Protein AF-A0A2E8SR91-F1 (afdb_monomer)

Structure (mmCIF, N/CA/C/O backbone):
data_AF-A0A2E8SR91-F1
#
_entry.id   AF-A0A2E8SR91-F1
#
loop_
_atom_site.group_PDB
_atom_site.id
_atom_site.type_symbol
_atom_site.label_atom_id
_atom_site.label_alt_id
_atom_site.label_comp_id
_atom_site.label_asym_id
_atom_site.label_entity_id
_atom_site.label_seq_id
_atom_site.pdbx_PDB_ins_code
_atom_site.Cartn_x
_atom_site.Cartn_y
_atom_site.Cartn_z
_atom_site.occupancy
_atom_site.B_iso_or_equiv
_atom_site.auth_seq_id
_atom_site.auth_comp_id
_atom_site.auth_asym_id
_atom_site.auth_atom_id
_atom_site.pdbx_PDB_model_num
ATOM 1 N N . MET A 1 1 ? -25.599 -37.478 8.825 1.00 65.00 1 MET A N 1
ATOM 2 C CA . MET A 1 1 ? -25.390 -37.522 7.364 1.00 65.00 1 MET A CA 1
ATOM 3 C C . MET A 1 1 ? -24.772 -38.861 7.039 1.00 65.00 1 MET A C 1
ATOM 5 O O . MET A 1 1 ? -23.871 -39.258 7.767 1.00 65.00 1 MET A O 1
ATOM 9 N N . ASP A 1 2 ? -25.263 -39.537 6.002 1.00 87.06 2 ASP A N 1
ATOM 10 C CA . ASP A 1 2 ? -24.884 -40.926 5.692 1.00 87.06 2 ASP A CA 1
ATOM 11 C C . ASP A 1 2 ? -23.965 -41.053 4.465 1.00 87.06 2 ASP A C 1
ATOM 13 O O . ASP A 1 2 ? -23.285 -42.063 4.315 1.00 87.06 2 ASP A O 1
ATOM 17 N N . CYS A 1 3 ? -23.912 -40.026 3.610 1.00 94.50 3 CYS A N 1
ATOM 18 C CA . CYS A 1 3 ? -23.037 -39.935 2.440 1.00 94.50 3 CYS A CA 1
ATOM 19 C C . CYS A 1 3 ? -22.944 -38.472 1.965 1.00 94.50 3 CYS A C 1
ATOM 21 O O . CYS A 1 3 ? -23.903 -37.716 2.141 1.00 94.50 3 CYS A O 1
ATOM 23 N N . LEU A 1 4 ? -21.817 -38.081 1.359 1.00 96.75 4 LEU A N 1
ATOM 24 C CA . LEU A 1 4 ? -21.724 -36.878 0.524 1.00 96.75 4 LEU A CA 1
ATOM 25 C C . LEU A 1 4 ? -21.864 -37.273 -0.951 1.00 96.75 4 LEU A C 1
ATOM 27 O O . LEU A 1 4 ? -21.160 -38.164 -1.419 1.00 96.75 4 LEU A O 1
ATOM 31 N N . VAL A 1 5 ? -22.706 -36.558 -1.698 1.00 96.19 5 VAL A N 1
ATOM 32 C CA . VAL A 1 5 ? -22.822 -36.717 -3.153 1.00 96.19 5 VAL A CA 1
ATOM 33 C C . VAL A 1 5 ? -22.333 -35.434 -3.835 1.00 96.19 5 VAL A C 1
ATOM 35 O O . VAL A 1 5 ? -23.003 -34.407 -3.779 1.00 96.19 5 VAL A O 1
ATOM 38 N N . GLY A 1 6 ? -21.152 -35.486 -4.453 1.00 93.25 6 GLY A N 1
ATOM 39 C CA . GLY A 1 6 ? -20.488 -34.377 -5.143 1.00 93.25 6 GLY A CA 1
ATOM 40 C C . GLY A 1 6 ? -20.441 -34.580 -6.658 1.00 93.25 6 GLY A C 1
ATOM 41 O O . GLY A 1 6 ? -19.376 -34.845 -7.214 1.00 93.25 6 GLY A O 1
ATOM 42 N N . ILE A 1 7 ? -21.595 -34.475 -7.326 1.00 93.56 7 ILE A N 1
ATOM 43 C CA . ILE A 1 7 ? -21.717 -34.618 -8.787 1.00 93.56 7 ILE A CA 1
ATOM 44 C C . ILE A 1 7 ? -21.395 -33.284 -9.462 1.00 93.56 7 ILE A C 1
ATOM 46 O O . ILE A 1 7 ? -22.283 -32.483 -9.751 1.00 93.56 7 ILE A O 1
ATOM 50 N N . SER A 1 8 ? -20.107 -33.035 -9.677 1.00 89.81 8 SER A N 1
ATOM 51 C CA . SER A 1 8 ? -19.617 -31.822 -10.331 1.00 89.81 8 SER A CA 1
ATOM 52 C C . SER A 1 8 ? -19.301 -32.064 -11.806 1.00 89.81 8 SER A C 1
ATOM 54 O O . SER A 1 8 ? -18.914 -33.168 -12.197 1.00 89.81 8 SER A O 1
ATOM 56 N N . ARG A 1 9 ? -19.446 -31.025 -12.633 1.00 90.25 9 ARG A N 1
ATOM 57 C CA . ARG A 1 9 ? -18.954 -31.034 -14.022 1.00 90.25 9 ARG A CA 1
ATOM 58 C C . ARG A 1 9 ? -17.463 -30.684 -14.110 1.00 90.25 9 ARG A C 1
ATOM 60 O O . ARG A 1 9 ? -16.821 -30.964 -15.120 1.00 90.25 9 ARG A O 1
ATOM 67 N N . GLY A 1 10 ? -16.902 -30.111 -13.047 1.00 85.94 10 GLY A N 1
ATOM 68 C CA . GLY A 1 10 ? -15.490 -29.773 -12.928 1.00 85.94 10 GLY A CA 1
ATOM 69 C C . GLY A 1 10 ? -15.186 -29.192 -11.550 1.00 85.94 10 GLY A C 1
ATOM 70 O O . GLY A 1 10 ? -15.861 -28.276 -11.095 1.00 85.94 10 GLY A O 1
ATOM 71 N N . GLU A 1 11 ? -14.156 -29.721 -10.902 1.00 84.81 11 GLU A N 1
ATOM 72 C CA . GLU A 1 11 ? -13.657 -29.281 -9.598 1.00 84.81 11 GLU A CA 1
ATOM 73 C C . GLU A 1 11 ? -12.181 -28.908 -9.689 1.00 84.81 11 GLU A C 1
ATOM 75 O O . GLU A 1 11 ? -11.389 -29.637 -10.288 1.00 84.81 11 GLU A O 1
ATOM 80 N N . GLY A 1 12 ? -11.789 -27.813 -9.036 1.00 86.44 12 GLY A N 1
ATOM 81 C CA . GLY A 1 12 ? -10.371 -27.494 -8.859 1.00 86.44 12 GLY A CA 1
ATOM 82 C C . GLY A 1 12 ? -9.675 -28.565 -8.017 1.00 86.44 12 GLY A C 1
ATOM 83 O O . GLY A 1 12 ? -8.861 -29.319 -8.530 1.00 86.44 12 GLY A O 1
ATOM 84 N N . TRP A 1 13 ? -10.035 -28.651 -6.734 1.00 91.06 13 TRP A N 1
ATOM 85 C CA . TRP A 1 13 ? -9.560 -29.698 -5.815 1.00 91.06 13 TRP A CA 1
ATOM 86 C C . TRP A 1 13 ? -10.687 -30.616 -5.324 1.00 91.06 13 TRP A C 1
ATOM 88 O O . TRP A 1 13 ? -10.462 -31.795 -5.115 1.00 91.06 13 TRP A O 1
ATOM 98 N N . GLY A 1 14 ? -11.915 -30.114 -5.149 1.00 92.94 14 GLY A N 1
ATOM 99 C CA . GLY A 1 14 ? -12.993 -30.882 -4.511 1.00 92.94 14 GLY A CA 1
ATOM 100 C C . GLY A 1 14 ? -12.907 -30.859 -2.981 1.00 92.94 14 GLY A C 1
ATOM 101 O O . GLY A 1 14 ? -12.871 -31.895 -2.317 1.00 92.94 14 GLY A O 1
ATOM 102 N N . ARG A 1 15 ? -12.856 -29.652 -2.397 1.00 93.12 15 ARG A N 1
ATOM 103 C CA . ARG A 1 15 ? -12.746 -29.457 -0.938 1.00 93.12 15 ARG A CA 1
ATOM 104 C C . ARG A 1 15 ? -13.871 -30.141 -0.142 1.00 93.12 15 ARG A C 1
ATOM 106 O O . ARG A 1 15 ? -13.546 -30.775 0.858 1.00 93.12 15 ARG A O 1
ATOM 113 N N . PRO A 1 16 ? -15.152 -30.095 -0.567 1.00 95.06 16 PRO A N 1
ATOM 114 C CA . PRO A 1 16 ? -16.219 -30.810 0.134 1.00 95.06 16 PRO A CA 1
ATOM 115 C C . PRO A 1 16 ? -15.990 -32.326 0.194 1.00 95.06 16 PRO A C 1
ATOM 117 O O . PRO A 1 16 ? -16.197 -32.940 1.238 1.00 95.06 16 PRO A O 1
ATOM 120 N N . GLN A 1 17 ? -15.531 -32.930 -0.907 1.00 96.38 17 GLN A N 1
ATOM 121 C CA . GLN A 1 17 ? -15.211 -34.355 -0.995 1.00 96.38 17 GLN A CA 1
ATOM 122 C C . GLN A 1 17 ? -14.054 -34.711 -0.060 1.00 96.38 17 GLN A C 1
ATOM 124 O O . GLN A 1 17 ? -14.162 -35.663 0.712 1.00 96.38 17 GLN A O 1
ATOM 129 N N . HIS A 1 18 ? -12.990 -33.903 -0.080 1.00 95.38 18 HIS A N 1
ATOM 130 C CA . HIS A 1 18 ? -11.826 -34.057 0.794 1.00 95.38 18 HIS A CA 1
ATOM 131 C C . HIS A 1 18 ? -12.220 -34.014 2.278 1.00 95.38 18 HIS A C 1
ATOM 133 O O . HIS A 1 18 ? -11.924 -34.945 3.029 1.00 95.38 18 HIS A O 1
ATOM 139 N N . GLU A 1 19 ? -12.971 -32.987 2.687 1.00 95.38 19 GLU A N 1
ATOM 140 C CA . GLU A 1 19 ? -13.446 -32.819 4.065 1.00 95.38 19 GLU A CA 1
ATOM 141 C C . GLU A 1 19 ? -14.353 -33.986 4.497 1.00 95.38 19 GLU A C 1
ATOM 143 O O . GLU A 1 19 ? -14.193 -34.526 5.594 1.00 95.38 19 GLU A O 1
ATOM 148 N N . ALA A 1 20 ? -15.266 -34.439 3.632 1.00 96.94 20 ALA A N 1
ATOM 149 C CA . ALA A 1 20 ? -16.137 -35.578 3.922 1.00 96.94 20 ALA A CA 1
ATOM 150 C C . ALA A 1 20 ? -15.353 -36.887 4.112 1.00 96.94 20 ALA A C 1
ATOM 152 O O . ALA A 1 20 ? -15.590 -37.605 5.089 1.00 96.94 20 ALA A O 1
ATOM 153 N N . MET A 1 21 ? -14.382 -37.172 3.238 1.00 97.50 21 MET A N 1
ATOM 154 C CA . MET A 1 21 ? -13.509 -38.342 3.368 1.00 97.50 21 MET A CA 1
ATOM 155 C C . MET A 1 21 ? -12.652 -38.265 4.638 1.00 97.50 21 MET A C 1
ATOM 157 O O . MET A 1 21 ? -12.555 -39.253 5.365 1.00 97.50 21 MET A O 1
ATOM 161 N N . MET A 1 22 ? -12.117 -37.087 4.984 1.00 96.06 22 MET A N 1
ATOM 162 C CA . MET A 1 22 ? -11.384 -36.853 6.241 1.00 96.06 22 MET A CA 1
ATOM 163 C C . MET A 1 22 ? -12.236 -37.117 7.490 1.00 96.06 22 MET A C 1
ATOM 165 O O . MET A 1 22 ? -11.731 -37.607 8.506 1.00 96.06 22 MET A O 1
ATOM 169 N N . MET A 1 23 ? -13.539 -36.848 7.417 1.00 96.25 23 MET A N 1
ATOM 170 C CA . MET A 1 23 ? -14.492 -37.146 8.490 1.00 96.25 23 MET A CA 1
ATOM 171 C C . MET A 1 23 ? -14.951 -38.613 8.509 1.00 96.25 23 MET A C 1
ATOM 173 O O . MET A 1 23 ? -15.617 -39.039 9.455 1.00 96.25 23 MET A O 1
ATOM 177 N N . GLY A 1 24 ? -14.549 -39.414 7.520 1.00 96.50 24 GLY A N 1
ATOM 178 C CA . GLY A 1 24 ? -14.924 -40.819 7.376 1.00 96.50 24 GLY A CA 1
ATOM 179 C C . GLY A 1 24 ? -16.322 -41.039 6.810 1.00 96.50 24 GLY A C 1
ATOM 180 O O . GLY A 1 24 ? -16.924 -42.087 7.051 1.00 96.50 24 GLY A O 1
ATOM 181 N N . LEU A 1 25 ? -16.852 -40.055 6.084 1.00 97.25 25 LEU A N 1
ATOM 182 C CA . LEU A 1 25 ? -18.116 -40.161 5.369 1.00 97.25 25 LEU A CA 1
ATOM 183 C C . LEU A 1 25 ? -17.861 -40.780 3.981 1.00 97.25 25 LEU A C 1
ATOM 185 O O . LEU A 1 25 ? -16.942 -40.332 3.295 1.00 97.25 25 LEU A O 1
ATOM 189 N N . PRO A 1 26 ? -18.640 -41.783 3.529 1.00 97.50 26 PRO A N 1
ATOM 190 C CA . PRO A 1 26 ? -18.528 -42.266 2.157 1.00 97.50 26 PRO A CA 1
ATOM 191 C C . PRO A 1 26 ? -18.932 -41.168 1.169 1.00 97.50 26 PRO A C 1
ATOM 193 O O . PRO A 1 26 ? -19.895 -40.428 1.405 1.00 97.50 26 PRO A O 1
ATOM 196 N N . VAL A 1 27 ? -18.217 -41.092 0.047 1.00 97.94 27 VAL A N 1
ATOM 197 C CA . VAL A 1 27 ? -18.412 -40.054 -0.970 1.00 97.94 27 VAL A CA 1
ATOM 198 C C . VAL A 1 27 ? -18.714 -40.677 -2.329 1.00 97.94 27 VAL A C 1
ATOM 200 O O . VAL A 1 27 ? -17.992 -41.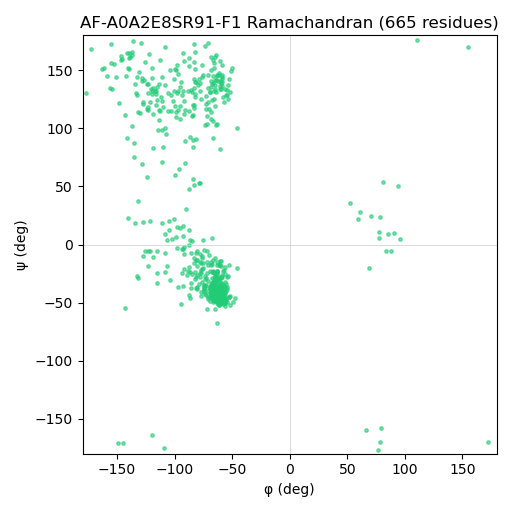564 -2.786 1.00 97.94 27 VAL A O 1
ATOM 203 N N . ILE A 1 28 ? -19.775 -40.182 -2.968 1.00 97.88 28 ILE A N 1
ATOM 204 C CA . ILE A 1 28 ? -20.077 -40.389 -4.386 1.00 97.88 28 ILE A CA 1
ATOM 205 C C . ILE A 1 28 ? -19.653 -39.121 -5.127 1.00 97.88 28 ILE A C 1
ATOM 207 O O . ILE A 1 28 ? -20.132 -38.041 -4.782 1.00 97.88 28 ILE A O 1
ATOM 211 N N . ALA A 1 29 ? -18.785 -39.212 -6.132 1.00 97.44 29 ALA A N 1
ATOM 212 C CA . ALA A 1 29 ? -18.369 -38.044 -6.914 1.00 97.44 29 ALA A CA 1
ATOM 213 C C . ALA A 1 29 ? -18.088 -38.392 -8.373 1.00 97.44 29 ALA A C 1
ATOM 215 O O . ALA A 1 29 ? -17.895 -39.554 -8.715 1.00 97.44 29 ALA A O 1
ATOM 216 N N . SER A 1 30 ? -18.058 -37.378 -9.232 1.00 96.62 30 SER A N 1
ATOM 217 C CA . SER A 1 30 ? -17.676 -37.520 -10.639 1.00 96.62 30 SER A CA 1
ATOM 218 C C . SER A 1 30 ? -16.253 -38.075 -10.783 1.00 96.62 30 SER A C 1
ATOM 220 O O . SER A 1 30 ? -15.331 -37.610 -10.110 1.00 96.62 30 SER A O 1
ATOM 222 N N . ASN A 1 31 ? -16.061 -39.030 -11.695 1.00 95.69 31 ASN A N 1
ATOM 223 C CA . ASN A 1 31 ? -14.759 -39.590 -12.065 1.00 95.69 31 ASN A CA 1
ATOM 224 C C . ASN A 1 31 ? -13.994 -38.662 -13.027 1.00 95.69 31 ASN A C 1
ATOM 226 O O . ASN A 1 31 ? -13.626 -39.043 -14.139 1.00 95.69 31 ASN A O 1
ATOM 230 N N . TRP A 1 32 ? -13.849 -37.399 -12.637 1.00 93.31 32 TRP A N 1
ATOM 231 C CA . TRP A 1 32 ? -13.209 -36.361 -13.434 1.00 93.31 32 TRP A CA 1
ATOM 232 C C . TRP A 1 32 ? -12.790 -35.191 -12.545 1.00 93.31 32 TRP A C 1
ATOM 234 O O . TRP A 1 32 ? -13.494 -34.883 -11.587 1.00 93.31 32 TRP A O 1
ATOM 244 N N . SER A 1 33 ? -11.739 -34.467 -12.947 1.00 92.06 33 SER A N 1
ATOM 245 C CA . SER A 1 33 ? -11.226 -33.255 -12.283 1.00 92.06 33 SER A CA 1
ATOM 246 C C . SER A 1 33 ? -10.410 -33.516 -11.010 1.00 92.06 33 SER A C 1
ATOM 248 O O . SER A 1 33 ? -10.122 -34.656 -10.674 1.00 92.06 33 SER A O 1
ATOM 250 N N . GLY A 1 34 ? -9.970 -32.463 -10.310 1.00 92.62 34 GLY A N 1
ATOM 251 C CA . GLY A 1 34 ? -8.944 -32.589 -9.267 1.00 92.62 34 GLY A CA 1
ATOM 252 C C . GLY A 1 34 ? -9.311 -33.452 -8.057 1.00 92.62 34 GLY A C 1
ATOM 253 O O . GLY A 1 34 ? -8.409 -33.922 -7.371 1.00 92.62 34 GLY A O 1
ATOM 254 N N . ASN A 1 35 ? -10.594 -33.750 -7.818 1.00 95.00 35 ASN A N 1
ATOM 255 C CA . ASN A 1 35 ? -10.974 -34.696 -6.766 1.00 95.00 35 ASN A CA 1
ATOM 256 C C . ASN A 1 35 ? -10.439 -36.116 -7.029 1.00 95.00 35 ASN A C 1
ATOM 258 O O . ASN A 1 35 ? -10.244 -36.870 -6.080 1.00 95.00 35 ASN A O 1
ATOM 262 N N . THR A 1 36 ? -10.149 -36.487 -8.282 1.00 94.19 36 THR A N 1
ATOM 263 C CA . THR A 1 36 ? -9.565 -37.800 -8.609 1.00 94.19 36 THR A CA 1
ATOM 264 C C . THR A 1 36 ? -8.101 -37.940 -8.183 1.00 94.19 36 THR A C 1
ATOM 266 O O . THR A 1 36 ? -7.553 -39.029 -8.297 1.00 94.19 36 THR A O 1
ATOM 269 N N . GLU A 1 37 ? -7.461 -36.875 -7.687 1.00 94.56 37 GLU A N 1
ATOM 270 C CA . GLU A 1 37 ? -6.110 -36.961 -7.112 1.00 94.56 37 GLU A CA 1
ATOM 271 C C . GLU A 1 37 ? -6.102 -37.768 -5.803 1.00 94.56 37 GLU A C 1
ATOM 273 O O . GLU A 1 37 ? -5.146 -38.479 -5.512 1.00 94.56 37 GLU A O 1
ATOM 278 N N . PHE A 1 38 ? -7.186 -37.690 -5.023 1.00 94.81 38 PHE A N 1
ATOM 279 C CA . PHE A 1 38 ? -7.323 -38.401 -3.745 1.00 94.81 38 PHE A CA 1
ATOM 280 C C . PHE A 1 38 ? -8.493 -39.394 -3.712 1.00 94.81 38 PHE A C 1
ATOM 282 O O . PHE A 1 38 ? -8.597 -40.203 -2.789 1.00 94.81 38 PHE A O 1
ATOM 289 N N . MET A 1 39 ? -9.380 -39.361 -4.708 1.00 96.69 39 MET A N 1
ATOM 290 C CA . MET A 1 39 ? -10.484 -40.307 -4.848 1.00 96.69 39 MET A CA 1
ATOM 291 C C . MET A 1 39 ? -10.135 -41.426 -5.827 1.00 96.69 39 MET A C 1
ATOM 293 O O . MET A 1 39 ? -9.738 -41.180 -6.962 1.00 96.69 39 MET A O 1
ATOM 297 N N . SER A 1 40 ? -10.356 -42.667 -5.408 1.00 96.00 40 SER A N 1
ATOM 298 C CA . SER A 1 40 ? -10.146 -43.876 -6.200 1.00 96.00 40 SER A CA 1
ATOM 299 C C . SER A 1 40 ? -11.316 -44.856 -6.019 1.00 96.00 40 SER A C 1
ATOM 301 O O . SER A 1 40 ? -12.079 -44.740 -5.052 1.00 96.00 40 SER A O 1
ATOM 303 N N . PRO A 1 41 ? -11.448 -45.882 -6.881 1.00 95.31 41 PRO A N 1
ATOM 304 C CA . PRO A 1 41 ? -12.460 -46.925 -6.704 1.00 95.31 41 PRO A CA 1
ATOM 305 C C . PRO A 1 41 ? -12.332 -47.730 -5.399 1.00 95.31 41 PRO A C 1
ATOM 307 O O . PRO A 1 41 ? -13.255 -48.462 -5.047 1.00 95.31 41 PRO A O 1
ATOM 310 N N . THR A 1 42 ? -11.201 -47.645 -4.683 1.00 96.25 42 THR A N 1
ATOM 311 C CA . THR A 1 42 ? -11.007 -48.350 -3.403 1.00 96.25 42 THR A CA 1
ATOM 312 C C . THR A 1 42 ? -11.489 -47.545 -2.202 1.00 96.25 42 THR A C 1
ATOM 314 O O . THR A 1 42 ? -11.790 -48.138 -1.167 1.00 96.25 42 THR A O 1
ATOM 317 N N . ASN A 1 43 ? -11.578 -46.220 -2.326 1.00 96.81 43 ASN A N 1
ATOM 318 C CA . ASN A 1 43 ? -11.888 -45.318 -1.216 1.00 96.81 43 ASN A CA 1
ATOM 319 C C . ASN A 1 43 ? -13.149 -44.465 -1.440 1.00 96.81 43 ASN A C 1
ATOM 321 O O . ASN A 1 43 ? -13.600 -43.765 -0.535 1.00 96.81 43 ASN A O 1
ATOM 325 N N . SER A 1 44 ? -13.749 -44.539 -2.626 1.00 97.44 44 SER A N 1
ATOM 326 C CA . SER A 1 44 ? -14.902 -43.730 -3.008 1.00 97.44 44 SER A CA 1
ATOM 327 C C . SER A 1 44 ? -15.738 -44.401 -4.101 1.00 97.44 44 SER A C 1
ATOM 329 O O . SER A 1 44 ? -15.359 -45.436 -4.648 1.00 97.44 44 SER A O 1
ATOM 331 N N . LEU A 1 45 ? -16.899 -43.820 -4.407 1.00 97.62 45 LEU A N 1
ATOM 332 C CA . LEU A 1 45 ? -17.779 -44.263 -5.488 1.00 97.62 45 LEU A CA 1
ATOM 333 C C . LEU A 1 45 ? -17.722 -43.248 -6.637 1.00 97.62 45 LEU A C 1
ATOM 335 O O . LEU A 1 45 ? -18.339 -42.182 -6.576 1.00 97.62 45 LEU A O 1
ATOM 339 N N . LEU A 1 46 ? -16.941 -43.574 -7.668 1.00 97.62 46 LEU A N 1
ATOM 340 C CA . LEU A 1 46 ? -16.643 -42.684 -8.789 1.00 97.62 46 LEU A CA 1
ATOM 341 C C . LEU A 1 46 ? -17.633 -42.877 -9.942 1.00 97.62 46 LEU A C 1
ATOM 343 O O . LEU A 1 46 ? -17.658 -43.919 -10.589 1.00 97.62 46 LEU A O 1
ATOM 347 N N . VAL A 1 47 ? -18.460 -41.861 -10.180 1.00 97.69 47 VAL A N 1
ATOM 348 C CA . VAL A 1 47 ? -19.491 -41.831 -11.221 1.00 97.69 47 VAL A CA 1
ATOM 349 C C . VAL A 1 47 ? -18.847 -41.569 -12.574 1.00 97.69 47 VAL A C 1
ATOM 351 O O . VAL A 1 47 ? -18.185 -40.549 -12.756 1.00 97.69 47 VAL A O 1
ATOM 354 N N . ASP A 1 48 ? -19.102 -42.445 -13.541 1.00 96.69 48 ASP A N 1
ATOM 355 C CA . ASP A 1 48 ? -18.614 -42.275 -14.912 1.00 96.69 48 ASP A CA 1
ATOM 356 C C . ASP A 1 48 ? -19.110 -40.975 -15.542 1.00 96.69 48 ASP A C 1
ATOM 358 O O . ASP A 1 48 ? -20.251 -40.549 -15.333 1.00 96.69 48 ASP A O 1
ATOM 362 N N . CYS A 1 49 ? -18.257 -40.366 -16.358 1.00 95.56 49 CYS A N 1
ATOM 363 C CA . CYS A 1 49 ? -18.537 -39.099 -17.013 1.00 95.56 49 CYS A CA 1
ATOM 364 C C . CYS A 1 49 ? -18.332 -39.195 -18.524 1.00 95.56 49 CYS A C 1
ATOM 366 O O . CYS A 1 49 ? -17.366 -39.792 -18.994 1.00 95.56 49 CYS A O 1
ATOM 368 N N . GLU A 1 50 ? -19.204 -38.534 -19.278 1.00 94.88 50 GLU A N 1
ATOM 369 C CA . GLU A 1 50 ? -18.967 -38.198 -20.681 1.00 94.88 50 GLU A CA 1
ATOM 370 C C . GLU A 1 50 ? -18.354 -36.795 -20.759 1.00 94.88 50 GLU A C 1
ATOM 372 O O . GLU A 1 50 ? -18.847 -35.873 -20.114 1.00 94.88 50 GLU A O 1
ATOM 377 N N . ILE A 1 51 ? -17.280 -36.605 -21.525 1.00 92.94 51 ILE A N 1
ATOM 378 C CA . ILE A 1 51 ? -16.681 -35.276 -21.692 1.00 92.94 51 ILE A CA 1
ATOM 379 C C . ILE A 1 51 ? -17.373 -34.564 -22.846 1.00 92.94 51 ILE A C 1
ATOM 381 O O . ILE A 1 51 ? -17.264 -34.987 -23.995 1.00 92.94 51 ILE A O 1
ATOM 385 N N . ILE A 1 52 ? -18.071 -33.476 -22.528 1.00 89.12 52 ILE A N 1
ATOM 386 C CA . ILE A 1 52 ? -18.849 -32.702 -23.497 1.00 89.12 52 ILE A CA 1
ATOM 387 C C . ILE A 1 52 ? -18.336 -31.257 -23.570 1.00 89.12 52 ILE A C 1
ATOM 389 O O . ILE A 1 52 ? -17.819 -30.733 -22.576 1.00 89.12 52 ILE A O 1
ATOM 393 N N . PRO A 1 53 ? -18.480 -30.577 -24.720 1.00 84.38 53 PRO A N 1
ATOM 394 C CA . PRO A 1 53 ? -18.160 -29.162 -24.816 1.00 84.38 53 PRO A CA 1
ATOM 395 C C . PRO A 1 53 ? -19.148 -28.317 -24.000 1.00 84.38 53 PRO A C 1
ATOM 397 O O . PRO A 1 53 ? -20.329 -28.651 -23.863 1.00 84.38 53 PRO A O 1
ATOM 400 N N . VAL A 1 54 ? -18.684 -27.177 -23.496 1.00 81.56 54 VAL A N 1
ATOM 401 C CA . VAL A 1 54 ? -19.521 -26.180 -22.818 1.00 81.56 54 VAL A CA 1
ATOM 402 C C . VAL A 1 54 ? -20.356 -25.442 -23.875 1.00 81.56 54 VAL A C 1
ATOM 404 O O . VAL A 1 54 ? -19.834 -24.604 -24.610 1.00 81.56 54 VAL A O 1
ATOM 407 N N . GLN A 1 55 ? -21.646 -25.789 -23.994 1.00 62.88 55 GLN A N 1
ATOM 408 C CA . GLN A 1 55 ? -22.534 -25.287 -25.061 1.00 62.88 55 GLN A CA 1
ATOM 409 C C . GLN A 1 55 ? -23.357 -24.045 -24.680 1.00 62.88 55 GLN A C 1
ATOM 411 O O . GLN A 1 55 ? -23.745 -23.288 -25.566 1.00 62.88 55 GLN A O 1
ATOM 416 N N . GLN A 1 56 ? -23.621 -23.819 -23.390 1.00 54.94 56 GLN A N 1
ATOM 417 C CA . GLN A 1 56 ? -24.315 -22.633 -22.882 1.00 54.94 56 GLN A CA 1
ATOM 418 C C . GLN A 1 56 ? -23.789 -22.310 -21.489 1.00 54.94 56 GLN A C 1
ATOM 420 O O . GLN A 1 56 ? -23.852 -23.139 -20.583 1.00 54.94 56 GLN A O 1
ATOM 425 N N . VAL A 1 57 ? -23.266 -21.103 -21.341 1.00 52.12 57 VAL A N 1
ATOM 426 C CA . VAL A 1 57 ? -22.861 -20.531 -20.063 1.00 52.12 57 VAL A CA 1
ATOM 427 C C . VAL A 1 57 ? -23.761 -19.330 -19.834 1.00 52.12 57 VAL A C 1
ATOM 429 O O . VAL A 1 57 ? -23.973 -18.533 -20.749 1.00 52.12 57 VAL A O 1
ATOM 432 N N . GLU A 1 58 ? -24.335 -19.229 -18.637 1.00 50.22 58 GLU A N 1
ATOM 433 C CA . GLU A 1 58 ? -24.940 -17.982 -18.171 1.00 50.22 58 GLU A CA 1
ATOM 434 C C . GLU A 1 58 ? -23.916 -16.844 -18.358 1.00 50.22 58 GLU A C 1
ATOM 436 O O . GLU A 1 58 ? -22.708 -17.093 -18.330 1.00 50.22 58 GLU A O 1
ATOM 441 N N . ASN A 1 59 ? -24.388 -15.615 -18.608 1.00 49.47 59 ASN A N 1
ATOM 442 C CA . ASN A 1 59 ? -23.602 -14.478 -19.132 1.00 49.47 59 ASN A CA 1
ATOM 443 C C . ASN A 1 59 ? -22.226 -14.223 -18.466 1.00 49.47 59 ASN A C 1
ATOM 445 O O . ASN A 1 59 ? -21.376 -13.580 -19.075 1.00 49.47 59 ASN A O 1
ATOM 449 N N . GLU A 1 60 ? -21.979 -14.720 -17.255 1.00 46.12 60 GLU A N 1
ATOM 450 C CA . GLU A 1 60 ? -20.739 -14.532 -16.493 1.00 46.12 60 GLU A CA 1
ATOM 451 C C . GLU A 1 60 ? -19.582 -15.480 -16.878 1.00 46.12 60 GLU A C 1
ATOM 453 O O . GLU A 1 60 ? -18.438 -15.218 -16.514 1.00 46.12 60 GLU A O 1
ATOM 458 N N . MET A 1 61 ? -19.820 -16.549 -17.649 1.00 56.69 61 MET A N 1
ATOM 459 C CA . MET A 1 61 ? -18.778 -17.528 -18.026 1.00 56.69 61 MET A CA 1
ATOM 460 C C . MET A 1 61 ? -18.581 -17.679 -19.541 1.00 56.69 61 MET A C 1
ATOM 462 O O . MET A 1 61 ? -18.011 -18.665 -20.004 1.00 56.69 61 MET A O 1
ATOM 466 N N . ALA A 1 62 ? -19.007 -16.692 -20.336 1.00 58.38 62 ALA A N 1
ATOM 467 C CA . ALA A 1 62 ? -18.940 -16.731 -21.802 1.00 58.38 62 ALA A CA 1
ATOM 468 C C . ALA A 1 62 ? -17.534 -17.038 -22.371 1.00 58.38 62 ALA A C 1
ATOM 470 O O . ALA A 1 62 ? -17.426 -17.633 -23.441 1.00 58.38 62 ALA A O 1
ATOM 471 N N . PHE A 1 63 ? -16.457 -16.701 -21.647 1.00 64.44 63 PHE A N 1
ATOM 472 C CA . PHE A 1 63 ? -15.076 -17.017 -22.038 1.00 64.44 63 PHE A CA 1
ATOM 473 C C . PHE A 1 63 ? -14.745 -18.522 -22.015 1.00 64.44 63 PHE A C 1
ATOM 475 O O . PHE A 1 63 ? -13.750 -18.928 -22.605 1.00 64.44 63 PHE A O 1
ATOM 482 N N . MET A 1 64 ? -15.558 -19.353 -21.353 1.00 64.31 64 MET A N 1
ATOM 483 C CA . MET A 1 64 ? -15.390 -20.812 -21.301 1.00 64.31 64 MET A CA 1
ATOM 484 C C . MET A 1 64 ? -16.077 -21.538 -22.467 1.00 64.31 64 MET A C 1
ATOM 486 O O . MET A 1 64 ? -16.022 -22.767 -22.546 1.00 64.31 64 MET A O 1
ATOM 490 N N . ALA A 1 65 ? -16.741 -20.813 -23.372 1.00 69.19 65 ALA A N 1
ATOM 491 C CA . ALA A 1 65 ? -17.364 -21.406 -24.549 1.00 69.19 65 ALA A CA 1
ATOM 492 C C . ALA A 1 65 ? -16.318 -22.151 -25.401 1.00 69.19 65 ALA A C 1
ATOM 494 O O . ALA A 1 65 ? -15.282 -21.600 -25.766 1.00 69.19 65 ALA A O 1
ATOM 495 N N . GLY A 1 66 ? -16.590 -23.423 -25.710 1.00 72.25 66 GLY A N 1
ATOM 496 C CA . GLY A 1 66 ? -15.663 -24.295 -26.443 1.00 72.25 66 GLY A CA 1
ATOM 497 C C . GLY A 1 66 ? -14.651 -25.059 -25.578 1.00 72.25 66 GLY A C 1
ATOM 498 O O . GLY A 1 66 ? -13.948 -25.918 -26.107 1.00 72.25 66 GLY A O 1
ATOM 499 N N . HIS A 1 67 ? -14.597 -24.816 -24.263 1.00 82.56 67 HIS A N 1
ATOM 500 C CA . HIS A 1 67 ? -13.890 -25.698 -23.327 1.00 82.56 67 HIS A CA 1
ATOM 501 C C . HIS A 1 67 ? -14.684 -26.999 -23.097 1.00 82.56 67 HIS A C 1
ATOM 503 O O . HIS A 1 67 ? -15.839 -27.115 -23.508 1.00 82.56 67 HIS A O 1
ATOM 509 N N . ASN A 1 68 ? -14.072 -27.975 -22.420 1.00 86.00 68 ASN A N 1
ATOM 510 C CA . ASN A 1 68 ? -14.677 -29.270 -22.098 1.00 86.00 68 ASN A CA 1
ATOM 511 C C . ASN A 1 68 ? -14.939 -29.415 -20.592 1.00 86.00 68 ASN A C 1
ATOM 513 O O . ASN A 1 68 ? -14.117 -28.995 -19.777 1.00 86.00 68 ASN A O 1
ATOM 517 N N . TRP A 1 69 ? -16.040 -30.072 -20.231 1.00 90.44 69 TRP A N 1
ATOM 518 C CA . TRP A 1 69 ? -16.359 -30.464 -18.852 1.00 90.44 69 TRP A CA 1
ATOM 519 C C . TRP A 1 69 ? -16.978 -31.865 -18.794 1.00 90.44 69 TRP A C 1
ATOM 521 O O . TRP A 1 69 ? -17.395 -32.420 -19.814 1.00 90.44 69 TRP A O 1
ATOM 531 N N . ALA A 1 70 ? -17.027 -32.447 -17.599 1.00 92.94 70 ALA A N 1
ATOM 532 C CA . ALA A 1 70 ? -17.663 -33.737 -17.387 1.00 92.94 70 ALA A CA 1
ATOM 533 C C . ALA A 1 70 ? -19.189 -33.614 -17.339 1.00 92.94 70 ALA A C 1
ATOM 535 O O . ALA A 1 70 ? -19.741 -32.728 -16.694 1.00 92.94 70 ALA A O 1
ATOM 536 N N . GLN A 1 71 ? -19.871 -34.568 -17.961 1.00 94.25 71 GLN A N 1
ATOM 537 C CA . GLN A 1 71 ? -21.290 -34.848 -17.807 1.00 94.25 71 GLN A CA 1
ATOM 538 C C . GLN A 1 71 ? -21.433 -36.189 -17.077 1.00 94.25 71 GLN A C 1
ATOM 540 O O . GLN A 1 71 ? -21.300 -37.247 -17.696 1.00 94.25 71 GLN A O 1
ATOM 545 N N . PRO A 1 72 ? -21.667 -36.173 -15.755 1.00 95.50 72 PRO A N 1
ATOM 546 C CA . PRO A 1 72 ? -21.772 -37.397 -14.970 1.00 95.50 72 PRO A CA 1
ATOM 547 C C . PRO A 1 72 ? -23.010 -38.222 -15.337 1.00 95.50 72 PRO A C 1
ATOM 549 O O . PRO A 1 72 ? -24.078 -37.676 -15.635 1.00 95.50 72 PRO A O 1
ATOM 552 N N . SER A 1 73 ? -22.868 -39.545 -15.287 1.00 97.31 73 SER A N 1
ATOM 553 C CA . SER A 1 73 ? -23.928 -40.508 -15.573 1.00 97.31 73 SER A CA 1
ATOM 554 C C . SER A 1 73 ? -24.992 -40.507 -14.477 1.00 97.31 73 SER A C 1
ATOM 556 O O . SER A 1 73 ? -24.748 -40.896 -13.330 1.00 97.31 73 SER A O 1
ATOM 558 N N . GLU A 1 74 ? -26.218 -40.129 -14.842 1.00 96.19 74 GLU A N 1
ATOM 559 C CA . GLU A 1 74 ? -27.362 -40.202 -13.930 1.00 96.19 74 GLU A CA 1
ATOM 560 C C . GLU A 1 74 ? -27.652 -41.637 -13.479 1.00 96.19 74 GLU A C 1
ATOM 562 O O . GLU A 1 74 ? -28.019 -41.860 -12.325 1.00 96.19 74 GLU A O 1
ATOM 567 N N . GLY A 1 75 ? -27.494 -42.613 -14.379 1.00 96.75 75 GLY A N 1
ATOM 568 C CA . GLY A 1 75 ? -27.738 -44.024 -14.079 1.00 96.75 75 GLY A CA 1
ATOM 569 C C . GLY A 1 75 ? -26.786 -44.536 -13.001 1.00 96.75 75 GLY A C 1
ATOM 570 O O . GLY A 1 75 ? -27.237 -45.054 -11.981 1.00 96.75 75 GLY A O 1
ATOM 571 N N . HIS A 1 76 ? -25.489 -44.287 -13.188 1.00 95.94 76 HIS A N 1
ATOM 572 C CA . HIS A 1 76 ? -24.438 -44.696 -12.258 1.00 95.94 76 HIS A CA 1
ATOM 573 C C . HIS A 1 76 ? -24.570 -43.971 -10.905 1.00 95.94 76 HIS A C 1
ATOM 575 O O . HIS A 1 76 ? -24.472 -44.586 -9.844 1.00 95.94 76 HIS A O 1
ATOM 581 N N . THR A 1 77 ? -24.924 -42.679 -10.925 1.00 96.69 77 THR A N 1
ATOM 582 C CA . THR A 1 77 ? -25.233 -41.916 -9.702 1.00 96.69 77 THR A CA 1
ATOM 583 C C . THR A 1 77 ? -26.374 -42.563 -8.907 1.00 96.69 77 THR A C 1
ATOM 585 O O . THR A 1 77 ? -26.251 -42.776 -7.699 1.00 96.69 77 THR A O 1
ATOM 588 N N . ARG A 1 78 ? -27.489 -42.915 -9.568 1.00 97.06 78 ARG A N 1
ATOM 589 C CA . ARG A 1 78 ? -28.646 -43.554 -8.912 1.00 97.06 78 ARG A CA 1
ATOM 590 C C . ARG A 1 78 ? -28.299 -44.931 -8.354 1.00 97.06 78 ARG A C 1
ATOM 592 O O . ARG A 1 78 ? -28.771 -45.272 -7.270 1.00 97.06 78 ARG A O 1
ATOM 599 N N . GLU A 1 79 ? -27.500 -45.703 -9.085 1.00 97.25 79 GLU A N 1
ATOM 600 C CA . GLU A 1 79 ? -27.029 -47.021 -8.662 1.00 97.25 79 GLU A CA 1
ATOM 601 C C . GLU A 1 79 ? -26.230 -46.930 -7.361 1.00 97.25 79 GLU A C 1
ATOM 603 O O . GLU A 1 79 ? -26.577 -47.596 -6.387 1.00 97.25 79 GLU A O 1
ATOM 608 N N . PHE A 1 80 ? -25.243 -46.035 -7.286 1.00 97.19 80 PHE A N 1
ATOM 609 C CA . PHE A 1 80 ? -24.449 -45.844 -6.074 1.00 97.19 80 PHE A CA 1
ATOM 610 C C . PHE A 1 80 ? -25.253 -45.323 -4.888 1.00 97.19 80 PHE A C 1
ATOM 612 O O . PHE A 1 80 ? -25.101 -45.830 -3.774 1.00 97.19 80 PHE A O 1
ATOM 619 N N . MET A 1 81 ? -26.146 -44.355 -5.111 1.00 96.50 81 MET A N 1
ATOM 620 C CA . MET A 1 81 ? -27.024 -43.859 -4.049 1.00 96.50 81 MET A CA 1
ATOM 621 C C . MET A 1 81 ? -27.909 -44.978 -3.488 1.00 96.50 81 MET A C 1
ATOM 623 O O . MET A 1 81 ? -28.060 -45.096 -2.271 1.00 96.50 81 MET A O 1
ATOM 627 N N . ARG A 1 82 ? -28.469 -45.829 -4.359 1.00 97.19 82 ARG A N 1
ATOM 628 C CA . ARG A 1 82 ? -29.280 -46.979 -3.941 1.00 97.19 82 ARG A CA 1
ATOM 629 C C . ARG A 1 82 ? -28.440 -48.041 -3.233 1.00 97.19 82 ARG A C 1
ATOM 631 O O . ARG A 1 82 ? -28.851 -48.514 -2.180 1.00 97.19 82 ARG A O 1
ATOM 638 N N . GLY A 1 83 ? -27.255 -48.353 -3.752 1.00 95.38 83 GLY A N 1
ATOM 639 C CA . GLY A 1 83 ? -26.344 -49.333 -3.162 1.00 95.38 83 GLY A CA 1
ATOM 640 C C . GLY A 1 83 ? -25.926 -48.970 -1.736 1.00 95.38 83 GLY A C 1
ATOM 641 O O . GLY A 1 83 ? -25.962 -49.830 -0.854 1.00 95.38 83 GLY A O 1
ATOM 642 N N . LEU A 1 84 ? -25.609 -47.694 -1.476 1.00 94.56 84 LEU A N 1
ATOM 643 C CA . LEU A 1 84 ? -25.299 -47.212 -0.124 1.00 94.56 84 LEU A CA 1
ATOM 644 C C . LEU A 1 84 ? -26.513 -47.228 0.810 1.00 94.56 84 LEU A C 1
ATOM 646 O O . LEU A 1 84 ? -26.364 -47.542 1.992 1.00 94.56 84 LEU A O 1
ATOM 650 N N . PHE A 1 85 ? -27.703 -46.910 0.293 1.00 94.88 85 PHE A N 1
ATOM 651 C CA . PHE A 1 85 ? -28.945 -46.978 1.064 1.00 94.88 85 PHE A CA 1
ATOM 652 C C . PHE A 1 85 ? -29.275 -48.418 1.486 1.00 94.88 85 PHE A C 1
ATOM 654 O O . PHE A 1 85 ? -29.643 -48.660 2.634 1.00 94.88 85 PHE A O 1
ATOM 661 N N . GLU A 1 86 ? -29.101 -49.378 0.576 1.00 96.88 86 GLU A N 1
ATOM 662 C CA . GLU A 1 86 ? -29.348 -50.801 0.828 1.00 96.88 86 GLU A CA 1
ATOM 663 C C . GLU A 1 86 ? -28.258 -51.441 1.705 1.00 96.88 86 GLU A C 1
ATOM 665 O O . GLU A 1 86 ? -28.555 -52.350 2.481 1.00 96.88 86 GLU A O 1
ATOM 670 N N . ASN A 1 87 ? -27.013 -50.942 1.650 1.00 95.31 87 ASN A N 1
ATOM 671 C CA . ASN A 1 87 ? -25.864 -51.500 2.377 1.00 95.31 87 ASN A CA 1
ATOM 672 C C . ASN A 1 87 ? -25.094 -50.444 3.211 1.00 95.31 87 ASN A C 1
ATOM 674 O O . ASN A 1 87 ? -23.924 -50.151 2.938 1.00 95.31 87 ASN A O 1
ATOM 678 N N . PRO A 1 88 ? -25.673 -49.912 4.309 1.00 92.75 88 PRO A N 1
ATOM 679 C CA . PRO A 1 88 ? -25.055 -48.833 5.091 1.00 92.75 88 PRO A CA 1
ATOM 680 C C . PRO A 1 88 ? -23.742 -49.231 5.782 1.00 92.75 88 PRO A C 1
ATOM 682 O O . PRO A 1 88 ? -22.885 -48.389 6.054 1.00 92.75 88 PRO A O 1
ATOM 685 N N . SER A 1 89 ? -23.577 -50.516 6.116 1.00 94.44 89 SER A N 1
ATOM 686 C CA . SER A 1 89 ? -22.343 -51.043 6.713 1.00 94.44 89 SER A CA 1
ATOM 687 C C . SER A 1 89 ? -21.163 -50.956 5.748 1.00 94.44 89 SER A C 1
ATOM 689 O O . SER A 1 89 ? -20.067 -50.593 6.171 1.00 94.44 89 SER A O 1
ATOM 691 N N . GLN A 1 90 ? -21.398 -51.222 4.462 1.00 92.25 90 GLN A N 1
ATOM 692 C CA . GLN A 1 90 ? -20.392 -51.105 3.413 1.00 92.25 90 GLN A CA 1
ATOM 693 C C . GLN A 1 90 ? -20.002 -49.641 3.188 1.00 92.25 90 GLN A C 1
ATOM 695 O O . GLN A 1 90 ? -18.815 -49.341 3.107 1.00 92.25 90 GLN A O 1
ATOM 700 N N . GLY A 1 91 ? -20.973 -48.720 3.200 1.00 94.50 91 GLY A N 1
ATOM 701 C CA . GLY A 1 91 ? -20.701 -47.280 3.148 1.00 94.50 91 GLY A CA 1
ATOM 702 C C . GLY A 1 91 ? -19.824 -46.796 4.305 1.00 94.50 91 GLY A C 1
ATOM 703 O O . GLY A 1 91 ? -18.833 -46.103 4.091 1.00 94.50 91 GLY A O 1
ATOM 704 N N . ARG A 1 92 ? -20.123 -47.222 5.539 1.00 95.38 92 ARG A N 1
ATOM 705 C CA . ARG A 1 92 ? -19.276 -46.899 6.702 1.00 95.38 92 ARG A CA 1
ATOM 706 C C . ARG A 1 92 ? -17.865 -47.469 6.574 1.00 95.38 92 ARG A C 1
ATOM 708 O O . ARG A 1 92 ? -16.911 -46.794 6.944 1.00 95.38 92 ARG A O 1
ATOM 715 N N . HIS A 1 93 ? -17.729 -48.690 6.059 1.00 96.50 93 HIS A N 1
ATOM 716 C CA . HIS A 1 93 ? -16.419 -49.295 5.832 1.00 96.50 93 HIS A CA 1
ATOM 717 C C . HIS A 1 93 ? -15.610 -48.526 4.778 1.00 96.50 93 HIS A C 1
ATOM 719 O O . HIS A 1 93 ? -14.443 -48.221 5.011 1.00 96.50 93 HIS A O 1
ATOM 725 N N . LEU A 1 94 ? -16.247 -48.129 3.673 1.00 97.31 94 LEU A N 1
ATOM 726 C CA . LEU A 1 94 ? -15.631 -47.307 2.632 1.00 97.31 94 LEU A CA 1
ATOM 727 C C . LEU A 1 94 ? -15.156 -45.955 3.187 1.00 97.31 94 LEU A C 1
ATOM 729 O O . LEU A 1 94 ? -14.016 -45.564 2.964 1.00 97.31 94 LEU A O 1
ATOM 733 N N . GLY A 1 95 ? -15.987 -45.285 3.992 1.00 97.44 95 GLY A N 1
ATOM 734 C CA . GLY A 1 95 ? -15.609 -44.041 4.667 1.00 97.44 95 GLY A CA 1
ATOM 735 C C . GLY A 1 95 ? -14.424 -44.203 5.631 1.00 97.44 95 GLY A C 1
ATOM 736 O O . GLY A 1 95 ? -13.575 -43.321 5.724 1.00 97.44 95 GLY A O 1
ATOM 737 N N . GLN A 1 96 ? -14.301 -45.345 6.316 1.00 97.50 96 GLN A N 1
ATOM 738 C CA . GLN A 1 96 ? -13.138 -45.636 7.166 1.00 97.50 96 GLN A CA 1
ATOM 739 C C . GLN A 1 96 ? -11.847 -45.814 6.358 1.00 97.50 96 GLN A C 1
ATOM 741 O O . GLN A 1 96 ? -10.797 -45.340 6.797 1.00 97.50 96 GLN A O 1
ATOM 746 N N . ILE A 1 97 ? -11.922 -46.477 5.198 1.00 97.69 97 ILE A N 1
ATOM 747 C CA . ILE A 1 97 ? -10.794 -46.604 4.263 1.00 97.69 97 ILE A CA 1
ATOM 748 C C . ILE A 1 97 ? -10.380 -45.212 3.784 1.00 97.69 97 ILE A C 1
ATOM 750 O O . ILE A 1 97 ? -9.226 -44.830 3.971 1.00 97.69 97 ILE A O 1
ATOM 754 N N . ALA A 1 98 ? -11.345 -44.430 3.291 1.00 97.50 98 ALA A N 1
ATOM 755 C CA . ALA A 1 98 ? -11.133 -43.060 2.841 1.00 97.50 98 ALA A CA 1
ATOM 756 C C . ALA A 1 98 ? -10.433 -42.218 3.908 1.00 97.50 98 ALA A C 1
ATOM 758 O O . ALA A 1 98 ? -9.375 -41.657 3.658 1.00 97.50 98 ALA A O 1
ATOM 759 N N . ARG A 1 99 ? -10.952 -42.198 5.140 1.00 97.81 99 ARG A N 1
ATOM 760 C CA . ARG A 1 99 ? -10.349 -41.426 6.231 1.00 97.81 99 ARG A CA 1
ATOM 761 C C . ARG A 1 99 ? -8.901 -41.812 6.498 1.00 97.81 99 ARG A C 1
ATOM 763 O O . ARG A 1 99 ? -8.078 -40.931 6.729 1.00 97.81 99 ARG A O 1
ATOM 770 N N . LYS A 1 100 ? -8.598 -43.111 6.506 1.00 97.19 100 LYS A N 1
ATOM 771 C CA . LYS A 1 100 ? -7.243 -43.598 6.769 1.00 97.19 100 LYS A CA 1
ATOM 772 C C . LYS A 1 100 ? -6.266 -43.124 5.690 1.00 97.19 100 LYS A C 1
ATOM 774 O O . LYS A 1 100 ? -5.182 -42.668 6.037 1.00 97.19 100 LYS A O 1
ATOM 779 N N . GLU A 1 101 ? -6.658 -43.211 4.422 1.00 96.44 101 GLU A N 1
ATOM 780 C CA . GLU A 1 101 ? -5.848 -42.745 3.288 1.00 96.44 101 GLU A CA 1
ATOM 781 C C . GLU A 1 101 ? -5.692 -41.218 3.308 1.00 96.44 101 GLU A C 1
ATOM 783 O O . GLU A 1 101 ? -4.575 -40.710 3.287 1.00 96.44 101 GLU A O 1
ATOM 788 N N . MET A 1 102 ? -6.786 -40.473 3.495 1.00 95.81 102 MET A N 1
ATOM 789 C CA . MET A 1 102 ? -6.740 -39.010 3.558 1.00 95.81 102 MET A CA 1
ATOM 790 C C . MET A 1 102 ? -5.856 -38.495 4.701 1.00 95.81 102 MET A C 1
ATOM 792 O O . MET A 1 102 ? -5.110 -37.536 4.523 1.00 95.81 102 MET A O 1
ATOM 796 N N . GLN A 1 103 ? -5.900 -39.133 5.874 1.00 94.12 103 GLN A N 1
ATOM 797 C CA . GLN A 1 103 ? -5.029 -38.771 6.995 1.00 94.12 103 GLN A CA 1
ATOM 798 C C . GLN A 1 103 ? -3.551 -39.061 6.703 1.00 94.12 103 GLN A C 1
ATOM 800 O O . GLN A 1 103 ? -2.694 -38.291 7.143 1.00 94.12 103 GLN A O 1
ATOM 805 N N . GLY A 1 104 ? -3.264 -40.152 5.987 1.00 92.12 104 GLY A N 1
ATOM 806 C CA . GLY A 1 104 ? -1.908 -40.584 5.651 1.00 92.12 104 GLY A CA 1
ATOM 807 C C . GLY A 1 104 ? -1.240 -39.724 4.583 1.00 92.12 104 GLY A C 1
ATOM 808 O O . GLY A 1 104 ? -0.084 -39.349 4.759 1.00 92.12 104 GLY A O 1
ATOM 809 N N . ASP A 1 105 ? -1.981 -39.367 3.535 1.00 91.75 105 ASP A N 1
ATOM 810 C CA . ASP A 1 105 ? -1.393 -38.804 2.314 1.00 91.75 105 ASP A CA 1
ATOM 811 C C . ASP A 1 105 ? -1.817 -37.349 2.054 1.00 91.75 105 ASP A C 1
ATOM 813 O O . ASP A 1 105 ? -1.083 -36.583 1.432 1.00 91.75 105 ASP A O 1
ATOM 817 N N . PHE A 1 106 ? -2.969 -36.928 2.586 1.00 92.12 106 PHE A N 1
ATOM 818 C CA . PHE A 1 106 ? -3.601 -35.644 2.255 1.00 92.12 106 PHE A CA 1
ATOM 819 C C . PHE A 1 106 ? -3.947 -34.783 3.479 1.00 92.12 106 PHE A C 1
ATOM 821 O O . PHE A 1 106 ? -4.765 -33.861 3.388 1.00 92.12 106 PHE A O 1
ATOM 828 N N . SER A 1 107 ? -3.324 -35.054 4.630 1.00 90.50 107 SER A N 1
ATOM 829 C CA . SER A 1 107 ? -3.374 -34.164 5.793 1.00 90.50 107 SER A CA 1
ATOM 830 C C . SER A 1 107 ? -2.336 -33.031 5.667 1.00 90.50 107 SER A C 1
ATOM 832 O O . SER A 1 107 ? -1.436 -33.104 4.824 1.00 90.50 107 SER A O 1
ATOM 834 N N . PRO A 1 108 ? -2.424 -31.954 6.475 1.00 88.19 108 PRO A N 1
ATOM 835 C CA . PRO A 1 108 ? -1.495 -30.826 6.363 1.00 88.19 108 PRO A CA 1
ATOM 836 C C . PRO A 1 108 ? -0.012 -31.213 6.484 1.00 88.19 108 PRO A C 1
ATOM 838 O O . PRO A 1 108 ? 0.838 -30.601 5.841 1.00 88.19 108 PRO A O 1
ATOM 841 N N . GLU A 1 109 ? 0.319 -32.243 7.267 1.00 89.94 109 GLU A N 1
ATOM 842 C CA . GLU A 1 109 ? 1.710 -32.651 7.485 1.00 89.94 109 GLU A CA 1
ATOM 843 C C . GLU A 1 109 ? 2.341 -33.330 6.242 1.00 89.94 109 GLU A C 1
ATOM 845 O O . GLU A 1 109 ? 3.351 -32.817 5.758 1.00 89.94 109 GLU A O 1
ATOM 850 N N . PRO A 1 110 ? 1.786 -34.412 5.658 1.00 88.88 110 PRO A N 1
ATOM 851 C CA . PRO A 1 110 ? 2.240 -34.973 4.379 1.00 88.88 110 PRO A CA 1
ATOM 852 C C . PRO A 1 110 ? 2.309 -33.940 3.249 1.00 88.88 110 PRO A C 1
ATOM 854 O O . PRO A 1 110 ? 3.329 -33.843 2.566 1.00 88.88 110 PRO A O 1
ATOM 857 N N . VAL A 1 111 ? 1.274 -33.105 3.103 1.00 89.06 111 VAL A N 1
ATOM 858 C CA . VAL A 1 111 ? 1.229 -32.070 2.058 1.00 89.06 111 VAL A CA 1
ATOM 859 C C . VAL A 1 111 ? 2.341 -31.037 2.257 1.00 89.06 111 VAL A C 1
ATOM 861 O O . VAL A 1 111 ? 3.030 -30.680 1.302 1.00 89.06 111 VAL A O 1
ATOM 864 N N . SER A 1 112 ? 2.585 -30.589 3.493 1.00 89.19 112 SER A N 1
ATOM 865 C CA . SER A 1 112 ? 3.672 -29.638 3.760 1.00 89.19 112 SER A CA 1
ATOM 866 C C . SER A 1 112 ? 5.055 -30.230 3.477 1.00 89.19 112 SER A C 1
ATOM 868 O O . SER A 1 112 ? 5.916 -29.506 2.984 1.00 89.19 112 SER A O 1
ATOM 870 N N . LYS A 1 113 ? 5.272 -31.539 3.685 1.00 89.06 113 LYS A N 1
ATOM 871 C CA . LYS A 1 113 ? 6.528 -32.214 3.302 1.00 89.06 113 LYS A CA 1
ATOM 872 C C . LYS A 1 113 ? 6.767 -32.154 1.792 1.00 89.06 113 LYS A C 1
ATOM 874 O O . LYS A 1 113 ? 7.867 -31.787 1.388 1.00 89.06 113 LYS A O 1
ATOM 879 N N . ILE A 1 114 ? 5.743 -32.426 0.981 1.00 88.00 114 ILE A N 1
ATOM 880 C CA . ILE A 1 114 ? 5.819 -32.334 -0.489 1.00 88.00 114 ILE A CA 1
ATOM 881 C C . ILE A 1 114 ? 6.150 -30.897 -0.919 1.00 88.00 114 ILE A C 1
ATOM 883 O O . ILE A 1 114 ? 7.067 -30.668 -1.709 1.00 88.00 114 ILE A O 1
ATOM 887 N N . VAL A 1 115 ? 5.456 -29.903 -0.352 1.00 90.31 115 VAL A N 1
ATOM 888 C CA . VAL A 1 115 ? 5.716 -28.483 -0.644 1.00 90.31 115 VAL A CA 1
ATOM 889 C C . VAL A 1 115 ? 7.144 -28.090 -0.255 1.00 90.31 115 VAL A C 1
ATOM 891 O O . VAL A 1 115 ? 7.847 -27.474 -1.056 1.00 90.31 115 VAL A O 1
ATOM 894 N N . MET A 1 116 ? 7.604 -28.474 0.937 1.00 86.56 116 MET A N 1
ATOM 895 C CA . MET A 1 116 ? 8.962 -28.184 1.407 1.00 86.56 116 MET A CA 1
ATOM 896 C C . MET A 1 116 ? 10.031 -28.849 0.542 1.00 86.56 116 MET A C 1
ATOM 898 O O . MET A 1 116 ? 11.051 -28.229 0.252 1.00 86.56 116 MET A O 1
ATOM 902 N N . GLU A 1 117 ? 9.803 -30.076 0.079 1.00 87.31 117 GLU A N 1
ATOM 903 C CA . GLU A 1 117 ? 10.698 -30.751 -0.859 1.00 87.31 117 GLU A CA 1
ATOM 904 C C . GLU A 1 117 ? 10.784 -29.997 -2.194 1.00 87.31 117 GLU A C 1
ATOM 906 O O . GLU A 1 117 ? 11.882 -29.747 -2.696 1.00 87.31 117 GLU A O 1
ATOM 911 N N . HIS A 1 118 ? 9.651 -29.562 -2.753 1.00 85.44 118 HIS A N 1
ATOM 912 C CA . HIS A 1 118 ? 9.647 -28.740 -3.965 1.00 85.44 118 HIS A CA 1
ATOM 913 C C . HIS A 1 118 ? 10.360 -27.399 -3.766 1.00 85.44 118 HIS A C 1
ATOM 915 O O . HIS A 1 118 ? 11.113 -26.978 -4.648 1.00 85.44 118 HIS A O 1
ATOM 921 N N . LEU A 1 119 ? 10.179 -26.753 -2.611 1.00 87.94 119 LEU A N 1
ATOM 922 C CA . LEU A 1 119 ? 10.867 -25.509 -2.266 1.00 87.94 119 LEU A CA 1
ATOM 923 C C . LEU A 1 119 ? 12.379 -25.714 -2.128 1.00 87.94 119 LEU A C 1
ATOM 925 O O . LEU A 1 119 ? 13.139 -24.946 -2.716 1.00 87.94 119 LEU A O 1
ATOM 929 N N . HIS A 1 120 ? 12.832 -26.760 -1.433 1.00 78.44 120 HIS A N 1
ATOM 930 C CA . HIS A 1 120 ? 14.257 -27.089 -1.331 1.00 78.44 120 HIS A CA 1
ATOM 931 C C . HIS A 1 120 ? 14.860 -27.402 -2.702 1.00 78.44 120 HIS A C 1
ATOM 933 O O . HIS A 1 120 ? 15.889 -26.837 -3.063 1.00 78.44 120 HIS A O 1
ATOM 939 N N . ASN A 1 121 ? 14.181 -28.206 -3.523 1.00 75.12 121 ASN A N 1
ATOM 940 C CA . ASN A 1 121 ? 14.623 -28.507 -4.884 1.00 75.12 121 ASN A CA 1
ATOM 941 C C . ASN A 1 121 ? 14.708 -27.245 -5.758 1.00 75.12 121 ASN A C 1
ATOM 943 O O . ASN A 1 121 ? 15.641 -27.090 -6.551 1.00 75.12 121 ASN A O 1
ATOM 947 N N . ALA A 1 122 ? 13.756 -26.318 -5.621 1.00 76.25 122 ALA A N 1
ATOM 948 C CA . ALA A 1 122 ? 13.805 -25.028 -6.300 1.00 76.25 122 ALA A CA 1
ATOM 949 C C . ALA A 1 122 ? 14.985 -24.175 -5.803 1.00 76.25 122 ALA A C 1
ATOM 951 O O . ALA A 1 122 ? 15.736 -23.635 -6.619 1.00 76.25 122 ALA A O 1
ATOM 952 N N . GLN A 1 123 ? 15.205 -24.108 -4.487 1.00 69.44 123 GLN A N 1
ATOM 953 C CA . GLN A 1 123 ? 16.337 -23.402 -3.882 1.00 69.44 123 GLN A CA 1
ATOM 954 C C . GLN A 1 123 ? 17.682 -23.981 -4.328 1.00 69.44 123 GLN A C 1
ATOM 956 O O . GLN A 1 123 ? 18.587 -23.222 -4.677 1.00 69.44 123 GLN A O 1
ATOM 961 N N . ASP A 1 124 ? 17.819 -25.303 -4.389 1.00 69.88 124 ASP A N 1
ATOM 962 C CA . ASP A 1 124 ? 19.048 -25.962 -4.822 1.00 69.88 124 ASP A CA 1
ATOM 963 C C . ASP A 1 124 ? 19.315 -25.745 -6.312 1.00 69.88 124 ASP A C 1
ATOM 965 O O . ASP A 1 124 ? 20.456 -25.480 -6.699 1.00 69.88 124 ASP A O 1
ATOM 969 N N . ARG A 1 125 ? 18.277 -25.736 -7.160 1.00 69.69 125 ARG A N 1
ATOM 970 C CA . ARG A 1 125 ? 18.395 -25.331 -8.575 1.00 69.69 125 ARG A CA 1
ATOM 971 C C . ARG A 1 125 ? 18.859 -23.880 -8.717 1.00 69.69 125 ARG A C 1
ATOM 973 O O . ARG A 1 125 ? 19.674 -23.584 -9.589 1.00 69.69 125 ARG A O 1
ATOM 980 N N . VAL A 1 126 ? 18.394 -22.977 -7.855 1.00 67.06 126 VAL A N 1
ATOM 981 C CA . VAL A 1 126 ? 18.852 -21.576 -7.826 1.00 67.06 126 VAL A CA 1
ATOM 982 C C . VAL A 1 126 ? 20.304 -21.471 -7.332 1.00 67.06 126 VAL A C 1
ATOM 984 O O . VAL A 1 126 ? 21.115 -20.783 -7.954 1.00 67.06 126 VAL A O 1
ATOM 987 N N . ARG A 1 127 ? 20.674 -22.184 -6.259 1.00 60.66 127 ARG A N 1
ATOM 988 C CA . ARG A 1 127 ? 22.029 -22.182 -5.667 1.00 60.66 127 ARG A CA 1
ATOM 989 C C . ARG A 1 127 ? 23.085 -22.799 -6.585 1.00 60.66 127 ARG A C 1
ATOM 991 O O . ARG A 1 127 ? 24.164 -22.232 -6.747 1.00 60.66 127 ARG A O 1
ATOM 998 N N . SER A 1 128 ? 22.786 -23.945 -7.189 1.00 57.28 128 SER A N 1
ATOM 999 C CA . SER A 1 128 ? 23.665 -24.615 -8.159 1.00 57.28 128 SER A CA 1
ATOM 1000 C C . SER A 1 128 ? 23.892 -23.752 -9.400 1.00 57.28 128 SER A C 1
ATOM 1002 O O . SER A 1 128 ? 25.036 -23.576 -9.817 1.00 57.28 128 SER A O 1
ATOM 1004 N N . ARG A 1 129 ? 22.844 -23.101 -9.926 1.00 54.72 129 ARG A N 1
ATOM 1005 C CA . ARG A 1 129 ? 22.986 -22.115 -11.010 1.00 54.72 129 ARG A CA 1
ATOM 1006 C C . ARG A 1 129 ? 23.871 -20.930 -10.605 1.00 54.72 129 ARG A C 1
ATOM 1008 O O . ARG A 1 129 ? 24.769 -20.586 -11.367 1.00 54.72 129 ARG A O 1
ATOM 1015 N N . ARG A 1 130 ? 23.716 -20.386 -9.387 1.00 53.19 130 ARG A N 1
ATOM 1016 C CA . ARG A 1 130 ? 24.596 -19.327 -8.843 1.00 53.19 130 ARG A CA 1
ATOM 1017 C C . ARG A 1 130 ? 26.067 -19.751 -8.729 1.00 53.19 130 ARG A C 1
ATOM 1019 O O . ARG A 1 130 ? 26.934 -18.934 -8.986 1.00 53.19 130 ARG A O 1
ATOM 1026 N N . LYS A 1 131 ? 26.369 -21.008 -8.379 1.00 49.69 131 LYS A N 1
ATOM 1027 C CA . LYS A 1 131 ? 27.761 -21.511 -8.311 1.00 49.69 131 LYS A CA 1
ATOM 1028 C C . LYS A 1 131 ? 28.421 -21.706 -9.680 1.00 49.69 131 LYS A C 1
ATOM 1030 O O . LYS A 1 131 ? 29.645 -21.708 -9.757 1.00 49.69 131 LYS A O 1
ATOM 1035 N N . THR A 1 132 ? 27.631 -21.913 -10.733 1.00 46.88 132 THR A N 1
ATOM 1036 C CA . THR A 1 132 ? 28.150 -22.186 -12.086 1.00 46.88 132 THR A CA 1
ATOM 1037 C C . THR A 1 132 ? 28.473 -20.890 -12.846 1.00 46.88 132 THR A C 1
ATOM 1039 O O . THR A 1 132 ? 29.347 -20.875 -13.708 1.00 46.88 132 THR A O 1
ATOM 1042 N N . LEU A 1 133 ? 27.819 -19.784 -12.481 1.00 48.94 133 LEU A N 1
ATOM 1043 C CA . LEU A 1 133 ? 28.176 -18.420 -12.877 1.00 48.94 133 LEU A CA 1
ATOM 1044 C C . LEU A 1 133 ? 29.303 -17.941 -11.949 1.00 48.94 133 LEU A C 1
ATOM 1046 O O . LEU A 1 133 ? 29.053 -17.474 -10.844 1.00 48.94 133 LEU A O 1
ATOM 1050 N N . GLY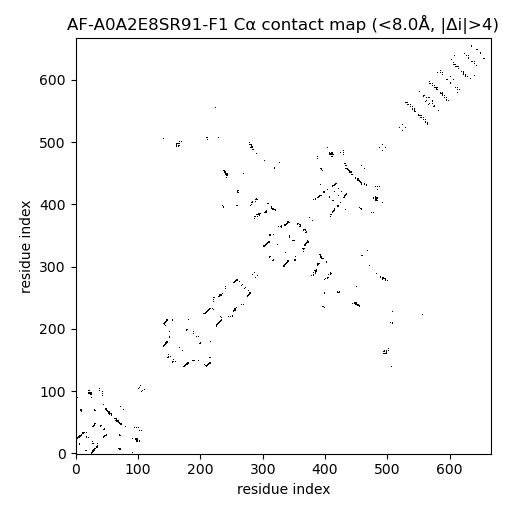 A 1 134 ? 30.550 -18.182 -12.355 1.00 40.97 134 GLY A N 1
ATOM 1051 C CA . GLY A 1 134 ? 31.738 -17.987 -11.524 1.00 40.97 134 GLY A CA 1
ATOM 1052 C C . GLY A 1 134 ? 31.838 -16.624 -10.827 1.00 40.97 134 GLY A C 1
ATOM 1053 O O . GLY A 1 134 ? 31.371 -15.599 -11.317 1.00 40.97 134 GLY A O 1
ATOM 1054 N N . SER A 1 135 ? 32.524 -16.638 -9.685 1.00 41.50 135 SER A N 1
ATOM 1055 C CA . SER A 1 135 ? 32.956 -15.477 -8.915 1.00 41.50 135 SER A CA 1
ATOM 1056 C C . SER A 1 135 ? 33.889 -14.565 -9.728 1.00 41.50 135 SER A C 1
ATOM 1058 O O . SER A 1 135 ? 35.111 -14.628 -9.589 1.00 41.50 135 SER A O 1
ATOM 1060 N N . SER A 1 136 ? 33.338 -13.700 -10.573 1.00 42.84 136 SER A N 1
ATOM 1061 C CA . SER A 1 136 ? 33.954 -12.398 -10.823 1.00 42.84 136 SER A CA 1
ATOM 1062 C C . SER A 1 136 ? 33.515 -11.468 -9.699 1.00 42.84 136 SER A C 1
ATOM 1064 O O . SER A 1 136 ? 32.358 -11.535 -9.293 1.00 42.84 136 SER A O 1
ATOM 1066 N N . GLN A 1 137 ? 34.412 -10.621 -9.195 1.00 45.78 137 GLN A N 1
ATOM 1067 C CA . GLN A 1 137 ? 34.095 -9.521 -8.276 1.00 45.78 137 GLN A CA 1
ATOM 1068 C C . GLN A 1 137 ? 32.858 -8.776 -8.809 1.00 45.78 137 GLN A C 1
ATOM 1070 O O . GLN A 1 137 ? 32.953 -8.062 -9.805 1.00 45.78 137 GLN A O 1
ATOM 1075 N N . ALA A 1 138 ? 31.677 -9.056 -8.253 1.00 54.28 138 ALA A N 1
ATOM 1076 C CA . ALA A 1 138 ? 30.430 -8.577 -8.828 1.00 54.28 138 ALA A CA 1
ATOM 1077 C C . ALA A 1 138 ? 30.350 -7.077 -8.559 1.00 54.28 138 ALA A C 1
ATOM 1079 O O . ALA A 1 138 ? 30.329 -6.656 -7.404 1.00 54.28 138 ALA A O 1
ATOM 1080 N N . SER A 1 139 ? 30.349 -6.274 -9.622 1.00 65.50 139 SER A N 1
ATOM 1081 C CA . SER A 1 139 ? 29.983 -4.866 -9.523 1.00 65.50 139 SER A CA 1
ATOM 1082 C C . SER A 1 139 ? 28.612 -4.761 -8.855 1.00 65.50 139 SER A C 1
ATOM 1084 O O . SER A 1 139 ? 27.717 -5.552 -9.176 1.00 65.50 139 SER A O 1
ATOM 1086 N N . LEU A 1 140 ? 28.458 -3.802 -7.940 1.00 80.31 140 LEU A N 1
ATOM 1087 C CA . LEU A 1 140 ? 27.177 -3.524 -7.295 1.00 80.31 140 LEU A CA 1
ATOM 1088 C C . LEU A 1 140 ? 26.092 -3.306 -8.351 1.00 80.31 140 LEU A C 1
ATOM 1090 O O . LEU A 1 140 ? 26.347 -2.714 -9.401 1.00 80.31 140 LEU A O 1
ATOM 1094 N N . SER A 1 141 ? 24.885 -3.792 -8.068 1.00 87.88 141 SER A N 1
ATOM 1095 C CA . SER A 1 141 ? 23.723 -3.476 -8.897 1.00 87.88 141 SER A CA 1
ATOM 1096 C C . SER A 1 141 ? 23.408 -1.991 -8.787 1.00 87.88 141 SER A C 1
ATOM 1098 O O . SER A 1 141 ? 23.309 -1.459 -7.683 1.00 87.88 141 SER A O 1
ATOM 1100 N N . ARG A 1 142 ? 23.200 -1.321 -9.913 1.00 89.81 142 ARG A N 1
ATOM 1101 C CA . ARG A 1 142 ? 22.879 0.109 -9.940 1.00 89.81 142 ARG A CA 1
ATOM 1102 C C . ARG A 1 142 ? 21.371 0.302 -9.895 1.00 89.81 142 ARG A C 1
ATOM 1104 O O . ARG A 1 142 ? 20.668 -0.090 -10.826 1.00 89.81 142 ARG A O 1
ATOM 1111 N N . VAL A 1 143 ? 20.874 0.915 -8.826 1.00 91.88 143 VAL A N 1
ATOM 1112 C CA . VAL A 1 143 ? 19.449 1.189 -8.622 1.00 91.88 143 VAL A CA 1
ATOM 1113 C C . VAL A 1 143 ? 19.202 2.685 -8.683 1.00 91.88 143 VAL A C 1
ATOM 1115 O O . VAL A 1 143 ? 19.813 3.479 -7.967 1.00 91.88 143 VAL A O 1
ATOM 1118 N N . ARG A 1 144 ? 18.258 3.072 -9.532 1.00 91.12 144 ARG A N 1
ATOM 1119 C CA . ARG A 1 144 ? 17.748 4.433 -9.601 1.00 91.12 144 ARG A CA 1
ATOM 1120 C C . ARG A 1 144 ? 16.361 4.493 -8.977 1.00 91.12 144 ARG A C 1
ATOM 1122 O O . ARG A 1 144 ? 15.490 3.718 -9.358 1.00 91.12 144 ARG A O 1
ATOM 1129 N N . TRP A 1 145 ? 16.135 5.443 -8.078 1.00 92.69 145 TRP A N 1
ATOM 1130 C CA . TRP A 1 145 ? 14.815 5.727 -7.525 1.00 92.69 145 TRP A CA 1
ATOM 1131 C C . TRP A 1 145 ? 14.369 7.133 -7.915 1.00 92.69 145 TRP A C 1
ATOM 1133 O O . TRP A 1 145 ? 15.021 8.120 -7.584 1.00 92.69 145 TRP A O 1
ATOM 1143 N N . GLU A 1 146 ? 13.253 7.229 -8.627 1.00 88.62 146 GLU A N 1
ATOM 1144 C CA . GLU A 1 146 ? 12.695 8.479 -9.135 1.00 88.62 146 GLU A CA 1
ATOM 1145 C C . GLU A 1 146 ? 11.338 8.740 -8.482 1.00 88.62 146 GLU A C 1
ATOM 1147 O O . GLU A 1 146 ? 10.460 7.879 -8.488 1.00 88.62 146 GLU A O 1
ATOM 1152 N N . GLY A 1 147 ? 11.113 9.927 -7.929 1.00 87.50 147 GLY A N 1
ATOM 1153 C CA . GLY A 1 147 ? 9.849 10.173 -7.248 1.00 87.50 147 GLY A CA 1
ATOM 1154 C C . GLY A 1 147 ? 9.769 11.483 -6.502 1.00 87.50 147 GLY A C 1
ATOM 1155 O O . GLY A 1 147 ? 10.626 12.349 -6.642 1.00 87.50 147 GLY A O 1
ATOM 1156 N N . SER A 1 148 ? 8.715 11.643 -5.714 1.00 86.88 148 SER A N 1
ATOM 1157 C CA . SER A 1 148 ? 8.623 12.759 -4.780 1.00 86.88 148 SER A CA 1
ATOM 1158 C C . SER A 1 148 ? 9.395 12.422 -3.499 1.00 86.88 148 SER A C 1
ATOM 1160 O O . SER A 1 148 ? 9.213 11.346 -2.940 1.00 86.88 148 SER A O 1
ATOM 1162 N N . PHE A 1 149 ? 10.282 13.308 -3.048 1.00 89.56 149 PHE A N 1
ATOM 1163 C CA . PHE A 1 149 ? 11.039 13.168 -1.794 1.00 89.56 149 PHE A CA 1
ATOM 1164 C C . PHE A 1 149 ? 11.015 14.443 -0.950 1.00 89.56 149 PHE A C 1
ATOM 1166 O O . PHE A 1 149 ? 11.156 14.374 0.270 1.00 89.56 149 PHE A O 1
ATOM 1173 N N . LEU A 1 150 ? 10.862 15.604 -1.589 1.00 87.62 150 LEU A N 1
ATOM 1174 C CA . LEU A 1 150 ? 11.164 16.913 -1.004 1.00 87.62 150 LEU A CA 1
ATOM 1175 C C . LEU A 1 150 ? 9.930 17.687 -0.501 1.00 87.62 150 LEU A C 1
ATOM 1177 O O . LEU A 1 150 ? 9.992 18.906 -0.352 1.00 87.62 150 LEU A O 1
ATOM 1181 N N . ASP A 1 151 ? 8.827 16.987 -0.224 1.00 83.25 151 ASP A N 1
ATOM 1182 C CA . ASP A 1 151 ? 7.606 17.525 0.393 1.00 83.25 151 ASP A CA 1
ATOM 1183 C C . ASP A 1 151 ? 7.047 16.589 1.488 1.00 83.25 151 ASP A C 1
ATOM 1185 O O . ASP A 1 151 ? 7.548 15.483 1.707 1.00 83.25 151 ASP A O 1
ATOM 1189 N N . TYR A 1 152 ? 5.992 17.016 2.185 1.00 79.94 152 TYR A N 1
ATOM 1190 C CA . TYR A 1 152 ? 5.304 16.223 3.215 1.00 79.94 152 TYR A CA 1
ATOM 1191 C C . TYR A 1 152 ? 4.105 15.415 2.692 1.00 79.94 152 TYR A C 1
ATOM 1193 O O . TYR A 1 152 ? 3.286 14.932 3.471 1.00 79.94 152 TYR A O 1
ATOM 1201 N N . GLY A 1 153 ? 3.991 15.245 1.375 1.00 80.44 153 GLY A N 1
ATOM 1202 C CA . GLY A 1 153 ? 2.983 14.388 0.768 1.00 80.44 153 GLY A CA 1
ATOM 1203 C C . GLY A 1 153 ? 3.198 12.912 1.109 1.00 80.44 153 GLY A C 1
ATOM 1204 O O . GLY A 1 153 ? 4.310 12.462 1.393 1.00 80.44 153 GLY A O 1
ATOM 1205 N N . SER A 1 154 ? 2.122 12.128 1.034 1.00 84.94 154 SER A N 1
ATOM 1206 C CA . SER A 1 154 ? 2.148 10.702 1.380 1.00 84.94 154 SER A CA 1
ATOM 1207 C C . SER A 1 154 ? 3.117 9.890 0.514 1.00 84.94 154 SER A C 1
ATOM 1209 O O . SER A 1 154 ? 3.824 9.036 1.038 1.00 84.94 154 SER A O 1
ATOM 1211 N N . LEU A 1 155 ? 3.209 10.172 -0.791 1.00 89.62 155 LEU A N 1
ATOM 1212 C CA . LEU A 1 155 ? 4.154 9.486 -1.686 1.00 89.62 155 LEU A CA 1
ATOM 1213 C C . LEU A 1 155 ? 5.607 9.762 -1.278 1.00 89.62 155 LEU A C 1
ATOM 1215 O O . LEU A 1 155 ? 6.430 8.850 -1.273 1.00 89.62 155 LEU A O 1
ATOM 1219 N N . SER A 1 156 ? 5.899 10.999 -0.867 1.00 89.69 156 SER A N 1
ATOM 1220 C CA . SER A 1 156 ? 7.218 11.393 -0.371 1.00 89.69 156 SER A CA 1
ATOM 1221 C C . SER A 1 156 ? 7.550 10.741 0.960 1.00 89.69 156 SER A C 1
ATOM 1223 O O . SER A 1 156 ? 8.681 10.306 1.160 1.00 89.69 156 SER A O 1
ATOM 1225 N N . HIS A 1 157 ? 6.563 10.610 1.847 1.00 90.25 157 HIS A N 1
ATOM 1226 C CA . HIS A 1 157 ? 6.719 9.859 3.087 1.00 90.25 157 HIS A CA 1
ATOM 1227 C C . HIS A 1 157 ? 7.068 8.386 2.813 1.00 90.25 157 HIS A C 1
ATOM 1229 O O . HIS A 1 157 ? 8.040 7.882 3.370 1.00 90.25 157 HIS A O 1
ATOM 1235 N N . VAL A 1 158 ? 6.352 7.715 1.905 1.00 95.06 158 VAL A N 1
ATOM 1236 C CA . VAL A 1 158 ? 6.645 6.321 1.521 1.00 95.06 158 VAL A CA 1
ATOM 1237 C C . VAL A 1 158 ? 8.028 6.196 0.876 1.00 95.06 158 VAL A C 1
ATOM 1239 O O . VAL A 1 158 ? 8.799 5.320 1.257 1.00 95.06 158 VAL A O 1
ATOM 1242 N N . ASN A 1 159 ? 8.367 7.080 -0.069 1.00 95.25 159 ASN A N 1
ATOM 1243 C CA . ASN A 1 159 ? 9.668 7.067 -0.740 1.00 95.25 159 ASN A CA 1
ATOM 1244 C C . ASN A 1 159 ? 10.822 7.206 0.249 1.00 95.25 159 ASN A C 1
ATOM 1246 O O . ASN A 1 159 ? 11.752 6.409 0.199 1.00 95.25 159 ASN A O 1
ATOM 1250 N N . ARG A 1 160 ? 10.757 8.186 1.159 1.00 94.38 160 ARG A N 1
ATOM 1251 C CA . ARG A 1 160 ? 11.814 8.397 2.152 1.00 94.38 160 ARG A CA 1
ATOM 1252 C C . ARG A 1 160 ? 11.982 7.188 3.060 1.00 94.38 160 ARG A C 1
ATOM 1254 O O . ARG A 1 160 ? 13.090 6.684 3.167 1.00 94.38 160 ARG A O 1
ATOM 1261 N N . ASN A 1 161 ? 10.900 6.694 3.658 1.00 95.38 161 ASN A N 1
ATOM 1262 C CA . ASN A 1 161 ? 10.998 5.592 4.614 1.00 95.38 161 ASN A CA 1
ATOM 1263 C C . ASN A 1 161 ? 11.443 4.275 3.966 1.00 95.38 161 ASN A C 1
ATOM 1265 O O . ASN A 1 161 ? 12.301 3.582 4.506 1.00 95.38 161 ASN A O 1
ATOM 1269 N N . LEU A 1 162 ? 10.906 3.934 2.789 1.00 95.88 162 LEU A N 1
ATOM 1270 C CA . LEU A 1 162 ? 11.287 2.701 2.102 1.00 95.88 162 LEU A CA 1
ATOM 1271 C C . LEU A 1 162 ? 12.735 2.758 1.598 1.00 95.88 162 LEU A C 1
ATOM 1273 O O . LEU A 1 162 ? 13.463 1.778 1.740 1.00 95.88 162 LEU A O 1
ATOM 1277 N N . VAL A 1 163 ? 13.173 3.894 1.042 1.00 95.06 163 VAL A N 1
ATOM 1278 C CA . VAL A 1 163 ? 14.568 4.073 0.604 1.00 95.06 163 VAL A CA 1
ATOM 1279 C C . VAL A 1 163 ? 15.523 4.069 1.794 1.00 95.06 163 VAL A C 1
ATOM 1281 O O . VAL A 1 163 ? 16.550 3.401 1.718 1.00 95.06 163 VAL A O 1
ATOM 1284 N N . GLU A 1 164 ? 15.191 4.745 2.896 1.00 94.19 164 GLU A N 1
ATOM 1285 C CA . GLU A 1 164 ? 16.018 4.745 4.110 1.00 94.19 164 GLU A CA 1
ATOM 1286 C C . GLU A 1 164 ? 16.176 3.322 4.670 1.00 94.19 164 GLU A C 1
ATOM 1288 O O . GLU A 1 164 ? 17.291 2.890 4.968 1.00 94.19 164 GLU A O 1
ATOM 1293 N N . ALA A 1 165 ? 15.085 2.549 4.737 1.00 94.31 165 ALA A N 1
ATOM 1294 C CA . ALA A 1 165 ? 15.121 1.154 5.171 1.00 94.31 165 ALA A CA 1
ATOM 1295 C C . ALA A 1 165 ? 15.933 0.258 4.213 1.00 94.31 165 ALA A C 1
ATOM 1297 O O . ALA A 1 165 ? 16.738 -0.559 4.663 1.00 94.31 165 ALA A O 1
ATOM 1298 N N . LEU A 1 166 ? 15.787 0.440 2.894 1.00 93.12 166 LEU A N 1
ATOM 1299 C CA . LEU A 1 166 ? 16.577 -0.276 1.884 1.00 93.12 166 LEU A CA 1
ATOM 1300 C C . LEU A 1 166 ? 18.074 0.036 1.998 1.00 93.12 166 LEU A C 1
ATOM 1302 O O . LEU A 1 166 ? 18.897 -0.881 1.985 1.00 93.12 166 LEU A O 1
ATOM 1306 N N . GLN A 1 167 ? 18.440 1.312 2.131 1.00 89.69 167 GLN A N 1
ATOM 1307 C CA . GLN A 1 167 ? 19.834 1.741 2.255 1.00 89.69 167 GLN A CA 1
ATOM 1308 C C . GLN A 1 167 ? 20.453 1.277 3.576 1.00 89.69 167 GLN A C 1
ATOM 1310 O O . GLN A 1 167 ? 21.604 0.847 3.582 1.00 89.69 167 GLN A O 1
ATOM 1315 N N . SER A 1 168 ? 19.683 1.272 4.666 1.00 86.56 168 SER A N 1
ATOM 1316 C CA . SER A 1 168 ? 20.140 0.781 5.972 1.00 86.56 168 SER A CA 1
ATOM 1317 C C . SER A 1 168 ? 20.419 -0.725 5.971 1.00 86.56 168 SER A C 1
ATOM 1319 O O . SER A 1 168 ? 21.403 -1.167 6.559 1.00 86.56 168 SER A O 1
ATOM 1321 N N . ASN A 1 169 ? 19.594 -1.514 5.275 1.00 76.06 169 ASN A N 1
ATOM 1322 C CA . ASN A 1 169 ? 19.753 -2.969 5.197 1.00 76.06 169 ASN A CA 1
ATOM 1323 C C . ASN A 1 169 ? 20.804 -3.413 4.158 1.00 76.06 169 ASN A C 1
ATOM 1325 O O . ASN A 1 169 ? 21.395 -4.483 4.304 1.00 76.06 169 ASN A O 1
ATOM 1329 N N . CYS A 1 170 ? 21.031 -2.620 3.100 1.00 66.50 170 CYS A N 1
ATOM 1330 C CA . CYS A 1 170 ? 21.654 -3.108 1.860 1.00 66.50 170 CYS A CA 1
ATOM 1331 C C . CYS A 1 170 ? 22.754 -2.203 1.288 1.00 66.50 170 CYS A C 1
ATOM 1333 O O . CYS A 1 170 ? 23.057 -2.324 0.097 1.00 66.50 170 CYS A O 1
ATOM 1335 N N . ASN A 1 171 ? 23.341 -1.288 2.067 1.00 64.44 171 ASN A N 1
ATOM 1336 C CA . ASN A 1 171 ? 24.281 -0.285 1.535 1.00 64.44 171 ASN A CA 1
ATOM 1337 C C . ASN A 1 171 ? 25.492 -0.889 0.787 1.00 64.44 171 ASN A C 1
ATOM 1339 O O . ASN A 1 171 ? 26.127 -0.222 -0.021 1.00 64.44 171 ASN A O 1
ATOM 1343 N N . GLU A 1 172 ? 25.793 -2.170 1.021 1.00 73.50 172 GLU A N 1
ATOM 1344 C CA . GLU A 1 172 ? 26.868 -2.912 0.352 1.00 73.50 172 GLU A CA 1
ATOM 1345 C C . GLU A 1 172 ? 26.425 -3.691 -0.903 1.00 73.50 172 GLU A C 1
ATOM 1347 O O . GLU A 1 172 ? 27.266 -4.313 -1.545 1.00 73.50 172 GLU A O 1
ATOM 1352 N N . LYS A 1 173 ? 25.130 -3.713 -1.256 1.00 79.38 173 LYS A N 1
ATOM 1353 C CA . LYS A 1 173 ? 24.588 -4.498 -2.390 1.00 79.38 173 LYS A CA 1
ATOM 1354 C C . LYS A 1 173 ? 24.266 -3.665 -3.627 1.00 79.38 173 LYS A C 1
ATOM 1356 O O . LYS A 1 173 ? 24.353 -4.177 -4.748 1.00 79.38 173 LYS A O 1
ATOM 1361 N N . PHE A 1 174 ? 23.892 -2.404 -3.425 1.00 87.69 174 PHE A N 1
ATOM 1362 C CA . PHE A 1 174 ? 23.429 -1.522 -4.489 1.00 87.69 174 PHE A CA 1
ATOM 1363 C C . PHE A 1 174 ? 24.182 -0.198 -4.492 1.00 87.69 174 PHE A C 1
ATOM 1365 O O . PHE A 1 174 ? 24.472 0.373 -3.444 1.00 87.69 174 PHE A O 1
ATOM 1372 N N . GLU A 1 175 ? 24.435 0.316 -5.688 1.00 88.31 175 GLU A N 1
ATOM 1373 C CA . GLU A 1 175 ? 24.798 1.712 -5.901 1.00 88.31 175 GLU A CA 1
ATOM 1374 C C . GLU A 1 175 ? 23.518 2.501 -6.205 1.00 88.31 175 GLU A C 1
ATOM 1376 O O . GLU A 1 175 ? 22.740 2.103 -7.076 1.00 88.31 175 GLU A O 1
ATOM 1381 N N . TRP A 1 176 ? 23.281 3.602 -5.488 1.00 89.38 176 TRP A N 1
ATOM 1382 C CA . TRP A 1 176 ? 22.008 4.326 -5.519 1.00 89.38 176 TRP A CA 1
ATOM 1383 C C . TRP A 1 176 ? 22.105 5.666 -6.251 1.00 89.38 176 TRP A C 1
ATOM 1385 O O . TRP A 1 176 ? 23.003 6.464 -5.992 1.00 89.38 176 TRP A O 1
ATOM 1395 N N . SER A 1 177 ? 21.100 5.965 -7.074 1.00 88.50 177 SER A N 1
ATOM 1396 C CA . SER A 1 177 ? 20.813 7.316 -7.565 1.00 88.50 177 SER A CA 1
ATOM 1397 C C . SER A 1 177 ? 19.378 7.697 -7.211 1.00 88.50 177 SER A C 1
ATOM 1399 O O . SER A 1 177 ? 18.428 7.064 -7.671 1.00 88.50 177 SER A O 1
ATOM 1401 N N . LEU A 1 178 ? 19.217 8.731 -6.385 1.00 89.75 178 LEU A N 1
ATOM 1402 C CA . LEU A 1 178 ? 17.909 9.263 -5.997 1.00 89.75 178 LEU A CA 1
ATOM 1403 C C . LEU A 1 178 ? 17.592 10.517 -6.800 1.00 89.75 178 LEU A C 1
ATOM 1405 O O . LEU A 1 178 ? 18.425 11.416 -6.879 1.00 89.75 178 LEU A O 1
ATOM 1409 N N . ASN A 1 179 ? 16.391 10.595 -7.363 1.00 83.81 179 ASN A N 1
ATOM 1410 C CA . ASN A 1 179 ? 15.975 11.704 -8.211 1.00 83.81 179 ASN A CA 1
ATOM 1411 C C . ASN A 1 179 ? 14.593 12.211 -7.810 1.00 83.81 179 ASN A C 1
ATOM 1413 O O . ASN A 1 179 ? 13.621 11.451 -7.762 1.00 83.81 179 ASN A O 1
ATOM 1417 N N . GLN A 1 180 ? 14.494 13.523 -7.610 1.00 80.38 180 GLN A N 1
ATOM 1418 C CA . GLN A 1 180 ? 13.205 14.192 -7.523 1.00 80.38 180 GLN A CA 1
ATOM 1419 C C . GLN A 1 180 ? 12.541 14.171 -8.909 1.00 80.38 180 GLN A C 1
ATOM 1421 O O . GLN A 1 180 ? 13.170 14.511 -9.912 1.00 80.38 180 GLN A O 1
ATOM 1426 N N . SER A 1 181 ? 11.269 13.776 -8.976 1.00 65.56 181 SER A N 1
ATOM 1427 C CA . SER A 1 181 ? 10.517 13.712 -10.232 1.00 65.56 181 SER A CA 1
ATOM 1428 C C . SER A 1 181 ? 10.505 15.071 -10.939 1.00 65.56 181 SER A C 1
ATOM 1430 O O . SER A 1 181 ? 10.001 16.058 -10.399 1.00 65.56 181 SER A O 1
ATOM 1432 N N . ALA A 1 182 ? 10.990 15.108 -12.184 1.00 48.62 182 ALA A N 1
ATOM 1433 C CA . ALA A 1 182 ? 11.021 16.310 -13.023 1.00 48.62 182 ALA A CA 1
ATOM 1434 C C . ALA A 1 182 ? 9.620 16.859 -13.368 1.00 48.62 182 ALA A C 1
ATOM 1436 O O . ALA 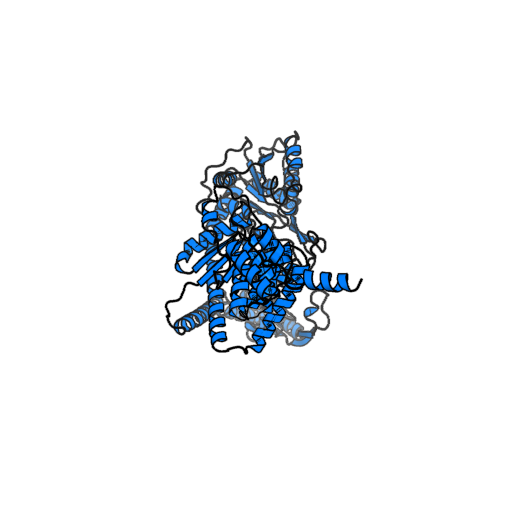A 1 182 ? 9.495 17.993 -13.837 1.00 48.62 182 ALA A O 1
ATOM 1437 N N . ILE A 1 183 ? 8.570 16.059 -13.150 1.00 46.06 183 ILE A N 1
ATOM 1438 C CA . ILE A 1 183 ? 7.176 16.405 -13.456 1.00 46.06 183 ILE A CA 1
ATOM 1439 C C . ILE A 1 183 ? 6.585 17.339 -12.393 1.00 46.06 183 ILE A C 1
ATOM 1441 O O . ILE A 1 183 ? 5.736 18.162 -12.715 1.00 46.06 183 ILE A O 1
ATOM 1445 N N . GLN A 1 184 ? 7.063 17.271 -11.147 1.00 48.44 184 GLN A N 1
ATOM 1446 C CA . GLN A 1 184 ? 6.569 18.128 -10.062 1.00 48.44 184 GLN A CA 1
ATOM 1447 C C . GLN A 1 184 ? 7.122 19.565 -10.105 1.00 48.44 184 GLN A C 1
ATOM 1449 O O . GLN A 1 184 ? 6.644 20.421 -9.367 1.00 48.44 184 GLN A O 1
ATOM 1454 N N . GLY A 1 185 ? 8.090 19.861 -10.982 1.00 48.53 185 GLY A N 1
ATOM 1455 C CA . GLY A 1 185 ? 8.711 21.186 -11.062 1.00 48.53 185 GLY A CA 1
ATOM 1456 C C . GLY A 1 185 ? 9.525 21.545 -9.811 1.00 48.53 185 GLY A C 1
ATOM 1457 O O . GLY A 1 185 ? 9.966 20.671 -9.063 1.00 48.53 185 GLY A O 1
ATOM 1458 N N . ALA A 1 186 ? 9.768 22.842 -9.598 1.00 51.62 186 ALA A N 1
ATOM 1459 C CA . ALA A 1 186 ? 10.452 23.331 -8.404 1.00 51.62 186 ALA A CA 1
ATOM 1460 C C . ALA A 1 186 ? 9.526 23.216 -7.181 1.00 51.62 186 ALA A C 1
ATOM 1462 O O . ALA A 1 186 ? 8.543 23.946 -7.066 1.00 51.62 186 ALA A O 1
ATOM 1463 N N . VAL A 1 187 ? 9.846 22.304 -6.263 1.00 63.03 187 VAL A N 1
ATOM 1464 C CA . VAL A 1 187 ? 9.127 22.142 -4.993 1.00 63.03 187 VAL A CA 1
ATOM 1465 C C . VAL A 1 187 ? 9.760 23.056 -3.943 1.00 63.03 187 VAL A C 1
ATOM 1467 O O . VAL A 1 187 ? 10.982 23.054 -3.780 1.00 63.03 187 VAL A O 1
ATOM 1470 N N . ASN A 1 188 ? 8.946 23.817 -3.202 1.00 69.31 188 ASN A N 1
ATOM 1471 C CA . ASN A 1 188 ? 9.410 24.533 -2.010 1.00 69.31 188 ASN A CA 1
ATOM 1472 C C . ASN A 1 188 ? 9.789 23.512 -0.931 1.00 69.31 188 ASN A C 1
ATOM 1474 O O . ASN A 1 188 ? 8.936 23.066 -0.169 1.00 69.31 188 ASN A O 1
ATOM 1478 N N . THR A 1 189 ? 11.061 23.111 -0.905 1.00 78.50 189 THR A N 1
ATOM 1479 C CA . THR A 1 189 ? 11.584 22.128 0.048 1.00 78.50 189 THR A CA 1
ATOM 1480 C C . THR A 1 189 ? 11.694 22.746 1.445 1.00 78.50 189 THR A C 1
ATOM 1482 O O . THR A 1 189 ? 12.435 23.719 1.594 1.00 78.50 189 THR A O 1
ATOM 1485 N N . PRO A 1 190 ? 11.018 22.192 2.467 1.00 79.75 190 PRO A N 1
ATOM 1486 C CA . PRO A 1 190 ? 11.212 22.583 3.861 1.00 79.75 190 PRO A CA 1
ATOM 1487 C C . PRO A 1 190 ? 12.665 22.383 4.320 1.00 79.75 190 PRO A C 1
ATOM 1489 O O . PRO A 1 190 ? 13.307 21.408 3.926 1.00 79.75 190 PRO A O 1
ATOM 1492 N N . ASP A 1 191 ? 13.168 23.257 5.196 1.00 82.88 191 ASP A N 1
ATOM 1493 C CA . ASP A 1 191 ? 14.555 23.196 5.697 1.00 82.88 191 ASP A CA 1
ATOM 1494 C C . ASP A 1 191 ? 14.878 21.869 6.408 1.00 82.88 191 ASP A C 1
ATOM 1496 O O . ASP A 1 191 ? 15.979 21.333 6.283 1.00 82.88 191 ASP A O 1
ATOM 1500 N N . SER A 1 192 ? 13.889 21.293 7.090 1.00 81.31 192 SER A N 1
ATOM 1501 C CA . SER A 1 192 ? 13.935 19.966 7.722 1.00 81.31 192 SER A CA 1
ATOM 1502 C C . SER A 1 192 ? 14.245 18.821 6.748 1.00 81.31 192 SER A C 1
ATOM 1504 O O . SER A 1 192 ? 14.736 17.780 7.172 1.00 81.31 192 SER A O 1
ATOM 1506 N N . LEU A 1 193 ? 13.999 18.998 5.445 1.00 86.00 193 LEU A N 1
ATOM 1507 C CA . LEU A 1 193 ? 14.316 18.026 4.392 1.00 86.00 193 LEU A CA 1
ATOM 1508 C C . LEU A 1 193 ? 15.644 18.341 3.673 1.00 86.00 193 LEU A C 1
ATOM 1510 O O . LEU A 1 193 ? 15.919 17.794 2.602 1.00 86.00 193 LEU A O 1
ATOM 1514 N N . GLY A 1 194 ? 16.489 19.206 4.247 1.00 85.44 194 GLY A N 1
ATOM 1515 C CA . GLY A 1 194 ? 17.782 19.596 3.676 1.00 85.44 194 GLY A CA 1
ATOM 1516 C C . GLY A 1 194 ? 18.745 18.426 3.439 1.00 85.44 194 GLY A C 1
ATOM 1517 O O . GLY A 1 194 ? 19.434 18.405 2.417 1.00 85.44 194 GLY A O 1
ATOM 1518 N N . ASP A 1 195 ? 18.747 17.424 4.322 1.00 89.12 195 ASP A N 1
ATOM 1519 C CA . ASP A 1 195 ? 19.536 16.199 4.143 1.00 89.12 195 ASP A CA 1
ATOM 1520 C C . ASP A 1 195 ? 19.091 15.434 2.885 1.00 89.12 195 ASP A C 1
ATOM 1522 O O . ASP A 1 195 ? 19.893 15.213 1.977 1.00 89.12 195 ASP A O 1
ATOM 1526 N N . TRP A 1 196 ? 17.790 15.168 2.737 1.00 90.06 196 TRP A N 1
ATOM 1527 C CA . TRP A 1 196 ? 17.229 14.543 1.533 1.00 90.06 196 TRP A CA 1
ATOM 1528 C C . TRP A 1 196 ? 17.536 15.328 0.261 1.00 90.06 196 TRP A C 1
ATOM 1530 O O . TRP A 1 196 ? 17.919 14.737 -0.748 1.00 90.06 196 TRP A O 1
ATOM 1540 N N . LYS A 1 197 ? 17.446 16.661 0.310 1.00 87.25 197 LYS A N 1
ATOM 1541 C CA . LYS A 1 197 ? 17.826 17.531 -0.810 1.00 87.25 197 LYS A CA 1
ATOM 1542 C C . LYS A 1 197 ? 19.291 17.347 -1.209 1.00 87.25 197 LYS A C 1
ATOM 1544 O O . LYS A 1 197 ? 19.601 17.391 -2.396 1.00 87.25 197 LYS A O 1
ATOM 1549 N N . SER A 1 198 ? 20.184 17.134 -0.243 1.00 86.75 198 SER A N 1
ATOM 1550 C CA . SER A 1 198 ? 21.610 16.908 -0.500 1.00 86.75 198 SER A CA 1
ATOM 1551 C C . SER A 1 198 ? 21.909 15.529 -1.106 1.00 86.75 198 SER A C 1
ATOM 1553 O O . SER A 1 198 ? 22.850 15.411 -1.889 1.00 86.75 198 SER A O 1
ATOM 1555 N N . ARG A 1 199 ? 21.078 14.519 -0.802 1.00 88.62 199 ARG A N 1
ATOM 1556 C CA . ARG A 1 199 ? 21.174 13.145 -1.331 1.00 88.62 199 ARG A CA 1
ATOM 1557 C C . ARG A 1 199 ? 20.656 13.006 -2.772 1.00 88.62 199 ARG A C 1
ATOM 1559 O O . ARG A 1 199 ? 20.930 11.997 -3.421 1.00 88.62 199 ARG A O 1
ATOM 1566 N N . MET A 1 200 ? 19.901 13.984 -3.283 1.00 87.25 200 MET A N 1
ATOM 1567 C CA . MET A 1 200 ? 19.384 13.955 -4.657 1.00 87.25 200 MET A CA 1
ATOM 1568 C C . MET A 1 200 ? 20.514 14.097 -5.687 1.00 87.25 200 MET A C 1
ATOM 1570 O O . MET A 1 200 ? 21.387 14.962 -5.582 1.00 87.25 200 MET A O 1
ATOM 1574 N N . SER A 1 201 ? 20.473 13.266 -6.726 1.00 79.69 201 SER A N 1
ATOM 1575 C CA . SER A 1 201 ? 21.452 13.262 -7.812 1.00 79.69 201 SER A CA 1
ATOM 1576 C C . SER A 1 201 ? 21.283 14.497 -8.699 1.00 79.69 201 SER A C 1
ATOM 1578 O O . SER A 1 201 ? 20.177 14.855 -9.097 1.00 79.69 201 SER A O 1
ATOM 1580 N N . ARG A 1 202 ? 22.404 15.148 -9.036 1.00 63.75 202 ARG A N 1
ATOM 1581 C CA . ARG A 1 202 ? 22.423 16.340 -9.907 1.00 63.75 202 ARG A CA 1
ATOM 1582 C C . ARG A 1 202 ? 22.498 16.004 -11.402 1.00 63.75 202 ARG A C 1
ATOM 1584 O O . ARG A 1 202 ? 22.065 16.809 -12.215 1.00 63.75 202 ARG A O 1
ATOM 1591 N N . ASN A 1 203 ? 23.009 14.818 -11.748 1.00 57.97 203 ASN A N 1
ATOM 1592 C CA . ASN A 1 203 ? 23.253 14.377 -13.126 1.00 57.97 203 ASN A CA 1
ATOM 1593 C C . ASN A 1 203 ? 22.427 13.122 -13.447 1.00 57.97 203 ASN A C 1
ATOM 1595 O O . ASN A 1 203 ? 22.919 11.999 -13.350 1.00 57.97 203 ASN A O 1
ATOM 1599 N N . ILE A 1 204 ? 21.162 13.321 -13.821 1.00 55.16 204 ILE A N 1
ATOM 1600 C CA . ILE A 1 204 ? 20.172 12.251 -14.054 1.00 55.16 204 ILE A CA 1
ATOM 1601 C C . ILE A 1 204 ? 20.528 11.374 -15.274 1.00 55.16 204 ILE A C 1
ATOM 1603 O O . ILE A 1 204 ? 20.117 10.220 -15.355 1.00 55.16 204 ILE A O 1
ATOM 1607 N N . GLU A 1 205 ? 21.317 11.873 -16.224 1.00 52.28 205 GLU A N 1
ATOM 1608 C CA . GLU A 1 205 ? 21.538 11.199 -17.517 1.00 52.28 205 GLU A CA 1
ATOM 1609 C C . GLU A 1 205 ? 22.736 10.253 -17.546 1.00 52.28 205 GLU A C 1
ATOM 1611 O O . GLU A 1 205 ? 22.776 9.324 -18.346 1.00 52.28 205 GLU A O 1
ATOM 1616 N N . VAL A 1 206 ? 23.689 10.429 -16.633 1.00 54.28 206 VAL A N 1
ATOM 1617 C CA . VAL A 1 206 ? 24.961 9.688 -16.658 1.00 54.28 206 VAL A CA 1
ATOM 1618 C C . VAL A 1 206 ?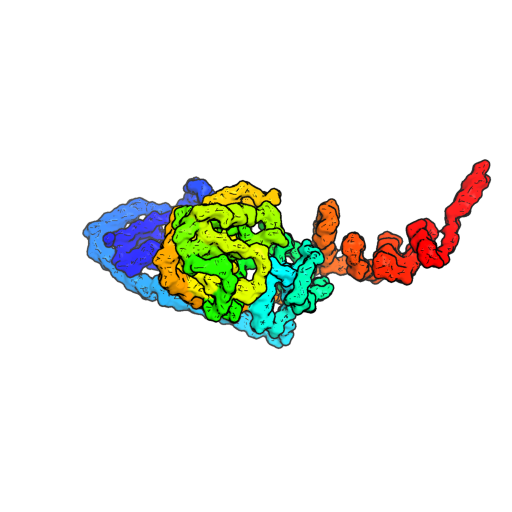 24.856 8.344 -15.918 1.00 54.28 206 VAL A C 1
ATOM 1620 O O . VAL A 1 206 ? 25.654 7.431 -16.138 1.00 54.28 206 VAL A O 1
ATOM 1623 N N . PHE A 1 207 ? 23.855 8.180 -15.045 1.00 60.03 207 PHE A N 1
ATOM 1624 C CA . PHE A 1 207 ? 23.716 6.987 -14.208 1.00 60.03 207 PHE A CA 1
ATOM 1625 C C . PHE A 1 207 ? 23.000 5.843 -14.940 1.00 60.03 207 PHE A C 1
ATOM 1627 O O . PHE A 1 207 ? 21.778 5.729 -14.875 1.00 60.03 207 PHE A O 1
ATOM 1634 N N . ASN A 1 208 ? 23.742 4.976 -15.626 1.00 76.31 208 ASN A N 1
ATOM 1635 C CA . ASN A 1 208 ? 23.175 3.780 -16.253 1.00 76.31 208 ASN A CA 1
ATOM 1636 C C . ASN A 1 208 ? 22.666 2.795 -15.173 1.00 76.31 208 ASN A C 1
ATOM 1638 O O . ASN A 1 208 ? 23.471 2.184 -14.481 1.00 76.31 208 ASN A O 1
ATOM 1642 N N . ALA A 1 209 ? 21.351 2.678 -14.983 1.00 85.25 209 ALA A N 1
ATOM 1643 C CA . ALA A 1 209 ? 20.762 1.859 -13.923 1.00 85.25 209 ALA A CA 1
ATOM 1644 C C . ALA A 1 209 ? 20.397 0.455 -14.423 1.00 85.25 209 ALA A C 1
ATOM 1646 O O . ALA A 1 209 ? 19.835 0.304 -15.505 1.00 85.25 209 ALA A O 1
ATOM 1647 N N . ASP A 1 210 ? 20.644 -0.567 -13.603 1.00 89.62 210 ASP A N 1
ATOM 1648 C CA . ASP A 1 210 ? 20.133 -1.918 -13.858 1.00 89.62 210 ASP A CA 1
ATOM 1649 C C . ASP A 1 210 ? 18.633 -1.981 -13.548 1.00 89.62 210 ASP A C 1
ATOM 1651 O O . ASP A 1 210 ? 17.866 -2.622 -14.262 1.00 89.62 210 ASP A O 1
ATOM 1655 N N . VAL A 1 211 ? 18.190 -1.279 -12.502 1.00 93.75 211 VAL A N 1
ATOM 1656 C CA . VAL A 1 211 ? 16.771 -1.165 -12.153 1.00 93.75 211 VAL A CA 1
ATOM 1657 C C . VAL A 1 211 ? 16.426 0.287 -11.866 1.00 93.75 211 VAL A C 1
ATOM 1659 O O . VAL A 1 211 ? 17.096 0.943 -11.071 1.00 93.75 211 VAL A O 1
ATOM 1662 N N . THR A 1 212 ? 15.357 0.783 -12.482 1.00 92.88 212 THR A N 1
ATOM 1663 C CA . THR A 1 212 ? 14.752 2.069 -12.123 1.00 92.88 212 THR A CA 1
ATOM 1664 C C . THR A 1 212 ? 13.394 1.845 -11.486 1.00 92.88 212 THR A C 1
ATOM 1666 O O . THR A 1 212 ? 12.514 1.259 -12.110 1.00 92.88 212 THR A O 1
ATOM 1669 N N . VAL A 1 213 ? 13.209 2.351 -10.271 1.00 95.19 213 VAL A N 1
ATOM 1670 C CA . VAL A 1 213 ? 11.925 2.398 -9.570 1.00 95.19 213 VAL A CA 1
ATOM 1671 C C . VAL A 1 213 ? 11.385 3.817 -9.643 1.00 95.19 213 VAL A C 1
ATOM 1673 O O . VAL A 1 213 ? 12.092 4.763 -9.306 1.00 95.19 213 VAL A O 1
ATOM 1676 N N . ARG A 1 214 ? 10.131 3.978 -10.071 1.00 92.19 214 ARG A N 1
ATOM 1677 C CA . ARG A 1 214 ? 9.466 5.280 -10.135 1.00 92.19 214 ARG A CA 1
ATOM 1678 C C . ARG A 1 214 ? 8.199 5.321 -9.295 1.00 92.19 214 ARG A C 1
ATOM 1680 O O . ARG A 1 214 ? 7.260 4.574 -9.557 1.00 92.19 214 ARG A O 1
ATOM 1687 N N . HIS A 1 215 ? 8.141 6.255 -8.353 1.00 93.75 215 HIS A N 1
ATOM 1688 C CA . HIS A 1 215 ? 7.005 6.464 -7.462 1.00 93.75 215 HIS A CA 1
ATOM 1689 C C . HIS A 1 215 ? 6.702 7.957 -7.299 1.00 93.75 215 HIS A C 1
ATOM 1691 O O . HIS A 1 215 ? 7.383 8.678 -6.569 1.00 93.75 215 HIS A O 1
ATOM 1697 N N . GLY A 1 216 ? 5.671 8.441 -7.984 1.00 85.94 216 GLY A N 1
ATOM 1698 C CA . GLY A 1 216 ? 5.294 9.850 -7.936 1.00 85.94 216 GLY A CA 1
ATOM 1699 C C . GLY A 1 216 ? 3.988 10.136 -8.664 1.00 85.94 216 GLY A C 1
ATOM 1700 O O . GLY A 1 216 ? 3.486 9.288 -9.404 1.00 85.94 216 GLY A O 1
ATOM 1701 N N . TRP A 1 217 ? 3.466 11.344 -8.444 1.00 78.44 217 TRP A N 1
ATOM 1702 C CA . TRP A 1 217 ? 2.238 11.839 -9.062 1.00 78.44 217 TRP A CA 1
ATOM 1703 C C . TRP A 1 217 ? 2.482 13.157 -9.821 1.00 78.44 217 TRP A C 1
ATOM 1705 O O . TRP A 1 217 ? 3.171 14.030 -9.280 1.00 78.44 217 TRP A O 1
ATOM 1715 N N . PRO A 1 218 ? 1.900 13.339 -11.024 1.00 77.50 218 PRO A N 1
ATOM 1716 C CA . PRO A 1 218 ? 1.135 12.342 -11.783 1.00 77.50 218 PRO A CA 1
ATOM 1717 C C . PRO A 1 218 ? 2.021 11.168 -12.257 1.00 77.50 218 PRO A C 1
ATOM 1719 O O . PRO A 1 218 ? 3.247 11.315 -12.316 1.00 77.50 218 PRO A O 1
ATOM 1722 N N . PRO A 1 219 ? 1.436 9.994 -12.563 1.00 78.88 219 PRO A N 1
ATOM 1723 C CA . PRO A 1 219 ? 2.198 8.837 -13.018 1.00 78.88 219 PRO A CA 1
ATOM 1724 C C . PRO A 1 219 ? 2.931 9.114 -14.332 1.00 78.88 219 PRO A C 1
ATOM 1726 O O . PRO A 1 219 ? 2.429 9.819 -15.206 1.00 78.88 219 PRO A O 1
ATOM 1729 N N . CYS A 1 220 ? 4.101 8.500 -14.504 1.00 75.00 220 CYS A N 1
ATOM 1730 C CA . CYS A 1 220 ? 4.860 8.563 -15.747 1.00 75.00 220 CYS A CA 1
ATOM 1731 C C . CYS A 1 220 ? 5.313 7.173 -16.171 1.00 75.00 220 CYS A C 1
ATOM 1733 O O . CYS A 1 220 ? 6.157 6.552 -15.519 1.00 75.00 220 CYS A O 1
ATOM 1735 N N . TRP A 1 221 ? 4.766 6.719 -17.294 1.00 80.19 221 TRP A N 1
ATOM 1736 C CA . TRP A 1 221 ? 4.963 5.373 -17.829 1.00 80.19 221 TRP A CA 1
ATOM 1737 C C . TRP A 1 221 ? 6.131 5.269 -18.814 1.00 80.19 221 TRP A C 1
ATOM 1739 O O . TRP A 1 221 ? 6.419 4.186 -19.313 1.00 80.19 221 TRP A O 1
ATOM 1749 N N . MET A 1 222 ? 6.810 6.378 -19.118 1.00 73.00 222 MET A N 1
ATOM 1750 C CA . MET A 1 222 ? 7.943 6.361 -20.040 1.00 73.00 222 MET A CA 1
ATOM 1751 C C . MET A 1 222 ? 9.122 5.605 -19.443 1.00 73.00 222 MET A C 1
ATOM 1753 O O . MET A 1 222 ? 9.624 5.971 -18.377 1.00 73.00 222 MET A O 1
ATOM 1757 N N . ARG A 1 223 ? 9.605 4.591 -20.155 1.00 78.75 223 ARG A N 1
ATOM 1758 C CA . ARG A 1 223 ? 10.814 3.871 -19.767 1.00 78.75 223 ARG A CA 1
ATOM 1759 C C . ARG A 1 223 ? 12.021 4.826 -19.738 1.00 78.75 223 ARG A C 1
ATOM 1761 O O . ARG A 1 223 ? 12.189 5.597 -20.681 1.00 78.75 223 ARG A O 1
ATOM 1768 N N . PRO A 1 224 ? 12.857 4.785 -18.686 1.00 72.06 224 PRO A N 1
ATOM 1769 C CA . PRO A 1 224 ? 14.112 5.527 -18.653 1.00 72.06 224 PRO A CA 1
ATOM 1770 C C . PRO A 1 224 ? 15.047 5.144 -19.804 1.00 72.06 224 PRO A C 1
ATOM 1772 O O . PRO A 1 224 ? 15.221 3.967 -20.121 1.00 72.06 224 PRO A O 1
ATOM 1775 N N . VAL A 1 225 ? 15.702 6.151 -20.375 1.00 59.62 225 VAL A N 1
ATOM 1776 C CA . VAL A 1 225 ? 16.622 6.026 -21.522 1.00 59.62 225 VAL A CA 1
ATOM 1777 C C . VAL A 1 225 ? 17.891 5.257 -21.191 1.00 59.62 225 VAL A C 1
ATOM 1779 O O . VAL A 1 225 ? 18.510 4.655 -22.061 1.00 59.62 225 VAL A O 1
ATOM 1782 N N . THR A 1 226 ? 18.249 5.223 -19.908 1.00 59.94 226 THR A N 1
ATOM 1783 C CA . THR A 1 226 ? 19.401 4.481 -19.403 1.00 59.94 226 THR A CA 1
ATOM 1784 C C . THR A 1 226 ? 19.271 2.970 -19.568 1.00 59.94 226 THR A C 1
ATOM 1786 O O . THR A 1 226 ? 20.258 2.266 -19.398 1.00 59.94 226 THR A O 1
ATOM 1789 N N . GLY A 1 227 ? 18.083 2.467 -19.915 1.00 70.06 227 GLY A N 1
ATOM 1790 C CA . GLY A 1 227 ? 17.820 1.041 -20.048 1.00 70.06 227 GLY A CA 1
ATOM 1791 C C . GLY A 1 227 ? 17.605 0.361 -18.694 1.00 70.06 227 GLY A C 1
ATOM 1792 O O . GLY A 1 227 ? 17.215 1.003 -17.718 1.00 70.06 227 GLY A O 1
ATOM 1793 N N . GLY A 1 228 ? 17.810 -0.957 -18.662 1.00 86.38 228 GLY A N 1
ATOM 1794 C CA . GLY A 1 228 ? 17.545 -1.790 -17.487 1.00 86.38 228 GLY A CA 1
ATOM 1795 C C . GLY A 1 228 ? 16.062 -2.125 -17.297 1.00 86.38 228 GLY A C 1
ATOM 1796 O O . GLY A 1 228 ? 15.228 -1.896 -18.182 1.00 86.38 228 GLY A O 1
ATOM 1797 N N . LYS A 1 229 ? 15.733 -2.697 -16.135 1.00 92.56 229 LYS A N 1
ATOM 1798 C CA . LYS A 1 229 ? 14.350 -2.994 -15.741 1.00 92.56 229 LYS A CA 1
ATOM 1799 C C . LYS A 1 229 ? 13.675 -1.753 -15.183 1.00 92.56 229 LYS A C 1
ATOM 1801 O O . LYS A 1 229 ? 14.270 -0.994 -14.420 1.00 92.56 229 LYS A O 1
ATOM 1806 N N . PHE A 1 230 ? 12.414 -1.565 -15.544 1.00 93.44 230 PHE A N 1
ATOM 1807 C CA . PHE A 1 230 ? 11.623 -0.418 -15.139 1.00 93.44 230 PHE A CA 1
ATOM 1808 C C . PHE A 1 230 ? 10.455 -0.844 -14.254 1.00 93.44 230 PHE A C 1
ATOM 1810 O O . PHE A 1 230 ? 9.628 -1.668 -14.639 1.00 93.44 230 PHE A O 1
ATOM 1817 N N . VAL A 1 231 ? 10.384 -0.255 -13.070 1.00 96.94 231 VAL A N 1
ATOM 1818 C CA . VAL A 1 231 ? 9.371 -0.515 -12.057 1.00 96.94 231 VAL A CA 1
ATOM 1819 C C . VAL A 1 231 ? 8.591 0.761 -11.790 1.00 96.94 231 VAL A C 1
ATOM 1821 O O . VAL A 1 231 ? 9.179 1.825 -11.597 1.00 96.94 231 VAL A O 1
ATOM 1824 N N . THR A 1 232 ? 7.268 0.661 -11.716 1.00 95.94 232 THR A N 1
ATOM 1825 C CA . THR A 1 232 ? 6.414 1.765 -11.255 1.00 95.94 232 THR A CA 1
ATOM 1826 C C . THR A 1 232 ? 5.719 1.395 -9.961 1.00 95.94 232 THR A C 1
ATOM 1828 O O . THR A 1 232 ? 5.149 0.312 -9.879 1.00 95.94 232 THR A O 1
ATOM 1831 N N . VAL A 1 233 ? 5.690 2.309 -8.997 1.00 96.19 233 VAL A N 1
ATOM 1832 C CA . VAL A 1 233 ? 4.885 2.194 -7.779 1.00 96.19 233 VAL A CA 1
ATOM 1833 C C . VAL A 1 233 ? 3.700 3.140 -7.911 1.00 96.19 233 VAL A C 1
ATOM 1835 O O . VAL A 1 233 ? 3.904 4.350 -8.011 1.00 96.19 233 VAL A O 1
ATOM 1838 N N . GLN A 1 234 ? 2.477 2.615 -7.967 1.00 93.25 234 GLN A N 1
ATOM 1839 C CA . GLN A 1 234 ? 1.270 3.439 -8.090 1.00 93.25 234 GLN A CA 1
ATOM 1840 C C . GLN A 1 234 ? 0.123 2.838 -7.261 1.00 93.25 234 GLN A C 1
ATOM 1842 O O . GLN A 1 234 ? -0.366 1.754 -7.583 1.00 93.25 234 GLN A O 1
ATOM 1847 N N . PRO A 1 235 ? -0.308 3.497 -6.171 1.00 93.56 235 PRO A N 1
ATOM 1848 C CA . PRO A 1 235 ? -1.521 3.105 -5.465 1.00 93.56 235 PRO A CA 1
ATOM 1849 C C . PRO A 1 235 ? -2.761 3.447 -6.301 1.00 93.56 235 PRO A C 1
ATOM 1851 O O . PRO A 1 235 ? -2.784 4.463 -6.996 1.00 93.56 235 PRO A O 1
ATOM 1854 N N . TRP A 1 236 ? -3.803 2.616 -6.215 1.00 94.50 236 TRP A N 1
ATOM 1855 C CA . TRP A 1 236 ? -5.078 2.891 -6.875 1.00 94.50 236 TRP A CA 1
ATOM 1856 C C . TRP A 1 236 ? -6.264 2.214 -6.194 1.00 94.50 236 TRP A C 1
ATOM 1858 O O . TRP A 1 236 ? -6.228 1.021 -5.907 1.00 94.50 236 TRP A O 1
ATOM 1868 N N . GLU A 1 237 ? -7.347 2.956 -5.997 1.00 92.75 237 GLU A N 1
ATOM 1869 C CA . GLU A 1 237 ? -8.454 2.525 -5.144 1.00 92.75 237 GLU A CA 1
ATOM 1870 C C . GLU A 1 237 ? -9.834 2.469 -5.822 1.00 92.75 237 GLU A C 1
ATOM 1872 O O . GLU A 1 237 ? -10.778 1.974 -5.210 1.00 92.75 237 GLU A O 1
ATOM 1877 N N . PHE A 1 238 ? -9.961 2.916 -7.077 1.00 92.69 238 PHE A N 1
ATOM 1878 C CA . PHE A 1 238 ? -11.251 3.152 -7.755 1.00 92.69 238 PHE A CA 1
ATOM 1879 C C . PHE A 1 238 ? -11.831 1.948 -8.526 1.00 92.69 238 PHE A C 1
ATOM 1881 O O . PHE A 1 238 ? -12.520 2.120 -9.530 1.00 92.69 238 PHE A O 1
ATOM 1888 N N . GLY A 1 239 ? -11.562 0.714 -8.091 1.00 92.44 239 GLY A N 1
ATOM 1889 C CA . GLY A 1 239 ? -12.204 -0.510 -8.605 1.00 92.44 239 GLY A CA 1
ATOM 1890 C C . GLY A 1 239 ? -11.871 -0.934 -10.050 1.00 92.44 239 GLY A C 1
ATOM 1891 O O . GLY A 1 239 ? -12.019 -2.110 -10.373 1.00 92.44 239 GLY A O 1
ATOM 1892 N N . ALA A 1 240 ? -11.380 -0.020 -10.891 1.00 94.44 240 ALA A N 1
ATOM 1893 C CA . ALA A 1 240 ? -10.857 -0.246 -12.238 1.00 94.44 240 ALA A CA 1
ATOM 1894 C C . ALA A 1 240 ? -9.790 0.812 -12.570 1.00 94.44 240 ALA A C 1
ATOM 1896 O O . ALA A 1 240 ? -9.919 1.964 -12.150 1.00 94.44 240 ALA A O 1
ATOM 1897 N N . LEU A 1 241 ? -8.742 0.441 -13.311 1.00 94.81 241 LEU A N 1
ATOM 1898 C CA . LEU A 1 241 ? -7.686 1.368 -13.728 1.00 94.81 241 LEU A CA 1
ATOM 1899 C C . LEU A 1 241 ? -8.129 2.282 -14.879 1.00 94.81 241 LEU A C 1
ATOM 1901 O O . LEU A 1 241 ? -8.966 1.891 -15.703 1.00 94.81 241 LEU A O 1
ATOM 1905 N N . PRO A 1 242 ? -7.517 3.468 -15.011 1.00 92.31 242 PRO A N 1
ATOM 1906 C CA . PRO A 1 242 ? -7.672 4.274 -16.208 1.00 92.31 242 PRO A CA 1
ATOM 1907 C C . PRO A 1 242 ? -7.114 3.576 -17.454 1.00 92.31 242 PRO A C 1
ATOM 1909 O O . PRO A 1 242 ? -6.098 2.876 -17.401 1.00 92.31 242 PRO A O 1
ATOM 1912 N N . LYS A 1 243 ? -7.754 3.787 -18.612 1.00 87.81 243 LYS A N 1
ATOM 1913 C CA . LYS A 1 243 ? -7.324 3.178 -19.885 1.00 87.81 243 LYS A CA 1
ATOM 1914 C C . LYS A 1 243 ? -5.892 3.558 -20.253 1.00 87.81 243 LYS A C 1
ATOM 1916 O O . LYS A 1 243 ? -5.153 2.715 -20.762 1.00 87.81 243 LYS A O 1
ATOM 1921 N N . SER A 1 244 ? -5.492 4.804 -19.985 1.00 83.50 244 SER A N 1
ATOM 1922 C CA . SER A 1 244 ? -4.139 5.268 -20.306 1.00 83.50 244 SER A CA 1
ATOM 1923 C C . SER A 1 244 ? -3.078 4.568 -19.451 1.00 83.50 244 SER A C 1
ATOM 1925 O O . SER A 1 244 ? -1.999 4.262 -19.955 1.00 83.50 244 SER A O 1
ATOM 1927 N N . TRP A 1 245 ? -3.403 4.225 -18.199 1.00 91.88 245 TRP A N 1
ATOM 1928 C CA . TRP A 1 245 ? -2.496 3.519 -17.296 1.00 91.88 245 TRP A CA 1
ATOM 1929 C C . TRP A 1 245 ? -2.226 2.105 -17.791 1.00 91.88 245 TRP A C 1
ATOM 1931 O O . TRP A 1 245 ? -1.072 1.699 -17.870 1.00 91.88 245 TRP A O 1
ATOM 1941 N N . VAL A 1 246 ? -3.266 1.370 -18.197 1.00 89.94 246 VAL A N 1
ATOM 1942 C CA . VAL A 1 246 ? -3.096 0.016 -18.753 1.00 89.94 246 VAL A CA 1
ATOM 1943 C C . VAL A 1 246 ? -2.249 0.047 -20.028 1.00 89.94 246 VAL A C 1
ATOM 1945 O O . VAL A 1 246 ? -1.345 -0.772 -20.181 1.00 89.94 246 VAL A O 1
ATOM 1948 N N . GLY A 1 247 ? -2.463 1.037 -20.902 1.00 81.50 247 GLY A N 1
ATOM 1949 C CA . GLY A 1 247 ? -1.610 1.253 -22.073 1.00 81.50 247 GLY A CA 1
ATOM 1950 C C . GLY A 1 247 ? -0.156 1.580 -21.709 1.00 81.50 247 GLY A C 1
ATOM 1951 O O . GLY A 1 247 ? 0.769 1.005 -22.286 1.00 81.50 247 GLY A O 1
ATOM 1952 N N . GLY A 1 248 ? 0.052 2.464 -20.730 1.00 79.62 248 GLY A N 1
ATOM 1953 C CA . GLY A 1 248 ? 1.372 2.869 -20.245 1.00 79.62 248 GLY A CA 1
ATOM 1954 C C . GLY A 1 248 ? 2.143 1.737 -19.569 1.00 79.62 248 GLY A C 1
ATOM 1955 O O . GLY A 1 248 ? 3.348 1.593 -19.777 1.00 79.62 248 GLY A O 1
ATOM 1956 N N . LEU A 1 249 ? 1.448 0.866 -18.837 1.00 89.06 249 LEU A N 1
ATOM 1957 C CA . LEU A 1 249 ? 2.036 -0.293 -18.172 1.00 89.06 249 LEU A CA 1
ATOM 1958 C C . LEU A 1 249 ? 2.696 -1.271 -19.149 1.00 89.06 249 LEU A C 1
ATOM 1960 O O . LEU A 1 249 ? 3.546 -2.039 -18.713 1.00 89.06 249 LEU A O 1
ATOM 1964 N N . ASN A 1 250 ? 2.413 -1.229 -20.456 1.00 81.94 250 ASN A N 1
ATOM 1965 C CA . ASN A 1 250 ? 3.159 -2.009 -21.455 1.00 81.94 250 ASN A CA 1
ATOM 1966 C C . ASN A 1 250 ? 4.662 -1.691 -21.470 1.00 81.94 250 ASN A C 1
ATOM 1968 O O . ASN A 1 250 ? 5.461 -2.563 -21.793 1.00 81.94 250 ASN A O 1
ATOM 1972 N N . GLN A 1 251 ? 5.049 -0.475 -21.080 1.00 82.38 251 GLN A N 1
ATOM 1973 C CA . GLN A 1 251 ? 6.448 -0.042 -21.043 1.00 82.38 251 GLN A CA 1
ATOM 1974 C C . GLN A 1 251 ? 7.172 -0.412 -19.748 1.00 82.38 251 GLN A C 1
ATOM 1976 O O . GLN A 1 251 ? 8.383 -0.226 -19.649 1.00 82.38 251 GLN A O 1
ATOM 1981 N N . VAL A 1 252 ? 6.453 -0.932 -18.758 1.00 91.25 252 VAL A N 1
ATOM 1982 C CA . VAL A 1 252 ? 6.954 -1.246 -17.416 1.00 91.25 252 VAL A CA 1
ATOM 1983 C C . VAL A 1 252 ? 7.309 -2.737 -17.341 1.00 91.25 252 VAL A C 1
ATOM 1985 O O . VAL A 1 252 ? 6.663 -3.541 -18.003 1.00 91.25 252 VAL A O 1
ATOM 1988 N N . ASP A 1 253 ? 8.321 -3.136 -16.572 1.00 94.69 253 ASP A N 1
ATOM 1989 C CA . ASP A 1 253 ? 8.621 -4.549 -16.283 1.00 94.69 253 ASP A CA 1
ATOM 1990 C C . ASP A 1 253 ? 7.833 -5.053 -15.067 1.00 94.69 253 ASP A C 1
ATOM 1992 O O . ASP A 1 253 ? 7.241 -6.123 -15.142 1.00 94.69 253 ASP A O 1
ATOM 1996 N N . GLU A 1 254 ? 7.748 -4.267 -13.984 1.00 97.44 254 GLU A N 1
ATOM 1997 C CA . GLU A 1 254 ? 6.907 -4.571 -12.812 1.00 97.44 254 GLU A CA 1
ATOM 1998 C C . GLU A 1 254 ? 6.095 -3.364 -12.328 1.00 97.44 254 GLU A C 1
ATOM 2000 O O . GLU A 1 254 ? 6.600 -2.248 -12.207 1.00 97.44 254 GLU A O 1
ATOM 2005 N N . ALA A 1 255 ? 4.833 -3.602 -11.978 1.00 97.56 255 ALA A N 1
ATOM 2006 C CA . ALA A 1 255 ? 4.004 -2.663 -11.236 1.00 97.56 255 ALA A CA 1
ATOM 2007 C C . ALA A 1 255 ? 3.997 -3.053 -9.758 1.00 97.56 255 ALA A C 1
ATOM 2009 O O . ALA A 1 255 ? 3.406 -4.060 -9.372 1.00 97.56 255 ALA A O 1
ATOM 2010 N N . TRP A 1 256 ? 4.648 -2.253 -8.925 1.00 98.31 256 TRP A N 1
ATOM 2011 C CA . TRP A 1 256 ? 4.597 -2.407 -7.481 1.00 98.31 256 TRP A CA 1
ATOM 2012 C C . TRP A 1 256 ? 3.369 -1.692 -6.923 1.00 98.31 256 TRP A C 1
ATOM 2014 O O . TRP A 1 256 ? 3.087 -0.537 -7.245 1.00 98.31 256 TRP A O 1
ATOM 2024 N N . VAL A 1 257 ? 2.626 -2.393 -6.078 1.00 98.12 257 VAL A N 1
ATOM 2025 C CA . VAL A 1 257 ? 1.402 -1.888 -5.452 1.00 98.12 257 VAL A CA 1
ATOM 2026 C C . VAL A 1 257 ? 1.450 -2.144 -3.946 1.00 98.12 257 VAL A C 1
ATOM 2028 O O . VAL A 1 257 ? 2.038 -3.139 -3.522 1.00 98.12 257 VAL A O 1
ATOM 2031 N N . PRO A 1 258 ? 0.844 -1.281 -3.116 1.00 97.44 258 PRO A N 1
ATOM 2032 C CA . PRO A 1 258 ? 1.053 -1.351 -1.672 1.00 97.44 258 PRO A CA 1
ATOM 2033 C C . PRO A 1 258 ? 0.208 -2.413 -0.960 1.00 97.44 258 PRO A C 1
ATOM 2035 O O . PRO A 1 258 ? 0.469 -2.716 0.196 1.00 97.44 258 PRO A O 1
ATOM 2038 N N . SER A 1 259 ? -0.812 -2.982 -1.603 1.00 97.44 259 SER A N 1
ATOM 2039 C CA . SER A 1 259 ? -1.694 -3.966 -0.966 1.00 97.44 259 SER A CA 1
ATOM 2040 C C . SER A 1 259 ? -2.202 -5.018 -1.946 1.00 97.44 259 SER A C 1
ATOM 2042 O O . SER A 1 259 ? -2.253 -4.802 -3.165 1.00 97.44 259 SER A O 1
ATOM 2044 N N . SER A 1 260 ? -2.629 -6.160 -1.407 1.00 95.88 260 SER A N 1
ATOM 2045 C CA . SER A 1 260 ? -3.282 -7.226 -2.168 1.00 95.88 260 SER A CA 1
ATOM 2046 C C . SER A 1 260 ? -4.596 -6.752 -2.802 1.00 95.88 260 SER A C 1
ATOM 2048 O O . SER A 1 260 ? -4.965 -7.204 -3.887 1.00 95.88 260 SER A O 1
ATOM 2050 N N . TYR A 1 261 ? -5.274 -5.792 -2.167 1.00 96.00 261 TYR A N 1
ATOM 2051 C CA . TYR A 1 261 ? -6.462 -5.128 -2.697 1.00 96.00 261 TYR A CA 1
ATOM 2052 C C . TYR A 1 261 ? -6.163 -4.378 -4.000 1.00 96.00 261 TYR A C 1
ATOM 2054 O O . TYR A 1 261 ? -6.818 -4.622 -5.014 1.00 96.00 261 TYR A O 1
ATOM 2062 N N . VAL A 1 262 ? -5.136 -3.520 -4.005 1.00 97.81 262 VAL A N 1
ATOM 2063 C CA . VAL A 1 262 ? -4.734 -2.779 -5.212 1.00 97.81 262 VAL A CA 1
ATOM 2064 C C . VAL A 1 262 ? -4.260 -3.751 -6.295 1.00 97.81 262 VAL A C 1
ATOM 2066 O O . VAL A 1 262 ? -4.625 -3.589 -7.459 1.00 97.81 262 VAL A O 1
ATOM 2069 N N . LYS A 1 263 ? -3.533 -4.817 -5.924 1.00 96.81 263 LYS A N 1
ATOM 2070 C CA . LYS A 1 263 ? -3.133 -5.871 -6.870 1.00 96.81 263 LYS A CA 1
ATOM 2071 C C . LYS A 1 263 ? -4.334 -6.473 -7.603 1.00 96.81 263 LYS A C 1
ATOM 2073 O O . LYS A 1 263 ? -4.320 -6.533 -8.830 1.00 96.81 263 LYS A O 1
ATOM 2078 N N . LYS A 1 264 ? -5.393 -6.839 -6.876 1.00 95.00 264 LYS A N 1
ATOM 2079 C CA . LYS A 1 264 ? -6.627 -7.378 -7.473 1.00 95.00 264 LYS A CA 1
ATOM 2080 C C . LYS A 1 264 ? -7.284 -6.392 -8.440 1.00 95.00 264 LYS A C 1
ATOM 2082 O O . LYS A 1 264 ? -7.841 -6.823 -9.444 1.00 95.00 264 LYS A O 1
ATOM 2087 N N . ILE A 1 265 ? -7.215 -5.085 -8.173 1.00 96.12 265 ILE A N 1
ATOM 2088 C CA . ILE A 1 265 ? -7.745 -4.064 -9.092 1.00 96.12 265 ILE A CA 1
ATOM 2089 C C . ILE A 1 265 ? -6.918 -4.004 -10.381 1.00 96.12 265 ILE A C 1
ATOM 2091 O O . ILE A 1 265 ? -7.497 -3.942 -11.466 1.00 96.12 265 ILE A O 1
ATOM 2095 N N . TYR A 1 266 ? -5.587 -4.057 -10.287 1.00 96.88 266 TYR A N 1
ATOM 2096 C CA . TYR A 1 266 ? -4.713 -4.107 -11.463 1.00 96.88 266 TYR A CA 1
ATOM 2097 C C . TYR A 1 266 ? -4.997 -5.350 -12.319 1.00 96.88 266 TYR A C 1
ATOM 2099 O O . TYR A 1 266 ? -5.186 -5.232 -13.530 1.00 96.88 266 TYR A O 1
ATOM 2107 N N . GLU A 1 267 ? -5.100 -6.523 -11.690 1.00 93.38 267 GLU A N 1
ATOM 2108 C CA . GLU A 1 267 ? -5.408 -7.790 -12.368 1.00 93.38 267 GLU A CA 1
ATOM 2109 C C . GLU A 1 267 ? -6.789 -7.764 -13.035 1.00 93.38 267 GLU A C 1
ATOM 2111 O O . GLU A 1 267 ? -6.915 -8.073 -14.220 1.00 93.38 267 GLU A O 1
ATOM 2116 N N . ALA A 1 268 ? -7.823 -7.315 -12.314 1.00 92.38 268 ALA A N 1
ATOM 2117 C CA . ALA A 1 268 ? -9.176 -7.167 -12.855 1.00 92.38 268 ALA A CA 1
ATOM 2118 C C . ALA A 1 268 ? -9.256 -6.133 -13.993 1.00 92.38 268 ALA A C 1
ATOM 2120 O O . ALA A 1 268 ? -10.153 -6.198 -14.830 1.00 92.38 268 ALA A O 1
ATOM 2121 N N . SER A 1 269 ? -8.302 -5.200 -14.046 1.00 94.56 269 SER A N 1
ATOM 2122 C CA . SER A 1 269 ? -8.160 -4.206 -15.115 1.00 94.56 269 SER A CA 1
ATOM 2123 C C . SER A 1 269 ? -7.378 -4.726 -16.330 1.00 94.56 269 SER A C 1
ATOM 2125 O O . SER A 1 269 ? -7.137 -3.969 -17.269 1.00 94.56 269 SER A O 1
ATOM 2127 N N . GLY A 1 270 ? -6.980 -6.002 -16.329 1.00 92.31 270 GLY A N 1
ATOM 2128 C CA . GLY A 1 270 ? -6.295 -6.659 -17.443 1.00 92.31 270 GLY A CA 1
ATOM 2129 C C . GLY A 1 270 ? -4.767 -6.580 -17.400 1.00 92.31 270 GLY A C 1
ATOM 2130 O O . GLY A 1 270 ? -4.120 -6.939 -18.382 1.00 92.31 270 GLY A O 1
ATOM 2131 N N . VAL A 1 271 ? -4.168 -6.128 -16.292 1.00 93.81 271 VAL A N 1
ATOM 2132 C CA . VAL A 1 271 ? -2.708 -6.165 -16.119 1.00 93.81 271 VAL A CA 1
ATOM 2133 C C . VAL A 1 271 ? -2.282 -7.598 -15.754 1.00 93.81 271 VAL A C 1
ATOM 2135 O O . VAL A 1 271 ? -2.886 -8.182 -14.854 1.00 93.81 271 VAL A O 1
ATOM 2138 N N . PRO A 1 272 ? -1.253 -8.184 -16.399 1.00 89.75 272 PRO A N 1
ATOM 2139 C CA . PRO A 1 272 ? -0.799 -9.541 -16.083 1.00 89.75 272 PRO A CA 1
ATOM 2140 C C . PRO A 1 272 ? -0.426 -9.725 -14.601 1.00 89.75 272 PRO A C 1
ATOM 2142 O O . PRO A 1 272 ? 0.283 -8.903 -14.022 1.00 89.75 272 PRO A O 1
ATOM 2145 N N . ALA A 1 273 ? -0.889 -10.812 -13.979 1.00 84.94 273 ALA A N 1
ATOM 2146 C CA . ALA A 1 273 ? -0.742 -11.056 -12.537 1.00 84.94 273 ALA A CA 1
ATOM 2147 C C . ALA A 1 273 ? 0.717 -11.223 -12.064 1.00 84.94 273 ALA A C 1
ATOM 2149 O O . ALA A 1 273 ? 1.048 -10.916 -10.914 1.00 84.94 273 ALA A O 1
ATOM 2150 N N . ASP A 1 274 ? 1.589 -11.709 -12.947 1.00 86.19 274 ASP A N 1
ATOM 2151 C CA . ASP A 1 274 ? 3.034 -11.853 -12.748 1.00 86.19 274 ASP A CA 1
ATOM 2152 C C . ASP A 1 274 ? 3.784 -10.516 -12.834 1.00 86.19 274 ASP A C 1
ATOM 2154 O O . ASP A 1 274 ? 4.871 -10.384 -12.273 1.00 86.19 274 ASP A O 1
ATOM 2158 N N . LYS A 1 275 ? 3.175 -9.506 -13.466 1.00 93.44 275 LYS A N 1
ATOM 2159 C CA . LYS A 1 275 ? 3.689 -8.135 -13.551 1.00 93.44 275 LYS A CA 1
ATOM 2160 C C . LYS A 1 275 ? 3.416 -7.308 -12.297 1.00 93.44 275 LYS A C 1
ATOM 2162 O O . LYS A 1 275 ? 4.131 -6.346 -12.027 1.00 93.44 275 LYS A O 1
ATOM 2167 N N . VAL A 1 276 ? 2.362 -7.638 -11.551 1.00 96.94 276 VAL A N 1
ATOM 2168 C CA . VAL A 1 276 ? 1.906 -6.854 -10.397 1.00 96.94 276 VAL A CA 1
ATOM 2169 C C . VAL A 1 276 ? 2.452 -7.462 -9.108 1.00 96.94 276 VAL A C 1
ATOM 2171 O O . VAL A 1 276 ? 2.092 -8.579 -8.732 1.00 96.94 276 VAL A O 1
ATOM 2174 N N . VAL A 1 277 ? 3.294 -6.727 -8.388 1.00 96.94 277 VAL A N 1
ATOM 2175 C CA . VAL A 1 277 ? 3.965 -7.205 -7.171 1.00 96.94 277 VAL A CA 1
ATOM 2176 C C . VAL A 1 277 ? 3.528 -6.376 -5.971 1.00 96.94 277 VAL A C 1
ATOM 2178 O O . VAL A 1 277 ? 3.525 -5.150 -6.021 1.00 96.94 277 VAL A O 1
ATOM 2181 N N . VAL A 1 278 ? 3.155 -7.039 -4.875 1.00 97.12 278 VAL A N 1
ATOM 2182 C CA . VAL A 1 278 ? 2.782 -6.342 -3.638 1.00 97.12 278 VAL A CA 1
ATOM 2183 C C . VAL A 1 278 ? 4.043 -6.012 -2.843 1.00 97.12 278 VAL A C 1
ATOM 2185 O O . VAL A 1 278 ? 4.681 -6.918 -2.305 1.00 97.12 278 VAL A O 1
ATOM 2188 N N . ILE A 1 279 ? 4.369 -4.724 -2.749 1.00 97.38 279 ILE A N 1
ATOM 2189 C CA . ILE A 1 279 ? 5.395 -4.182 -1.852 1.00 97.38 279 ILE A CA 1
ATOM 2190 C C . ILE A 1 279 ? 4.663 -3.303 -0.838 1.00 97.38 279 ILE A C 1
ATOM 2192 O O . ILE A 1 279 ? 4.286 -2.185 -1.189 1.00 97.38 279 ILE A O 1
ATOM 2196 N N . PRO A 1 280 ? 4.379 -3.813 0.375 1.00 96.44 280 PRO A N 1
ATOM 2197 C CA . PRO A 1 280 ? 3.577 -3.083 1.342 1.00 96.44 280 PRO A CA 1
ATOM 2198 C C . PRO A 1 280 ? 4.309 -1.853 1.870 1.00 96.44 280 PRO A C 1
ATOM 2200 O O . PRO A 1 280 ? 5.533 -1.767 1.789 1.00 96.44 280 PRO A O 1
ATOM 2203 N N . ASN A 1 281 ? 3.556 -0.924 2.453 1.00 97.31 281 ASN A N 1
ATOM 2204 C CA . ASN A 1 281 ? 4.150 0.110 3.293 1.00 97.31 281 ASN A CA 1
ATOM 2205 C C . ASN A 1 281 ? 4.360 -0.433 4.715 1.00 97.31 281 ASN A C 1
ATOM 2207 O O . ASN A 1 281 ? 3.889 -1.525 5.042 1.00 97.31 281 ASN A O 1
ATOM 2211 N N . GLY A 1 282 ? 5.035 0.340 5.562 1.00 96.44 282 GLY A N 1
ATOM 2212 C CA . GLY A 1 282 ? 5.235 -0.033 6.956 1.00 96.44 282 GLY A CA 1
ATOM 2213 C C . GLY A 1 282 ? 5.216 1.146 7.918 1.00 96.44 282 GLY A C 1
ATOM 2214 O O . GLY A 1 282 ? 4.866 2.263 7.542 1.00 96.44 282 GLY A O 1
ATOM 2215 N N . ILE A 1 283 ? 5.585 0.862 9.163 1.00 96.25 283 ILE A N 1
ATOM 2216 C CA . ILE A 1 283 ? 5.801 1.844 10.230 1.00 96.25 283 ILE A CA 1
ATOM 2217 C C . ILE A 1 283 ? 7.274 1.909 10.631 1.00 96.25 283 ILE A C 1
ATOM 2219 O O . ILE A 1 283 ? 8.048 0.975 10.381 1.00 96.25 283 ILE A O 1
ATOM 2223 N N . ASP A 1 284 ? 7.654 3.028 11.248 1.00 94.19 284 ASP A N 1
ATOM 2224 C CA . ASP A 1 284 ? 8.877 3.108 12.041 1.00 94.19 284 ASP A CA 1
ATOM 2225 C C . ASP A 1 284 ? 8.568 2.620 13.462 1.00 94.19 284 ASP A C 1
ATOM 2227 O O . ASP A 1 284 ? 7.838 3.261 14.216 1.00 94.19 284 ASP A O 1
ATOM 2231 N N . GLU A 1 285 ? 9.110 1.458 13.812 1.00 91.44 285 GLU A N 1
ATOM 2232 C CA . GLU A 1 285 ? 8.880 0.787 15.097 1.00 91.44 285 GLU A CA 1
ATOM 2233 C C . GLU A 1 285 ? 9.420 1.597 16.286 1.00 91.44 285 GLU A C 1
ATOM 2235 O O . GLU A 1 285 ? 8.963 1.423 17.414 1.00 91.44 285 GLU A O 1
ATOM 2240 N N . SER A 1 286 ? 10.410 2.462 16.039 1.00 91.31 286 SER A N 1
ATOM 2241 C CA . SER A 1 286 ? 11.018 3.311 17.063 1.00 91.31 286 SER A CA 1
ATOM 2242 C C . SER A 1 286 ? 10.211 4.576 17.340 1.00 91.31 286 SER A C 1
ATOM 2244 O O . SER A 1 286 ? 10.301 5.116 18.440 1.00 91.31 286 SER A O 1
ATOM 2246 N N . GLU A 1 287 ? 9.399 5.014 16.377 1.00 93.06 287 GLU A N 1
ATOM 2247 C CA . GLU A 1 287 ? 8.513 6.166 16.530 1.00 93.06 287 GLU A CA 1
ATOM 2248 C C . GLU A 1 287 ? 7.109 5.731 16.966 1.00 93.06 287 GLU A C 1
ATOM 2250 O O . GLU A 1 287 ? 6.594 6.227 17.961 1.00 93.06 287 GLU A O 1
ATOM 2255 N N . PHE A 1 288 ? 6.485 4.774 16.273 1.00 96.62 288 PHE A N 1
ATOM 2256 C CA . PHE A 1 288 ? 5.081 4.408 16.480 1.00 96.62 288 PHE A CA 1
ATOM 2257 C C . PHE A 1 288 ? 4.920 3.285 17.506 1.00 96.62 288 PHE A C 1
ATOM 2259 O O . PHE A 1 288 ? 4.865 2.108 17.156 1.00 96.62 288 PHE A O 1
ATOM 2266 N N . HIS A 1 289 ? 4.793 3.634 18.785 1.00 96.25 289 HIS A N 1
ATOM 2267 C CA . HIS A 1 289 ? 4.592 2.662 19.864 1.00 96.25 289 HIS A CA 1
ATOM 2268 C C . HIS A 1 289 ? 3.676 3.223 20.976 1.00 96.25 289 HIS A C 1
ATOM 2270 O O . HIS A 1 289 ? 3.498 4.438 21.074 1.00 96.25 289 HIS A O 1
ATOM 2276 N N . PRO A 1 290 ? 3.048 2.371 21.813 1.00 96.38 290 PRO A N 1
ATOM 2277 C CA . PRO A 1 290 ? 2.038 2.812 22.786 1.00 96.38 290 PRO A CA 1
ATOM 2278 C C . PRO A 1 290 ? 2.577 3.675 23.936 1.00 96.38 290 PRO A C 1
ATOM 2280 O O . PRO A 1 290 ? 1.802 4.359 24.598 1.00 96.38 290 PRO A O 1
ATOM 2283 N N . ASP A 1 291 ? 3.890 3.664 24.178 1.00 95.38 291 ASP A N 1
ATOM 2284 C CA . ASP A 1 291 ? 4.510 4.386 25.301 1.00 95.38 291 ASP A CA 1
ATOM 2285 C C . ASP A 1 291 ? 4.856 5.853 24.980 1.00 95.38 291 ASP A C 1
ATOM 2287 O O . ASP A 1 291 ? 5.458 6.546 25.805 1.00 95.38 291 ASP A O 1
ATOM 2291 N N . VAL A 1 292 ? 4.499 6.344 23.788 1.00 95.12 292 VAL A N 1
ATOM 2292 C CA . VAL A 1 292 ? 4.771 7.730 23.390 1.00 95.12 292 VAL A CA 1
ATOM 2293 C C . VAL A 1 292 ? 3.902 8.700 24.198 1.00 95.12 292 VAL A C 1
ATOM 2295 O O . VAL A 1 292 ? 2.682 8.511 24.269 1.00 95.12 292 VAL A O 1
ATOM 2298 N N . PRO A 1 293 ? 4.485 9.768 24.786 1.00 96.56 293 PRO A N 1
ATOM 2299 C CA . PRO A 1 293 ? 3.723 10.762 25.532 1.00 96.56 293 PRO A CA 1
ATOM 2300 C C . PRO A 1 293 ? 2.570 11.353 24.702 1.00 96.56 293 PRO A C 1
ATOM 2302 O O . PRO A 1 293 ? 2.807 11.825 23.588 1.00 96.56 293 PRO A O 1
ATOM 2305 N N . PRO A 1 294 ? 1.334 11.365 25.232 1.00 97.31 294 PRO A N 1
ATOM 2306 C CA . PRO A 1 294 ? 0.178 11.836 24.485 1.00 97.31 294 PRO A CA 1
ATOM 2307 C C . PRO A 1 294 ? 0.238 13.346 24.244 1.00 97.31 294 PRO A C 1
ATOM 2309 O O . PRO A 1 294 ? 0.596 14.128 25.131 1.00 97.31 294 PRO A O 1
ATOM 2312 N N . LEU A 1 295 ? -0.182 13.763 23.049 1.00 97.25 295 LEU A N 1
ATOM 2313 C CA . LEU A 1 295 ? -0.353 15.165 22.690 1.00 97.25 295 LEU A CA 1
ATOM 2314 C C . LEU A 1 295 ? -1.466 15.796 23.554 1.00 97.25 295 LEU A C 1
ATOM 2316 O O . LEU A 1 295 ? -2.565 15.243 23.637 1.00 97.25 295 LEU A O 1
ATOM 2320 N N . PRO A 1 296 ? -1.247 16.972 24.171 1.00 96.38 296 PRO A N 1
ATOM 2321 C CA . PRO A 1 296 ? -2.306 17.679 24.883 1.00 96.38 296 PRO A CA 1
ATOM 2322 C C . PRO A 1 296 ? -3.422 18.152 23.939 1.00 96.38 296 PRO A C 1
ATOM 2324 O O . PRO A 1 296 ? -3.195 18.977 23.054 1.00 96.38 296 PRO A O 1
ATOM 2327 N N . LEU A 1 297 ? -4.643 17.670 24.172 1.00 97.00 297 LEU A N 1
ATOM 2328 C CA . LEU A 1 297 ? -5.846 18.015 23.409 1.00 97.00 297 LEU A CA 1
ATOM 2329 C C . LEU A 1 297 ? -6.691 19.077 24.130 1.00 97.00 297 LEU A C 1
ATOM 2331 O O . LEU A 1 297 ? -6.692 19.170 25.359 1.00 97.00 297 LEU A O 1
ATOM 2335 N N . LYS A 1 298 ? -7.435 19.892 23.378 1.00 95.88 298 LYS A N 1
ATOM 2336 C CA . LYS A 1 298 ? -8.311 20.964 23.890 1.00 95.88 298 LYS A CA 1
ATOM 2337 C C . LYS A 1 298 ? -9.710 20.440 24.220 1.00 95.88 298 LYS A C 1
ATOM 2339 O O . LYS A 1 298 ? -10.714 21.061 23.868 1.00 95.88 298 LYS A O 1
ATOM 2344 N N . THR A 1 299 ? -9.762 19.328 24.942 1.00 96.12 299 THR A N 1
ATOM 2345 C CA . THR A 1 299 ? -10.987 18.674 25.401 1.00 96.12 299 THR A CA 1
ATOM 2346 C C . THR A 1 299 ? -10.800 18.103 26.805 1.00 96.12 299 THR A C 1
ATOM 2348 O O . THR A 1 299 ? -9.727 17.614 27.151 1.00 96.12 299 THR A O 1
ATOM 2351 N N . ASN A 1 300 ? -11.863 18.147 27.612 1.00 95.50 300 ASN A N 1
ATOM 2352 C CA . ASN A 1 300 ? -11.929 17.450 28.901 1.00 95.50 300 ASN A CA 1
ATOM 2353 C C . ASN A 1 300 ? -12.760 16.159 28.822 1.00 95.50 300 ASN A C 1
ATOM 2355 O O . ASN A 1 300 ? -13.008 15.539 29.855 1.00 95.50 300 ASN A O 1
ATOM 2359 N N . LYS A 1 301 ? -13.230 15.780 27.625 1.00 97.69 301 LYS A N 1
ATOM 2360 C CA . LYS A 1 301 ? -14.027 14.571 27.423 1.00 97.69 301 LYS A CA 1
ATOM 2361 C C . LYS A 1 301 ? -13.163 13.341 27.669 1.00 97.69 301 LYS A C 1
ATOM 2363 O O . LYS A 1 301 ? -11.997 13.284 27.258 1.00 97.69 301 LYS A O 1
ATOM 2368 N N . ARG A 1 302 ? -13.735 12.350 28.348 1.00 96.62 302 ARG A N 1
ATOM 2369 C CA . ARG A 1 302 ? -13.027 11.120 28.702 1.00 96.62 302 ARG A CA 1
ATOM 2370 C C . ARG A 1 302 ? -12.644 10.337 27.453 1.00 96.62 302 ARG A C 1
ATOM 2372 O O . ARG A 1 302 ? -11.457 10.076 27.286 1.00 96.62 302 ARG A O 1
ATOM 2379 N N . PHE A 1 303 ? -13.615 10.005 26.602 1.00 98.62 303 PHE A N 1
ATOM 2380 C CA . PHE A 1 303 ? -13.402 9.157 25.429 1.00 98.62 303 PHE A CA 1
ATOM 2381 C C . PHE A 1 303 ? -13.165 9.982 24.158 1.00 98.62 303 PHE A C 1
ATOM 2383 O O . PHE A 1 303 ? -13.885 10.946 23.894 1.00 98.62 303 PHE A O 1
ATOM 2390 N N . LYS A 1 304 ? -12.175 9.606 23.346 1.00 98.81 304 LYS A N 1
ATOM 2391 C CA . LYS A 1 304 ? -11.765 10.358 22.153 1.00 98.81 304 LYS A CA 1
ATOM 2392 C C . LYS A 1 304 ? -11.669 9.447 20.934 1.00 98.81 304 LYS A C 1
ATOM 2394 O O . LYS A 1 304 ? -10.785 8.595 20.851 1.00 98.81 304 LYS A O 1
ATOM 2399 N N . PHE A 1 305 ? -12.554 9.657 19.964 1.00 98.88 305 PHE A N 1
ATOM 2400 C CA . PHE A 1 305 ? -12.398 9.081 18.630 1.00 98.88 305 PHE A CA 1
ATOM 2401 C C . PHE A 1 305 ? -11.464 9.954 17.797 1.00 98.88 305 PHE A C 1
ATOM 2403 O O . PHE A 1 305 ? -11.539 11.176 17.877 1.00 98.88 305 PHE A O 1
ATOM 2410 N N . LEU A 1 306 ? -10.628 9.341 16.968 1.00 98.88 306 LEU A N 1
ATOM 2411 C CA . LEU A 1 306 ? -9.661 10.028 16.122 1.00 98.88 306 LEU A CA 1
ATOM 2412 C C . LEU A 1 306 ? -9.913 9.725 14.646 1.00 98.88 306 LEU A C 1
ATOM 2414 O O . LEU A 1 306 ? -10.044 8.571 14.259 1.00 98.88 306 LEU A O 1
ATOM 2418 N N . PHE A 1 307 ? -9.896 10.751 13.803 1.00 98.62 307 PHE A N 1
ATOM 2419 C CA . PHE A 1 307 ? -9.766 10.618 12.355 1.00 98.62 307 PHE A CA 1
ATOM 2420 C C . PHE A 1 307 ? -8.513 11.354 11.886 1.00 98.62 307 PHE A C 1
ATOM 2422 O O . PHE A 1 307 ? -8.327 12.530 12.203 1.00 98.62 307 PHE A O 1
ATOM 2429 N N . VAL A 1 308 ? -7.683 10.675 11.095 1.00 96.44 308 VAL A N 1
ATOM 2430 C CA . VAL A 1 308 ? -6.449 11.224 10.522 1.00 96.44 308 VAL A CA 1
ATOM 2431 C C . VAL A 1 308 ? -6.509 11.098 9.005 1.00 96.44 308 VAL A C 1
ATOM 2433 O O . VAL A 1 308 ? -6.528 9.995 8.459 1.00 96.44 308 VAL A O 1
ATOM 2436 N N . GLY A 1 309 ? -6.533 12.230 8.304 1.00 91.50 309 GLY A N 1
ATOM 2437 C CA . GLY A 1 309 ? -6.534 12.250 6.845 1.00 91.50 309 GLY A CA 1
ATOM 2438 C C . GLY A 1 309 ? -7.158 13.512 6.262 1.00 91.50 309 GLY A C 1
ATOM 2439 O O . GLY A 1 309 ? -7.771 14.311 6.961 1.00 91.50 309 GLY A O 1
ATOM 2440 N N . GLY A 1 310 ? -7.012 13.696 4.948 1.00 88.00 310 GLY A N 1
ATOM 2441 C CA . GLY A 1 310 ? -7.724 14.764 4.247 1.00 88.00 310 GLY A CA 1
ATOM 2442 C C . GLY A 1 310 ? -9.236 14.586 4.379 1.00 88.00 310 GLY A C 1
ATOM 2443 O O . GLY A 1 310 ? -9.740 13.471 4.204 1.00 88.00 310 GLY A O 1
ATOM 2444 N N . THR A 1 311 ? -9.973 15.667 4.645 1.00 87.44 311 THR A N 1
ATOM 2445 C CA . THR A 1 311 ? -11.439 15.609 4.773 1.00 87.44 311 THR A CA 1
ATOM 2446 C C . THR A 1 311 ? -12.165 15.533 3.416 1.00 87.44 311 THR A C 1
ATOM 2448 O O . THR A 1 311 ? -13.074 16.306 3.127 1.00 87.44 311 THR A O 1
ATOM 2451 N N . ILE A 1 312 ? -11.768 14.571 2.582 1.00 88.25 312 ILE A N 1
ATOM 2452 C CA . ILE A 1 312 ? -12.265 14.338 1.219 1.00 88.25 312 ILE A CA 1
ATOM 2453 C C . ILE A 1 312 ? -13.226 13.144 1.167 1.00 88.25 312 ILE A C 1
ATOM 2455 O O . ILE A 1 312 ? -13.069 12.180 1.918 1.00 88.25 312 ILE A O 1
ATOM 2459 N N . GLY A 1 313 ? -14.188 13.160 0.237 1.00 89.44 313 GLY A N 1
ATOM 2460 C CA . GLY A 1 313 ? -15.283 12.174 0.188 1.00 89.44 313 GLY A CA 1
ATOM 2461 C C . GLY A 1 313 ? -14.833 10.709 0.141 1.00 89.44 313 GLY A C 1
ATOM 2462 O O . GLY A 1 313 ? -15.440 9.843 0.772 1.00 89.44 313 GLY A O 1
ATOM 2463 N N . ARG A 1 314 ? -13.708 10.420 -0.522 1.00 91.44 314 ARG A N 1
ATOM 2464 C CA . ARG A 1 314 ? -13.149 9.063 -0.587 1.00 91.44 314 ARG A CA 1
ATOM 2465 C C . ARG A 1 314 ? -12.674 8.526 0.766 1.00 91.44 314 ARG A C 1
ATOM 2467 O O . ARG A 1 314 ? -12.718 7.320 0.987 1.00 91.44 314 ARG A O 1
ATOM 2474 N N . LYS A 1 315 ? -12.234 9.393 1.679 1.00 93.75 315 LYS A N 1
ATOM 2475 C CA . LYS A 1 315 ? -11.784 9.008 3.028 1.00 93.75 315 LYS A CA 1
ATOM 2476 C C . LYS A 1 315 ? -12.955 8.813 4.007 1.00 93.75 315 LYS A C 1
ATOM 2478 O O . LYS A 1 315 ? -12.737 8.331 5.112 1.00 93.75 315 LYS A O 1
ATOM 2483 N N . GLY A 1 316 ? -14.179 9.154 3.592 1.00 95.50 316 GLY A N 1
ATOM 2484 C CA . GLY A 1 316 ? -15.417 8.979 4.358 1.00 95.50 316 GLY A CA 1
ATOM 2485 C C . GLY A 1 316 ? -15.645 9.867 5.596 1.00 95.50 316 GLY A C 1
ATOM 2486 O O . GLY A 1 316 ? -16.426 9.463 6.459 1.00 95.50 316 GLY A O 1
ATOM 2487 N N . PRO A 1 317 ? -15.050 11.068 5.746 1.00 95.44 317 PRO A N 1
ATOM 2488 C CA . PRO A 1 317 ? -15.323 11.926 6.903 1.00 95.44 317 PRO A CA 1
ATOM 2489 C C . PRO A 1 317 ? -16.794 12.382 6.965 1.00 95.44 317 PRO A C 1
ATOM 2491 O O . PRO A 1 317 ? -17.313 12.647 8.043 1.00 95.44 317 PRO A O 1
ATOM 2494 N N . ASP A 1 318 ? -17.505 12.440 5.835 1.00 95.56 318 ASP A N 1
ATOM 2495 C CA . ASP A 1 318 ? -18.947 12.704 5.796 1.00 95.56 318 ASP A CA 1
ATOM 2496 C C . ASP A 1 318 ? -19.755 11.566 6.439 1.00 95.56 318 ASP A C 1
ATOM 2498 O O . ASP A 1 318 ? -20.726 11.824 7.150 1.00 95.56 318 ASP A O 1
ATOM 2502 N N . VAL A 1 319 ? -19.342 10.314 6.214 1.00 97.00 319 VAL A N 1
ATOM 2503 C CA . VAL A 1 319 ? -19.942 9.121 6.827 1.00 97.00 319 VAL A CA 1
ATOM 2504 C C . VAL A 1 319 ? -19.654 9.119 8.322 1.00 97.00 319 VAL A C 1
ATOM 2506 O O . VAL A 1 319 ? -20.570 8.904 9.113 1.00 97.00 319 VAL A O 1
ATOM 2509 N N . LEU A 1 320 ? -18.413 9.435 8.709 1.00 98.44 320 LEU A N 1
ATOM 2510 C CA . LEU A 1 320 ? -18.004 9.585 10.105 1.00 98.44 320 LEU A CA 1
ATOM 2511 C C . LEU A 1 320 ? -18.847 10.623 10.840 1.00 98.44 320 LEU A C 1
ATOM 2513 O O . LEU A 1 320 ? -19.423 10.306 11.874 1.00 98.44 320 LEU A O 1
ATOM 2517 N N . LEU A 1 321 ? -18.963 11.840 10.302 1.00 98.06 321 LEU A N 1
ATOM 2518 C CA . LEU A 1 321 ? -19.744 12.901 10.939 1.00 98.06 321 LEU A CA 1
ATOM 2519 C C . LEU A 1 321 ? -21.214 12.494 11.093 1.00 98.06 321 LEU A C 1
ATOM 2521 O O . LEU A 1 321 ? -21.790 12.689 12.158 1.00 98.06 321 LEU A O 1
ATOM 2525 N N . LYS A 1 322 ? -21.818 11.884 10.065 1.00 97.75 322 LYS A N 1
ATOM 2526 C CA . LYS A 1 322 ? -23.202 11.387 10.142 1.00 97.75 322 LYS A CA 1
ATOM 2527 C C . LYS A 1 322 ? -23.366 10.318 11.223 1.00 97.75 322 LYS A C 1
ATOM 2529 O O . LYS A 1 322 ? -24.301 10.417 12.010 1.00 97.75 322 LYS A O 1
ATOM 2534 N N . ALA A 1 323 ? -22.476 9.328 11.270 1.00 98.50 323 ALA A N 1
ATOM 2535 C CA . ALA A 1 323 ? -22.531 8.257 12.261 1.00 98.50 323 ALA A CA 1
ATOM 2536 C C . ALA A 1 323 ? -22.314 8.798 13.682 1.00 98.50 323 ALA A C 1
ATOM 2538 O O . ALA A 1 323 ? -23.077 8.478 14.584 1.00 98.50 323 ALA A O 1
ATOM 2539 N N . PHE A 1 324 ? -21.335 9.685 13.869 1.00 98.56 324 PHE A N 1
ATOM 2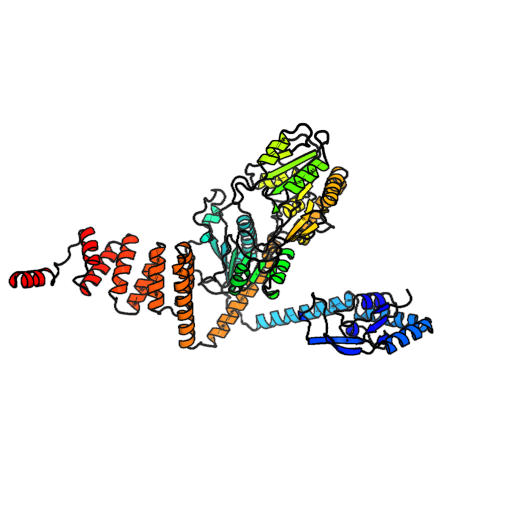540 C CA . PHE A 1 324 ? -21.021 10.287 15.164 1.00 98.56 324 PHE A CA 1
ATOM 2541 C C . PHE A 1 324 ? -22.198 11.101 15.724 1.00 98.56 324 PHE A C 1
ATOM 2543 O O . PHE A 1 324 ? -22.548 10.944 16.890 1.00 98.56 324 PHE A O 1
ATOM 2550 N N . LEU A 1 325 ? -22.870 11.893 14.878 1.00 97.94 325 LEU A N 1
ATOM 2551 C CA . LEU A 1 325 ? -24.077 12.646 15.248 1.00 97.94 325 LEU A CA 1
ATOM 2552 C C . LEU A 1 325 ? -25.307 11.756 15.506 1.00 97.94 325 LEU A C 1
ATOM 2554 O O . LEU A 1 325 ? -26.237 12.193 16.176 1.00 97.94 325 LEU A O 1
ATOM 2558 N N . GLN A 1 326 ? -25.349 10.539 14.954 1.00 98.00 326 GLN A N 1
ATOM 2559 C CA . GLN A 1 326 ? -26.404 9.558 15.249 1.00 98.00 326 GLN A CA 1
ATOM 2560 C C . GLN A 1 326 ? -26.138 8.793 16.548 1.00 98.00 326 GLN A C 1
ATOM 2562 O O . GLN A 1 326 ? -27.086 8.364 17.203 1.00 98.00 326 GLN A O 1
ATOM 2567 N N . SER A 1 327 ? -24.865 8.607 16.900 1.00 98.12 327 SER A N 1
ATOM 2568 C CA . SER A 1 327 ? -24.454 7.841 18.074 1.00 98.12 327 SER A CA 1
ATOM 2569 C C . SER A 1 327 ? -24.428 8.666 19.358 1.00 98.12 327 SER A C 1
ATOM 2571 O O . SER A 1 327 ? -24.695 8.104 20.416 1.00 98.12 327 SER A O 1
ATOM 2573 N N . PHE A 1 328 ? -24.094 9.960 19.277 1.00 98.44 328 PHE A N 1
ATOM 2574 C CA . PHE A 1 328 ? -23.757 10.778 20.445 1.00 98.44 328 PHE A CA 1
ATOM 2575 C C . PHE A 1 328 ? -24.349 12.193 20.389 1.00 98.44 328 PHE A C 1
ATOM 2577 O O . PHE A 1 328 ? -24.689 12.720 19.330 1.00 98.44 328 PHE A O 1
ATOM 2584 N N . SER A 1 329 ? -24.416 12.825 21.556 1.00 97.62 329 SER A N 1
ATOM 2585 C CA . SER A 1 329 ? -24.922 14.172 21.819 1.00 97.62 329 SER A CA 1
ATOM 2586 C C . SER A 1 329 ? -23.918 14.997 22.635 1.00 97.62 329 SER A C 1
ATOM 2588 O O . SER A 1 329 ? -22.925 14.478 23.143 1.00 97.62 329 SER A O 1
ATOM 2590 N N . ALA A 1 330 ? -24.193 16.290 22.829 1.00 96.69 330 ALA A N 1
ATOM 2591 C CA . ALA A 1 330 ? -23.368 17.160 23.678 1.00 96.69 330 ALA A CA 1
ATOM 2592 C C . ALA A 1 330 ? -23.196 16.658 25.134 1.00 96.69 330 ALA A C 1
ATOM 2594 O O . ALA A 1 330 ? -22.201 16.991 25.792 1.00 96.69 330 ALA A O 1
ATOM 2595 N N . ASN A 1 331 ? -24.153 15.865 25.633 1.00 96.75 331 ASN A N 1
ATOM 2596 C CA . ASN A 1 331 ? -24.162 15.347 27.004 1.00 96.75 331 ASN A CA 1
ATOM 2597 C C . ASN A 1 331 ? -23.255 14.126 27.198 1.00 96.75 331 ASN A C 1
ATOM 2599 O O . ASN A 1 331 ? -22.894 13.822 28.334 1.00 96.75 331 ASN A O 1
ATOM 2603 N N . ASP A 1 332 ? -22.882 13.445 26.117 1.00 98.19 332 ASP A N 1
ATOM 2604 C CA . ASP A 1 332 ? -22.032 12.263 26.186 1.00 98.19 332 ASP A CA 1
ATOM 2605 C C . ASP A 1 332 ? -20.577 12.662 26.464 1.00 98.19 332 ASP A C 1
ATOM 2607 O O . ASP A 1 332 ? -20.096 13.722 26.042 1.00 98.19 332 ASP A O 1
ATOM 2611 N N . ASP A 1 333 ? -19.853 11.823 27.206 1.00 98.06 333 ASP A N 1
ATOM 2612 C CA . ASP A 1 333 ? -18.463 12.072 27.610 1.00 98.06 333 ASP A CA 1
ATOM 2613 C C . ASP A 1 333 ? -17.464 11.671 26.509 1.00 98.06 333 ASP A C 1
ATOM 2615 O O . ASP A 1 333 ? -16.523 10.899 26.718 1.00 98.06 333 ASP A O 1
ATOM 2619 N N . VAL A 1 334 ? -17.728 12.169 25.298 1.00 98.62 334 VAL A N 1
ATOM 2620 C CA . VAL A 1 334 ? -17.028 11.819 24.063 1.00 98.62 334 VAL A CA 1
ATOM 2621 C C . VAL A 1 334 ? -16.639 13.059 23.255 1.00 98.62 334 VAL A C 1
ATOM 2623 O O . VAL A 1 334 ? -17.384 14.040 23.197 1.00 98.62 334 VAL A O 1
ATOM 2626 N N . CYS A 1 335 ? -15.476 12.997 22.609 1.00 98.69 335 CYS A N 1
ATOM 2627 C CA . CYS A 1 335 ? -15.002 13.968 21.626 1.00 98.69 335 CYS A CA 1
ATOM 2628 C C . CYS A 1 335 ? -14.567 13.251 20.339 1.00 98.69 335 CYS A C 1
ATOM 2630 O O . CYS A 1 335 ? -13.959 12.180 20.390 1.00 98.69 335 CYS A O 1
ATOM 2632 N N . LEU A 1 336 ? -14.865 13.846 19.183 1.00 98.75 336 LEU A N 1
ATOM 2633 C CA . LEU A 1 336 ? -14.271 13.460 17.907 1.00 98.75 336 LEU A CA 1
ATOM 2634 C C . LEU A 1 336 ? -13.125 14.416 17.562 1.00 98.75 336 LEU A C 1
ATOM 2636 O O . LEU A 1 336 ? -13.341 15.592 17.273 1.00 98.75 336 LEU A O 1
ATOM 2640 N N . VAL A 1 337 ? -11.909 13.888 17.541 1.00 98.75 337 VAL A N 1
ATOM 2641 C CA . VAL A 1 337 ? -10.698 14.587 17.122 1.00 98.75 337 VAL A CA 1
ATOM 2642 C C . VAL A 1 337 ? -10.481 14.347 15.629 1.00 98.75 337 VAL A C 1
ATOM 2644 O O . VAL A 1 337 ? -10.405 13.209 15.171 1.00 98.75 337 VAL A O 1
ATOM 2647 N N . ILE A 1 338 ? -10.387 15.419 14.846 1.00 98.00 338 ILE A N 1
ATOM 2648 C CA . ILE A 1 338 ? -10.173 15.361 13.396 1.00 98.00 338 ILE A CA 1
ATOM 2649 C C . ILE A 1 338 ? -8.865 16.069 13.072 1.00 98.00 338 ILE A C 1
ATOM 2651 O O . ILE A 1 338 ? -8.785 17.294 13.175 1.00 98.00 338 ILE A O 1
ATOM 2655 N N . LYS A 1 339 ? -7.868 15.308 12.618 1.00 95.94 339 LYS A N 1
ATOM 2656 C CA . LYS A 1 339 ? -6.633 15.837 12.042 1.00 95.94 339 LYS A CA 1
ATOM 2657 C C . LYS A 1 339 ? -6.742 15.893 10.523 1.00 95.94 339 LYS A C 1
ATOM 2659 O O . LYS A 1 339 ? -6.701 14.862 9.851 1.00 95.94 339 LYS A O 1
ATOM 2664 N N . ASP A 1 340 ? -6.856 17.111 9.995 1.00 90.81 340 ASP A N 1
ATOM 2665 C CA . ASP A 1 340 ? -6.988 17.373 8.559 1.00 90.81 340 ASP A CA 1
ATOM 2666 C C . ASP A 1 340 ? -5.650 17.811 7.941 1.00 90.81 340 ASP A C 1
ATOM 2668 O O . ASP A 1 340 ? -4.870 18.549 8.548 1.00 90.81 340 ASP A O 1
ATOM 2672 N N . PHE A 1 341 ? -5.393 17.353 6.716 1.00 78.19 341 PHE A N 1
ATOM 2673 C CA . PHE A 1 341 ? -4.242 17.723 5.878 1.00 78.19 341 PHE A CA 1
ATOM 2674 C C . PHE A 1 341 ? -4.670 18.473 4.597 1.00 78.19 341 PHE A C 1
ATOM 2676 O O . PHE A 1 341 ? -3.832 18.934 3.826 1.00 78.19 341 PHE A O 1
ATOM 2683 N N . GLY A 1 342 ? -5.980 18.600 4.347 1.00 58.62 342 GLY A N 1
ATOM 2684 C CA . GLY A 1 342 ? -6.565 19.027 3.075 1.00 58.62 342 GLY A CA 1
ATOM 2685 C C . GLY A 1 342 ? -6.647 20.539 2.843 1.00 58.62 342 GLY A C 1
ATOM 2686 O O . GLY A 1 342 ? -6.900 20.953 1.717 1.00 58.62 342 GLY A O 1
ATOM 2687 N N . GLY A 1 343 ? -6.423 21.373 3.865 1.00 53.50 343 GLY A N 1
ATOM 2688 C CA . GLY A 1 343 ? -6.639 22.826 3.781 1.00 53.50 343 GLY A CA 1
ATOM 2689 C C . GLY A 1 343 ? -5.648 23.614 2.910 1.00 53.50 343 GLY A C 1
ATOM 2690 O O . GLY A 1 343 ? -5.955 24.747 2.561 1.00 53.50 343 GLY A O 1
ATOM 2691 N N . LYS A 1 344 ? -4.479 23.044 2.573 1.00 53.12 344 LYS A N 1
ATOM 2692 C CA . LYS A 1 344 ? -3.412 23.668 1.752 1.00 53.12 344 LYS A CA 1
ATOM 2693 C C . LYS A 1 344 ? -2.741 22.680 0.776 1.00 53.12 344 LYS A C 1
ATOM 2695 O O . LYS A 1 344 ? -1.582 22.845 0.409 1.00 53.12 344 LYS A O 1
ATOM 2700 N N . SER A 1 345 ? -3.431 21.594 0.436 1.00 58.31 345 SER A N 1
ATOM 2701 C CA . SER A 1 345 ? -2.896 20.497 -0.389 1.00 58.31 345 SER A CA 1
ATOM 2702 C C . SER A 1 345 ? -3.538 20.485 -1.781 1.00 58.31 345 SER A C 1
ATOM 2704 O O . SER A 1 345 ? -4.385 21.322 -2.075 1.00 58.31 345 SER A O 1
ATOM 2706 N N . PHE A 1 346 ? -3.221 19.481 -2.608 1.00 49.19 346 PHE A N 1
ATOM 2707 C CA . PHE A 1 346 ? -3.892 19.235 -3.896 1.00 49.19 346 PHE A CA 1
ATOM 2708 C C . PHE A 1 346 ? -5.436 19.153 -3.798 1.00 49.19 346 PHE A C 1
ATOM 2710 O O . PHE A 1 346 ? -6.127 19.293 -4.800 1.00 49.19 346 PHE A O 1
ATOM 2717 N N . TYR A 1 347 ? -5.986 18.947 -2.596 1.00 51.06 347 TYR A N 1
ATOM 2718 C CA . TYR A 1 347 ? -7.424 18.837 -2.327 1.00 51.06 347 TYR A CA 1
ATOM 2719 C C . TYR A 1 347 ? -8.099 20.151 -1.883 1.00 51.06 347 TYR A C 1
ATOM 2721 O O . TYR A 1 347 ? -9.215 20.118 -1.353 1.00 51.06 347 TYR A O 1
ATOM 2729 N N . GLU A 1 348 ? -7.440 21.302 -2.050 1.00 55.66 348 GLU A N 1
ATOM 2730 C CA . GLU A 1 348 ? -7.997 22.613 -1.697 1.00 55.66 348 GLU A CA 1
ATOM 2731 C C . GLU A 1 348 ? -9.392 22.825 -2.328 1.00 55.66 348 GLU A C 1
ATOM 2733 O O . GLU A 1 348 ? -9.620 22.550 -3.505 1.00 55.66 348 GLU A O 1
ATOM 2738 N N . GLY A 1 349 ? -10.360 23.265 -1.515 1.00 60.53 349 GLY A N 1
ATOM 2739 C CA . GLY A 1 349 ? -11.753 23.481 -1.937 1.00 60.53 349 GLY A CA 1
ATOM 2740 C C . GLY A 1 349 ? -12.664 22.242 -1.934 1.00 60.53 349 GLY A C 1
ATOM 2741 O O . GLY A 1 349 ? -13.868 22.394 -2.119 1.00 60.53 349 GLY A O 1
ATOM 2742 N N . GLN A 1 350 ? -12.140 21.036 -1.674 1.00 65.00 350 GLN A N 1
ATOM 2743 C CA . GLN A 1 350 ? -12.922 19.783 -1.620 1.00 65.00 350 GLN A CA 1
ATOM 2744 C C . GLN A 1 350 ? -13.101 19.223 -0.194 1.00 65.00 350 GLN A C 1
ATOM 2746 O O . GLN A 1 350 ? -13.552 18.091 -0.013 1.00 65.00 350 GLN A O 1
ATOM 2751 N N . THR A 1 351 ? -12.715 19.995 0.823 1.00 79.44 351 THR A N 1
ATOM 2752 C CA . THR A 1 351 ? -12.660 19.571 2.230 1.00 79.44 351 THR A CA 1
ATOM 2753 C C . THR A 1 351 ? -13.953 19.863 2.996 1.00 79.44 351 THR A C 1
ATOM 2755 O O . THR A 1 351 ? -14.721 20.761 2.653 1.00 79.44 351 THR A O 1
ATOM 2758 N N . LEU A 1 352 ? -14.187 19.150 4.103 1.00 85.94 352 LEU A N 1
ATOM 2759 C CA . LEU A 1 352 ? -15.338 19.375 4.995 1.00 85.94 352 LEU A CA 1
ATOM 2760 C C . LEU A 1 352 ? -15.081 20.424 6.090 1.00 85.94 352 LEU A C 1
ATOM 2762 O O . LEU A 1 352 ? -15.879 20.546 7.024 1.00 85.94 352 LEU A O 1
ATOM 2766 N N . GLY A 1 353 ? -14.002 21.205 5.993 1.00 88.62 353 GLY A N 1
ATOM 2767 C CA . GLY A 1 353 ? -13.574 22.128 7.049 1.00 88.62 353 GLY A CA 1
ATOM 2768 C C . GLY A 1 353 ? -14.654 23.129 7.484 1.00 88.62 353 GLY A C 1
ATOM 2769 O O . GLY A 1 353 ? -14.823 23.384 8.676 1.00 88.62 353 GLY A O 1
ATOM 2770 N N . GLU A 1 354 ? -15.446 23.676 6.555 1.00 88.25 354 GLU A N 1
ATOM 2771 C CA . GLU A 1 354 ? -16.569 24.559 6.910 1.00 88.25 354 GLU A CA 1
ATOM 2772 C C . GLU A 1 354 ? -17.688 23.835 7.660 1.00 88.25 354 GLU A C 1
ATOM 2774 O O . GLU A 1 354 ? -18.202 24.354 8.654 1.00 88.25 354 GLU A O 1
ATOM 2779 N N . THR A 1 355 ? -18.060 22.639 7.202 1.00 91.19 355 THR A N 1
ATOM 2780 C CA . THR A 1 355 ? -19.079 21.800 7.844 1.00 91.19 355 THR A CA 1
ATOM 2781 C C . THR A 1 355 ? -18.665 21.465 9.272 1.00 91.19 355 THR A C 1
ATOM 2783 O O . THR A 1 355 ? -19.454 21.652 10.197 1.00 91.19 355 THR A O 1
ATOM 2786 N N . ILE A 1 356 ? -17.404 21.078 9.475 1.00 93.69 356 ILE A N 1
ATOM 2787 C CA . ILE A 1 356 ? -16.846 20.785 10.798 1.00 93.69 356 ILE A CA 1
ATOM 2788 C C . ILE A 1 356 ? -16.898 22.030 11.694 1.00 93.69 356 ILE A C 1
ATOM 2790 O O . ILE A 1 356 ? -17.399 21.970 12.817 1.00 93.69 356 ILE A O 1
ATOM 2794 N N . ARG A 1 357 ? -16.465 23.198 11.198 1.00 93.38 357 ARG A N 1
ATOM 2795 C CA . ARG A 1 357 ? -16.526 24.460 11.961 1.00 93.38 357 ARG A CA 1
ATOM 2796 C C . ARG A 1 357 ? -17.956 24.882 12.318 1.00 93.38 357 ARG A C 1
ATOM 2798 O O . ARG A 1 357 ? -18.140 25.524 13.351 1.00 93.38 357 ARG A O 1
ATOM 2805 N N . LYS A 1 358 ? -18.957 24.551 11.492 1.00 93.62 358 LYS A N 1
ATOM 2806 C CA . LYS A 1 358 ? -20.382 24.780 11.796 1.00 93.62 358 LYS A CA 1
ATOM 2807 C C . LYS A 1 358 ? -20.877 23.829 12.887 1.00 93.62 358 LYS A C 1
ATOM 2809 O O . LYS A 1 358 ? -21.476 24.301 13.849 1.00 93.62 358 LYS A O 1
ATOM 2814 N N . LEU A 1 359 ? -20.575 22.533 12.782 1.00 94.06 359 LEU A N 1
ATOM 2815 C CA . LEU A 1 359 ? -20.964 21.527 13.781 1.00 94.06 359 LEU A CA 1
ATOM 2816 C C . LEU A 1 359 ? -20.388 21.833 15.167 1.00 94.06 359 LEU A C 1
ATOM 2818 O O . LEU A 1 359 ? -21.115 21.764 16.149 1.00 94.06 359 LEU A O 1
ATOM 2822 N N . ARG A 1 360 ? -19.135 22.302 15.242 1.00 95.31 360 ARG A N 1
ATOM 2823 C CA . ARG A 1 360 ? -18.496 22.740 16.500 1.00 95.31 360 ARG A CA 1
ATOM 2824 C C . ARG A 1 360 ? -19.246 23.846 17.247 1.00 95.31 360 ARG A C 1
ATOM 2826 O O . ARG A 1 360 ? -19.007 24.048 18.431 1.00 95.31 360 ARG A O 1
ATOM 2833 N N . LYS A 1 361 ? -20.096 24.609 16.556 1.00 93.69 361 LYS A N 1
ATOM 2834 C CA . LYS A 1 361 ? -20.895 25.696 17.141 1.00 93.69 361 LYS A CA 1
ATOM 2835 C C . LYS A 1 361 ? -22.326 25.264 17.474 1.00 93.69 361 LYS A C 1
ATOM 2837 O O . LYS A 1 361 ? -23.088 26.086 17.976 1.00 93.69 361 LYS A O 1
ATOM 2842 N N . HIS A 1 362 ? -22.712 24.026 17.161 1.00 93.56 362 HIS A N 1
ATOM 2843 C CA . HIS A 1 362 ? -24.071 23.536 17.356 1.00 93.56 362 HIS A CA 1
ATOM 2844 C C . HIS A 1 362 ? -24.267 23.057 18.810 1.00 93.56 362 HIS A C 1
ATOM 2846 O O . HIS A 1 362 ? -23.607 22.099 19.202 1.00 93.56 362 HIS A O 1
ATOM 2852 N N . PRO A 1 363 ? -25.167 23.664 19.611 1.00 91.19 363 PRO A N 1
ATOM 2853 C CA . PRO A 1 363 ? -25.246 23.406 21.057 1.00 91.19 363 PRO A CA 1
ATOM 2854 C C . PRO A 1 363 ? -25.553 21.958 21.454 1.00 91.19 363 PRO A C 1
ATOM 2856 O O . PRO A 1 363 ? -25.109 21.509 22.503 1.00 91.19 363 PRO A O 1
ATOM 2859 N N . GLU A 1 364 ? -26.324 21.239 20.637 1.00 93.50 364 GLU A N 1
ATOM 2860 C CA . GLU A 1 364 ? -26.726 19.852 20.925 1.00 93.50 364 GLU A CA 1
ATOM 2861 C C . GLU A 1 364 ? -25.768 18.807 20.333 1.00 93.50 364 GLU A C 1
ATOM 2863 O O . GLU A 1 364 ? -25.903 17.617 20.620 1.00 93.50 364 GLU A O 1
ATOM 2868 N N . ALA A 1 365 ? -24.808 19.230 19.502 1.00 94.69 365 ALA A N 1
ATOM 2869 C CA . ALA A 1 365 ? -23.894 18.300 18.853 1.00 94.69 365 ALA A CA 1
ATOM 2870 C C . ALA A 1 365 ? -22.821 17.797 19.841 1.00 94.69 365 ALA A C 1
ATOM 2872 O O . ALA A 1 365 ? -22.356 18.574 20.678 1.00 94.69 365 ALA A O 1
ATOM 2873 N N . PRO A 1 366 ? -22.398 16.523 19.739 1.00 97.38 366 PRO A N 1
ATOM 2874 C CA . PRO A 1 366 ? -21.235 16.015 20.457 1.00 97.38 366 PRO A CA 1
ATOM 2875 C C . PRO A 1 366 ? -19.976 16.812 20.095 1.00 97.38 366 PRO A C 1
ATOM 2877 O O . PRO A 1 366 ? -19.879 17.414 19.020 1.00 97.38 366 PRO A O 1
ATOM 2880 N N . GLU A 1 367 ? -19.008 16.833 21.010 1.00 98.25 367 GLU A N 1
ATOM 2881 C CA . GLU A 1 367 ? -17.831 17.687 20.875 1.00 98.25 367 GLU A CA 1
ATOM 2882 C C . GLU A 1 367 ? -16.943 17.253 19.701 1.00 98.25 367 GLU A C 1
ATOM 2884 O O . GLU A 1 367 ? -16.716 16.063 19.477 1.00 98.25 367 GLU A O 1
ATOM 2889 N N . ILE A 1 368 ? -16.429 18.237 18.954 1.00 98.19 368 ILE A N 1
ATOM 2890 C CA . ILE A 1 368 ? -15.458 18.016 17.881 1.00 98.19 368 ILE A CA 1
ATOM 2891 C C . ILE A 1 368 ? -14.246 18.925 18.097 1.00 98.19 368 ILE A C 1
ATOM 2893 O O . ILE A 1 368 ? -14.354 20.160 18.076 1.00 98.19 368 ILE A O 1
ATOM 2897 N N . GLU A 1 369 ? -13.076 18.311 18.221 1.00 97.38 369 GLU A N 1
ATOM 2898 C CA . GLU A 1 369 ? -11.789 18.989 18.161 1.00 97.38 369 GLU A CA 1
ATOM 2899 C C . GLU A 1 369 ? -11.235 18.903 16.736 1.00 97.38 369 GLU A C 1
ATOM 2901 O O . GLU A 1 369 ? -11.023 17.826 16.191 1.00 97.38 369 GLU A O 1
ATOM 2906 N N . TYR A 1 370 ? -11.033 20.057 16.098 1.00 96.06 370 TYR A N 1
ATOM 2907 C CA . TYR A 1 370 ? -10.596 20.136 14.704 1.00 96.06 370 TYR A CA 1
ATOM 2908 C C . TYR A 1 370 ? -9.186 20.713 14.619 1.00 96.06 370 TYR A C 1
ATOM 2910 O O . TYR A 1 370 ? -8.983 21.881 14.964 1.00 96.06 370 TYR A O 1
ATOM 2918 N N . LEU A 1 371 ? -8.247 19.885 14.163 1.00 94.56 371 LEU A N 1
ATOM 2919 C CA . LEU A 1 371 ? -6.821 20.167 14.041 1.00 94.56 371 LEU A CA 1
ATOM 2920 C C . LEU A 1 371 ? -6.466 20.333 12.554 1.00 94.56 371 LEU A C 1
ATOM 2922 O O . LEU A 1 371 ? -6.220 19.355 11.847 1.00 94.56 371 LEU A O 1
ATOM 2926 N N . ASP A 1 372 ? -6.457 21.577 12.069 1.00 88.69 372 ASP A N 1
ATOM 2927 C CA . ASP A 1 372 ? -6.129 21.937 10.678 1.00 88.69 372 ASP A CA 1
ATOM 2928 C C . ASP A 1 372 ? -4.745 22.594 10.512 1.00 88.69 372 ASP A C 1
ATOM 2930 O O . ASP A 1 372 ? -4.362 22.966 9.401 1.00 88.69 372 ASP A O 1
ATOM 2934 N N . SER A 1 373 ? -3.968 22.697 11.595 1.00 86.69 373 SER A N 1
ATOM 2935 C CA . SER A 1 373 ? -2.551 23.071 11.563 1.00 86.69 373 SER A CA 1
ATOM 2936 C C . SER A 1 373 ? -1.654 21.870 11.261 1.00 86.69 373 SER A C 1
ATOM 2938 O O . SER A 1 373 ? -2.031 20.719 11.493 1.00 86.69 373 SER A O 1
ATOM 2940 N N . GLU A 1 374 ? -0.453 22.133 10.748 1.00 82.25 374 GLU A N 1
ATOM 2941 C CA . GLU A 1 374 ? 0.605 21.122 10.670 1.00 82.25 374 GLU A CA 1
ATOM 2942 C C . GLU A 1 374 ? 1.003 20.671 12.080 1.00 82.25 374 GLU A C 1
ATOM 2944 O O . GLU A 1 374 ? 0.956 21.465 13.020 1.00 82.25 374 GLU A O 1
ATOM 2949 N N . LEU A 1 375 ? 1.335 19.388 12.203 1.00 87.69 375 LEU A N 1
ATOM 2950 C CA . LEU A 1 375 ? 1.886 18.775 13.407 1.00 87.69 375 LEU A CA 1
ATOM 2951 C C . LEU A 1 375 ? 3.263 18.220 13.046 1.00 87.69 375 LEU A C 1
ATOM 2953 O O . LEU A 1 375 ? 3.446 17.733 11.923 1.00 87.69 375 LEU A O 1
ATOM 2957 N N . SER A 1 376 ? 4.215 18.297 13.972 1.00 87.00 376 SER A N 1
ATOM 2958 C CA . SER A 1 376 ? 5.497 17.608 13.820 1.00 87.00 376 SER A CA 1
ATOM 2959 C C . SER A 1 376 ? 5.295 16.083 13.788 1.00 87.00 376 SER A C 1
ATOM 2961 O O . SER A 1 376 ? 4.236 15.595 14.198 1.00 87.00 376 SER A O 1
ATOM 2963 N N . PRO A 1 377 ? 6.285 15.303 13.315 1.00 83.88 377 PRO A N 1
ATOM 2964 C CA . PRO A 1 377 ? 6.232 13.844 13.404 1.00 83.88 377 PRO A CA 1
ATOM 2965 C C . PRO A 1 377 ? 5.935 13.350 14.829 1.00 83.88 377 PRO A C 1
ATOM 2967 O O . PRO A 1 377 ? 5.041 12.533 15.023 1.00 83.88 377 PRO A O 1
ATOM 2970 N N . GLU A 1 378 ? 6.585 13.922 15.842 1.00 88.81 378 GLU A N 1
ATOM 2971 C CA . GLU A 1 378 ? 6.398 13.549 17.248 1.00 88.81 378 GLU A CA 1
ATOM 2972 C C . GLU A 1 378 ? 4.993 13.902 17.756 1.00 88.81 378 GLU A C 1
ATOM 2974 O O . GLU A 1 378 ? 4.366 13.115 18.465 1.00 88.81 378 GLU A O 1
ATOM 2979 N N . GLU A 1 379 ? 4.463 15.067 17.368 1.00 94.06 379 GLU A N 1
ATOM 2980 C CA . GLU A 1 379 ? 3.092 15.466 17.699 1.00 94.06 379 GLU A CA 1
ATOM 2981 C C . GLU A 1 379 ? 2.053 14.560 17.028 1.00 94.06 379 GLU A C 1
ATOM 2983 O O . GLU A 1 379 ? 1.017 14.271 17.627 1.00 94.06 379 GLU A O 1
ATOM 2988 N N . MET A 1 380 ? 2.319 14.088 15.805 1.00 94.06 380 MET A N 1
ATOM 2989 C CA . MET A 1 380 ? 1.459 13.126 15.112 1.00 94.06 380 MET A CA 1
ATOM 2990 C C . MET A 1 380 ? 1.405 11.784 15.844 1.00 94.06 380 MET A C 1
ATOM 2992 O O . MET A 1 380 ? 0.317 11.231 16.000 1.00 94.06 380 MET A O 1
ATOM 2996 N N . VAL A 1 381 ? 2.538 11.277 16.335 1.00 95.44 381 VAL A N 1
ATOM 2997 C CA . VAL A 1 381 ? 2.542 10.044 17.134 1.00 95.44 381 VAL A CA 1
ATOM 2998 C C . VAL A 1 381 ? 1.835 10.257 18.474 1.00 95.44 381 VAL A C 1
ATOM 3000 O O . VAL A 1 381 ? 0.962 9.470 18.847 1.00 95.44 381 VAL A O 1
ATOM 3003 N N . GLY A 1 382 ? 2.130 11.365 19.161 1.00 97.75 382 GLY A N 1
ATOM 3004 C CA . GLY A 1 382 ? 1.454 11.731 20.406 1.00 97.75 382 GLY A CA 1
ATOM 3005 C C . GLY A 1 382 ? -0.059 11.911 20.235 1.00 97.75 382 GLY A C 1
ATOM 3006 O O . GLY A 1 382 ? -0.819 11.678 21.172 1.00 97.75 382 GLY A O 1
ATOM 3007 N N . LEU A 1 383 ? -0.534 12.295 19.047 1.00 98.38 383 LEU A N 1
ATOM 3008 C CA . LEU A 1 383 ? -1.962 12.377 18.745 1.00 98.38 383 LEU A CA 1
ATOM 3009 C C . LEU A 1 383 ? -2.632 10.995 18.739 1.00 98.38 383 LEU A C 1
ATOM 3011 O O . LEU A 1 383 ? -3.752 10.871 19.243 1.00 98.38 383 LEU A O 1
ATOM 3015 N N . TYR A 1 384 ? -1.966 9.963 18.209 1.00 98.44 384 TYR A N 1
ATOM 3016 C CA . TYR A 1 384 ? -2.482 8.592 18.257 1.00 98.44 384 TYR A CA 1
ATOM 3017 C C . TYR A 1 384 ? -2.596 8.094 19.703 1.00 98.44 384 TYR A C 1
ATOM 3019 O O . TYR A 1 384 ? -3.644 7.568 20.073 1.00 98.44 384 TYR A O 1
ATOM 3027 N N . THR A 1 385 ? -1.580 8.318 20.545 1.00 97.88 385 THR A N 1
ATOM 3028 C CA . THR A 1 385 ? -1.608 7.884 21.958 1.00 97.88 385 THR A CA 1
ATOM 3029 C C . THR A 1 385 ? -2.491 8.758 22.857 1.00 97.88 385 THR A C 1
ATOM 3031 O O . THR A 1 385 ? -2.868 8.337 23.950 1.00 97.88 385 THR A O 1
ATOM 3034 N N . ALA A 1 386 ? -2.877 9.958 22.408 1.00 98.19 386 ALA A N 1
ATOM 3035 C CA . ALA A 1 386 ? -3.816 10.831 23.117 1.00 98.19 386 ALA A CA 1
ATOM 3036 C C . ALA A 1 386 ? -5.292 10.422 22.972 1.00 98.19 386 ALA A C 1
ATOM 3038 O O . ALA A 1 386 ? -6.134 10.934 23.717 1.00 98.19 386 ALA A O 1
ATOM 3039 N N . CYS A 1 387 ? -5.616 9.547 22.017 1.00 98.62 387 CYS A N 1
ATOM 3040 C CA . CYS A 1 387 ? -6.985 9.146 21.696 1.00 98.62 387 CYS A CA 1
ATOM 3041 C C . CYS A 1 387 ? -7.295 7.709 22.146 1.00 98.62 387 CYS A C 1
ATOM 3043 O O . CYS A 1 387 ? -6.404 6.961 22.535 1.00 98.62 387 CYS A O 1
ATOM 3045 N N . ASP A 1 388 ? -8.572 7.318 22.091 1.00 98.69 388 ASP A N 1
ATOM 3046 C CA . ASP A 1 388 ? -9.048 6.010 22.567 1.00 98.69 388 ASP A CA 1
ATOM 3047 C C . ASP A 1 388 ? -9.445 5.054 21.431 1.00 98.69 388 ASP A C 1
ATOM 3049 O O . ASP A 1 388 ? -9.424 3.840 21.620 1.00 98.69 388 ASP A O 1
ATOM 3053 N N . CYS A 1 389 ? -9.792 5.567 20.243 1.00 98.88 389 CYS A N 1
ATOM 3054 C CA . CYS A 1 389 ? -10.014 4.746 19.050 1.00 98.88 389 CYS A CA 1
ATOM 3055 C C . CYS A 1 389 ? -9.824 5.541 17.749 1.00 98.88 389 CYS A C 1
ATOM 3057 O O . CYS A 1 389 ? -10.372 6.635 17.609 1.00 98.88 389 CYS A O 1
ATOM 3059 N N . LEU A 1 390 ? -9.110 4.984 16.764 1.00 98.88 390 LEU A N 1
ATOM 3060 C CA . LEU A 1 390 ? -9.087 5.521 15.400 1.00 98.88 390 LEU A CA 1
ATOM 3061 C C . LEU A 1 390 ? -10.341 5.080 14.644 1.00 98.88 390 LEU A C 1
ATOM 3063 O O . LEU A 1 390 ? -10.699 3.905 14.646 1.00 98.88 390 LEU A O 1
ATOM 3067 N N . VAL A 1 391 ? -10.947 5.994 13.897 1.00 98.69 391 VAL A N 1
ATOM 3068 C CA . VAL A 1 391 ? -12.067 5.720 13.007 1.00 98.69 391 VAL A CA 1
ATOM 3069 C C . VAL A 1 391 ? -11.725 6.160 11.591 1.00 98.69 391 VAL A C 1
ATOM 3071 O O . VAL A 1 391 ? -11.506 7.340 11.330 1.00 98.69 391 VAL A O 1
ATOM 3074 N N . HIS A 1 392 ? -11.709 5.215 10.654 1.00 97.88 392 HIS A N 1
ATOM 3075 C CA . HIS A 1 392 ? -11.345 5.459 9.261 1.00 97.88 392 HIS A CA 1
ATOM 3076 C C . HIS A 1 392 ? -12.339 4.770 8.298 1.00 97.88 392 HIS A C 1
ATOM 3078 O O . HIS A 1 392 ? -12.012 3.748 7.686 1.00 97.88 392 HIS A O 1
ATOM 3084 N N . PRO A 1 393 ? -13.563 5.313 8.130 1.00 97.75 393 PRO A N 1
ATOM 3085 C CA . PRO A 1 393 ? -14.633 4.708 7.336 1.00 97.75 393 PRO A CA 1
ATOM 3086 C C . PRO A 1 393 ? -14.472 5.061 5.850 1.00 97.75 393 PRO A C 1
ATOM 3088 O O . PRO A 1 393 ? -15.341 5.673 5.231 1.00 97.75 393 PRO A O 1
ATOM 3091 N N . TYR A 1 394 ? -13.312 4.739 5.280 1.00 97.44 394 TYR A N 1
ATOM 3092 C CA . TYR A 1 394 ? -12.984 5.098 3.905 1.00 97.44 394 TYR A CA 1
ATOM 3093 C C . TYR A 1 394 ? -13.888 4.393 2.889 1.00 97.44 394 TYR A C 1
ATOM 3095 O O . TYR A 1 394 ? -14.353 3.278 3.108 1.00 97.44 394 TYR A O 1
ATOM 3103 N N . ARG A 1 395 ? -14.081 5.033 1.738 1.00 97.19 395 ARG A N 1
ATOM 3104 C CA . ARG A 1 395 ? -14.709 4.447 0.550 1.00 97.19 395 ARG A CA 1
ATOM 3105 C C . ARG A 1 395 ? -13.695 3.829 -0.404 1.00 97.19 395 ARG A C 1
ATOM 3107 O O . ARG A 1 395 ? -13.936 2.804 -1.023 1.00 97.19 395 ARG A O 1
ATOM 3114 N N . GLY A 1 396 ? -12.527 4.444 -0.512 1.00 94.69 396 GLY A N 1
ATOM 3115 C CA . GLY A 1 396 ? -11.380 3.871 -1.209 1.00 94.69 396 GLY A CA 1
ATOM 3116 C C . GLY A 1 396 ? -10.128 4.168 -0.416 1.00 94.69 396 GLY A C 1
ATOM 3117 O O . GLY A 1 396 ? -10.098 5.179 0.279 1.00 94.69 396 GLY A O 1
ATOM 3118 N N . GLU A 1 397 ? -9.121 3.308 -0.504 1.00 94.12 397 GLU A N 1
ATOM 3119 C CA . GLU A 1 397 ? -7.786 3.545 0.032 1.00 94.12 397 GLU A CA 1
ATOM 3120 C C . GLU A 1 397 ? -6.770 2.646 -0.681 1.00 94.12 397 GLU A C 1
ATOM 3122 O O . GLU A 1 397 ? -7.103 1.520 -1.041 1.00 94.12 397 GLU A O 1
ATOM 3127 N N . GLY A 1 398 ? -5.542 3.134 -0.892 1.00 92.81 398 GLY A N 1
ATOM 3128 C CA . GLY A 1 398 ? -4.475 2.327 -1.497 1.00 92.81 398 GLY A CA 1
ATOM 3129 C C . GLY A 1 398 ? -3.788 1.388 -0.497 1.00 92.81 398 GLY A C 1
ATOM 3130 O O . GLY A 1 398 ? -3.463 0.252 -0.835 1.00 92.81 398 GLY A O 1
ATOM 3131 N N . PHE A 1 399 ? -3.592 1.852 0.743 1.00 96.75 399 PHE A N 1
ATOM 3132 C CA . PHE A 1 399 ? -2.966 1.080 1.828 1.00 96.75 399 PHE A CA 1
ATOM 3133 C C . PHE A 1 399 ? -3.610 1.360 3.188 1.00 96.75 399 PHE A C 1
ATOM 3135 O O . PHE A 1 399 ? -4.095 0.445 3.839 1.00 96.75 399 PHE A O 1
ATOM 3142 N N . GLY A 1 400 ? -3.668 2.638 3.584 1.00 95.75 400 GLY A N 1
ATOM 3143 C CA . GLY A 1 400 ? -4.228 3.063 4.870 1.00 95.75 400 GLY A CA 1
ATOM 3144 C C . GLY A 1 400 ? -3.184 3.216 5.975 1.00 95.75 400 GLY A C 1
ATOM 3145 O O . GLY A 1 400 ? -3.392 2.706 7.069 1.00 95.75 400 GLY A O 1
ATOM 3146 N N . LEU A 1 401 ? -2.090 3.946 5.705 1.00 96.38 401 LEU A N 1
ATOM 3147 C CA . LEU A 1 401 ? -1.030 4.227 6.689 1.00 96.38 401 LEU A CA 1
ATOM 3148 C C . LEU A 1 401 ? -1.565 4.700 8.053 1.00 96.38 401 LEU A C 1
ATOM 3150 O O . LEU A 1 401 ? -1.174 4.091 9.040 1.00 96.38 401 LEU A O 1
ATOM 3154 N N . PRO A 1 402 ? -2.534 5.639 8.146 1.00 96.62 402 PRO A N 1
ATOM 3155 C CA . PRO A 1 402 ? -3.054 6.048 9.450 1.00 96.62 402 PRO A CA 1
ATOM 3156 C C . PRO A 1 402 ? -3.683 4.919 10.274 1.00 96.62 402 PRO A C 1
ATOM 3158 O O . PRO A 1 402 ? -3.663 4.963 11.499 1.00 96.62 402 PRO A O 1
ATOM 3161 N N . VAL A 1 403 ? -4.243 3.895 9.614 1.00 98.56 403 VAL A N 1
ATOM 3162 C CA . VAL A 1 403 ? -4.784 2.709 10.296 1.00 98.56 403 VAL A CA 1
ATOM 3163 C C . VAL A 1 403 ? -3.650 1.869 10.870 1.00 98.56 403 VAL A C 1
ATOM 3165 O O . VAL A 1 403 ? -3.729 1.465 12.026 1.00 98.56 403 VAL A O 1
ATOM 3168 N N . LEU A 1 404 ? -2.586 1.648 10.095 1.00 98.50 404 LEU A N 1
ATOM 3169 C CA . LEU A 1 404 ? -1.426 0.888 10.554 1.00 98.50 404 LEU A CA 1
ATOM 3170 C C . LEU A 1 404 ? -0.663 1.618 11.673 1.00 98.50 404 LEU A C 1
ATOM 3172 O O . LEU A 1 404 ? -0.292 0.996 12.663 1.00 98.50 404 LEU A O 1
ATOM 3176 N N . GLU A 1 405 ? -0.476 2.931 11.542 1.00 98.25 405 GLU A N 1
ATOM 3177 C CA . GLU A 1 405 ? 0.152 3.795 12.550 1.00 98.25 405 GLU A CA 1
ATOM 3178 C C . GLU A 1 405 ? -0.624 3.766 13.875 1.00 98.25 405 GLU A C 1
ATOM 3180 O O . GLU A 1 405 ? -0.038 3.541 14.933 1.00 98.25 405 GLU A O 1
ATOM 3185 N N . ALA A 1 406 ? -1.956 3.899 13.826 1.00 98.62 406 ALA A N 1
ATOM 3186 C CA . ALA A 1 406 ? -2.804 3.772 15.010 1.00 98.62 406 ALA A CA 1
ATOM 3187 C C . ALA A 1 406 ? -2.674 2.392 15.670 1.00 98.62 406 ALA A C 1
ATOM 3189 O O . ALA A 1 406 ? -2.495 2.313 16.886 1.00 98.62 406 ALA A O 1
ATOM 3190 N N . MET A 1 407 ? -2.715 1.315 14.874 1.00 98.69 407 MET A N 1
ATOM 3191 C CA . MET A 1 407 ? -2.502 -0.040 15.386 1.00 98.69 407 MET A CA 1
ATOM 3192 C C . MET A 1 407 ? -1.148 -0.147 16.091 1.00 98.69 407 MET A C 1
ATOM 3194 O O . MET A 1 407 ? -1.107 -0.602 17.230 1.00 98.69 407 MET A O 1
ATOM 3198 N N . ALA A 1 408 ? -0.061 0.328 15.474 1.00 98.50 408 ALA A N 1
ATOM 3199 C CA . ALA A 1 408 ? 1.286 0.306 16.051 1.00 98.50 408 ALA A CA 1
ATOM 3200 C C . ALA A 1 408 ? 1.375 1.066 17.389 1.00 98.50 408 ALA A C 1
ATOM 3202 O O . ALA A 1 408 ? 2.010 0.580 18.329 1.00 98.50 408 ALA A O 1
ATOM 3203 N N . CYS A 1 409 ? 0.653 2.181 17.529 1.00 98.62 409 CYS A N 1
ATOM 3204 C CA . CYS A 1 409 ? 0.516 2.942 18.776 1.00 98.62 409 CYS A CA 1
ATOM 3205 C C . CYS A 1 409 ? -0.423 2.307 19.822 1.00 98.62 409 CYS A C 1
ATOM 3207 O O . CYS A 1 409 ? -0.670 2.907 20.864 1.00 98.62 409 CYS A O 1
ATOM 3209 N N . GLY A 1 410 ? -0.968 1.111 19.580 1.00 98.31 410 GLY A N 1
ATOM 3210 C CA . GLY A 1 410 ? -1.878 0.441 20.514 1.00 98.31 410 GLY A CA 1
ATOM 3211 C C . GLY A 1 410 ? -3.305 0.991 20.512 1.00 98.31 410 GLY A C 1
ATOM 3212 O O . GLY A 1 410 ? -4.098 0.627 21.382 1.00 98.31 410 GLY A O 1
ATOM 3213 N N . LEU A 1 411 ? -3.645 1.847 19.547 1.00 98.56 411 LEU A N 1
ATOM 3214 C CA . LEU A 1 411 ? -4.964 2.451 19.406 1.00 98.56 411 LEU A CA 1
ATOM 3215 C C . LEU A 1 411 ? -5.885 1.483 18.639 1.00 98.56 411 LEU A C 1
ATOM 3217 O O . LEU A 1 411 ? -5.589 1.155 17.487 1.00 98.56 411 LEU A O 1
ATOM 3221 N N . PRO A 1 412 ? -7.010 1.015 19.215 1.00 98.69 412 PRO A N 1
ATOM 3222 C CA . PRO A 1 412 ? -7.959 0.201 18.465 1.00 98.69 412 PRO A CA 1
ATOM 3223 C C . PRO A 1 412 ? -8.530 0.969 17.279 1.00 98.69 412 PRO A C 1
ATOM 3225 O O . PRO A 1 412 ? -8.779 2.175 17.355 1.00 98.69 412 PRO A O 1
ATOM 3228 N N . VAL A 1 413 ? -8.794 0.248 16.190 1.00 98.81 413 VAL A N 1
ATOM 3229 C CA . VAL A 1 413 ? -9.219 0.849 14.925 1.00 98.81 413 VAL A CA 1
ATOM 3230 C C . VAL A 1 413 ? -10.596 0.344 14.494 1.00 98.81 413 VAL A C 1
ATOM 3232 O O . VAL A 1 413 ? -10.861 -0.859 14.472 1.00 98.81 413 VAL A O 1
ATOM 3235 N N . ILE A 1 414 ? -11.472 1.273 14.113 1.00 98.88 414 ILE A N 1
ATOM 3236 C CA . ILE A 1 414 ? -12.697 1.019 13.356 1.00 98.88 414 ILE A CA 1
ATOM 3237 C C . ILE A 1 414 ? -12.433 1.452 11.911 1.00 98.88 414 ILE A C 1
ATOM 3239 O O . ILE A 1 414 ? -12.237 2.637 11.643 1.00 98.88 414 ILE A O 1
ATOM 3243 N N . CYS A 1 415 ? -12.433 0.525 10.95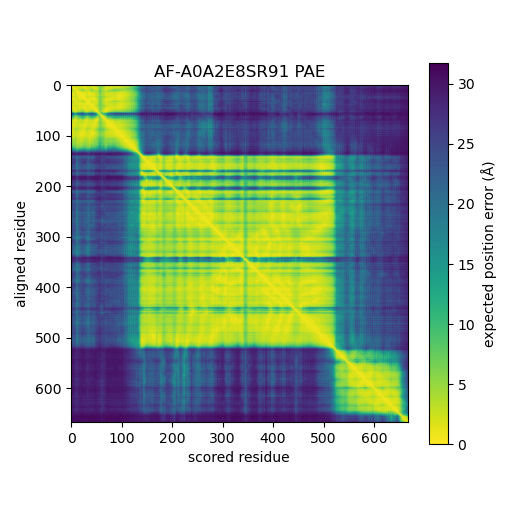8 1.00 98.50 415 CYS A N 1
ATOM 3244 C CA . CYS A 1 415 ? -12.144 0.836 9.552 1.00 98.50 415 CYS A CA 1
ATOM 3245 C C . CYS A 1 415 ? -13.059 0.077 8.591 1.00 98.50 415 CYS A C 1
ATOM 3247 O O . CYS A 1 415 ? -13.690 -0.908 8.969 1.00 98.50 415 CYS A O 1
ATOM 3249 N N . THR A 1 416 ? -13.174 0.542 7.348 1.00 98.62 416 THR A N 1
ATOM 3250 C CA . THR A 1 416 ? -13.978 -0.138 6.322 1.00 98.62 416 THR A CA 1
ATOM 3251 C C . THR A 1 416 ? -13.383 -1.502 5.977 1.00 98.62 416 THR A C 1
ATOM 3253 O O . THR A 1 416 ? -12.219 -1.587 5.597 1.00 98.62 416 THR A O 1
ATOM 3256 N N . GLY A 1 417 ? -14.184 -2.566 6.075 1.00 97.81 417 GLY A N 1
ATOM 3257 C CA . GLY A 1 417 ? -13.813 -3.897 5.596 1.00 97.81 417 GLY A CA 1
ATOM 3258 C C . GLY A 1 417 ? -14.048 -4.045 4.092 1.00 97.81 417 GLY A C 1
ATOM 3259 O O . GLY A 1 417 ? -14.951 -3.418 3.537 1.00 97.81 417 GLY A O 1
ATOM 3260 N N . GLY A 1 418 ? -13.260 -4.895 3.434 1.00 93.12 418 GLY A N 1
ATOM 3261 C CA . GLY A 1 418 ? -13.329 -5.163 1.992 1.00 93.12 418 GLY A CA 1
ATOM 3262 C C . GLY A 1 418 ? -12.336 -4.352 1.152 1.00 93.12 418 GLY A C 1
ATOM 3263 O O . GLY A 1 418 ? -12.400 -4.421 -0.077 1.00 93.12 418 GLY A O 1
ATOM 3264 N N . GLY A 1 419 ? -11.457 -3.575 1.795 1.00 95.12 419 GLY A N 1
ATOM 3265 C CA . GLY A 1 419 ? -10.506 -2.658 1.161 1.00 95.12 419 GLY A CA 1
ATOM 3266 C C . GLY A 1 419 ? -9.038 -2.975 1.457 1.00 95.12 419 GLY A C 1
ATOM 3267 O O . GLY A 1 419 ? -8.699 -4.065 1.910 1.00 95.12 419 GLY A O 1
ATOM 3268 N N . ALA A 1 420 ? -8.148 -2.012 1.201 1.00 96.12 420 ALA A N 1
ATOM 3269 C CA . ALA A 1 420 ? -6.698 -2.204 1.311 1.00 96.12 420 ALA A CA 1
ATOM 3270 C C . ALA A 1 420 ? -6.188 -2.515 2.722 1.00 96.12 420 ALA A C 1
ATOM 3272 O O . ALA A 1 420 ? -5.179 -3.200 2.863 1.00 96.12 420 ALA A O 1
ATOM 3273 N N . THR A 1 421 ? -6.889 -2.055 3.757 1.00 98.12 421 THR A N 1
ATOM 3274 C CA . THR A 1 421 ? -6.495 -2.307 5.149 1.00 98.12 421 THR A CA 1
ATOM 3275 C C . THR A 1 421 ? -6.716 -3.758 5.569 1.00 98.12 421 THR A C 1
ATOM 3277 O O . THR A 1 421 ? -6.160 -4.173 6.576 1.00 98.12 421 THR A O 1
ATOM 3280 N N . ASP A 1 422 ? -7.483 -4.550 4.810 1.00 96.62 422 ASP A N 1
ATOM 3281 C CA . ASP A 1 422 ? -7.752 -5.961 5.125 1.00 96.62 422 ASP A CA 1
ATOM 3282 C C . ASP A 1 422 ? -6.484 -6.832 5.144 1.00 96.62 422 ASP A C 1
ATOM 3284 O O . ASP A 1 422 ? -6.508 -7.921 5.714 1.00 96.62 422 ASP A O 1
ATOM 3288 N N . ASP A 1 423 ? -5.387 -6.362 4.543 1.00 95.75 423 ASP A N 1
ATOM 3289 C CA . ASP A 1 423 ? -4.097 -7.050 4.570 1.00 95.75 423 ASP A CA 1
ATOM 3290 C C . ASP A 1 423 ? -3.522 -7.158 5.998 1.00 95.75 423 ASP A C 1
ATOM 3292 O O . ASP A 1 423 ? -2.839 -8.136 6.294 1.00 95.75 423 ASP A O 1
ATOM 3296 N N . PHE A 1 424 ? -3.812 -6.191 6.880 1.00 96.19 424 PHE A N 1
ATOM 3297 C CA . PHE A 1 424 ? -3.243 -6.110 8.236 1.00 96.19 424 PHE A CA 1
ATOM 3298 C C . PHE A 1 424 ? -4.280 -5.878 9.347 1.00 96.19 424 PHE A C 1
ATOM 3300 O O . PHE A 1 424 ? -4.107 -6.333 10.473 1.00 96.19 424 PHE A O 1
ATOM 3307 N N . ALA A 1 425 ? -5.391 -5.211 9.043 1.00 97.19 425 ALA A N 1
ATOM 3308 C CA . ALA A 1 425 ? -6.472 -4.897 9.970 1.00 97.19 425 ALA A CA 1
ATOM 3309 C C . ALA A 1 425 ? -7.632 -5.894 9.805 1.00 97.19 425 ALA A C 1
ATOM 3311 O O . ALA A 1 425 ? -8.742 -5.509 9.441 1.00 97.19 425 ALA A O 1
ATOM 3312 N N . THR A 1 426 ? -7.370 -7.187 10.018 1.00 95.38 426 THR A N 1
ATOM 3313 C CA . THR A 1 426 ? -8.393 -8.250 9.956 1.00 95.38 426 THR A CA 1
ATOM 3314 C C . THR A 1 426 ? -9.353 -8.178 11.154 1.00 95.38 426 THR A C 1
ATOM 3316 O O . THR A 1 426 ? -9.116 -7.427 12.098 1.00 95.38 426 THR A O 1
ATOM 3319 N N . ASP A 1 427 ? -10.423 -8.987 11.169 1.00 93.62 427 ASP A N 1
ATOM 3320 C CA . ASP A 1 427 ? -11.352 -9.060 12.321 1.00 93.62 427 ASP A CA 1
ATOM 3321 C C . ASP A 1 427 ? -10.660 -9.493 13.630 1.00 93.62 427 ASP A C 1
ATOM 3323 O O . ASP A 1 427 ? -11.218 -9.348 14.714 1.00 93.62 427 ASP A O 1
ATOM 3327 N N . GLU A 1 428 ? -9.438 -10.024 13.538 1.00 96.25 428 GLU A N 1
ATOM 3328 C CA . GLU A 1 428 ? -8.615 -10.369 14.692 1.00 96.25 428 GLU A CA 1
ATOM 3329 C C . GLU A 1 428 ? -7.939 -9.150 15.349 1.00 96.25 428 GLU A C 1
ATOM 3331 O O . GLU A 1 428 ? -7.608 -9.207 16.539 1.00 96.25 428 GLU A O 1
ATOM 3336 N N . TYR A 1 429 ? -7.739 -8.067 14.591 1.00 97.69 429 TYR A N 1
ATOM 3337 C CA . TYR A 1 429 ? -6.953 -6.894 14.991 1.00 97.69 429 TYR A CA 1
ATOM 3338 C C . TYR A 1 429 ? -7.716 -5.565 14.864 1.00 97.69 429 TYR A C 1
ATOM 3340 O O . TYR A 1 429 ? -7.198 -4.522 15.256 1.00 97.69 429 TYR A O 1
ATOM 3348 N N . ALA A 1 430 ? -8.936 -5.573 14.321 1.00 98.44 430 ALA A N 1
ATOM 3349 C CA . ALA A 1 430 ? -9.702 -4.363 14.039 1.00 98.44 430 ALA A CA 1
ATOM 3350 C C . ALA A 1 430 ? -11.220 -4.585 14.071 1.00 98.44 430 ALA A C 1
ATOM 3352 O O . ALA A 1 430 ? -11.730 -5.663 13.767 1.00 98.44 430 ALA A O 1
ATOM 3353 N N . TYR A 1 431 ? -11.966 -3.510 14.335 1.00 98.75 431 TYR A N 1
ATOM 3354 C CA . TYR A 1 431 ? -13.418 -3.470 14.184 1.00 98.75 431 TYR A CA 1
ATOM 3355 C C . TYR A 1 431 ? -13.790 -3.095 12.737 1.00 98.75 431 TYR A C 1
ATOM 3357 O O . TYR A 1 431 ? -13.916 -1.918 12.389 1.00 98.75 431 TYR A O 1
ATOM 3365 N N . ARG A 1 432 ? -13.995 -4.092 11.869 1.00 98.50 432 ARG A N 1
ATOM 3366 C CA . ARG A 1 432 ? -14.249 -3.865 10.432 1.00 98.50 432 ARG A CA 1
ATOM 3367 C C . ARG A 1 432 ? -15.713 -3.548 10.119 1.00 98.50 432 ARG A C 1
ATOM 3369 O O . ARG A 1 432 ? -16.616 -4.343 10.384 1.00 98.50 432 ARG A O 1
ATOM 3376 N N . ILE A 1 433 ? -15.966 -2.380 9.536 1.00 98.69 433 ILE A N 1
ATOM 3377 C CA . ILE A 1 433 ? -17.293 -1.944 9.091 1.00 98.69 433 ILE A CA 1
ATOM 3378 C C . ILE A 1 433 ? -17.669 -2.733 7.836 1.00 98.69 433 ILE A C 1
ATOM 3380 O O . ILE A 1 433 ? -16.924 -2.738 6.855 1.00 98.69 433 ILE A O 1
ATOM 3384 N N . ARG A 1 434 ? -18.846 -3.363 7.833 1.00 98.31 434 ARG A N 1
ATOM 3385 C CA . ARG A 1 434 ? -19.406 -3.980 6.624 1.00 98.31 434 ARG A CA 1
ATOM 3386 C C . ARG A 1 434 ? -19.591 -2.922 5.545 1.00 98.31 434 ARG A C 1
ATOM 3388 O O . ARG A 1 434 ? -20.066 -1.832 5.843 1.00 98.31 434 ARG A O 1
ATOM 3395 N N . SER A 1 435 ? -19.275 -3.246 4.302 1.00 97.88 435 SER A N 1
ATOM 3396 C CA . SER A 1 435 ? -19.406 -2.318 3.182 1.00 97.88 435 SER A CA 1
ATOM 3397 C C . SER A 1 435 ? -19.999 -3.003 1.958 1.00 97.88 435 SER A C 1
ATOM 3399 O O . SER A 1 435 ? -20.030 -4.233 1.869 1.00 97.88 435 SER A O 1
ATOM 3401 N N . GLU A 1 436 ? -20.487 -2.198 1.024 1.00 96.44 436 GLU A N 1
ATOM 3402 C CA . GLU A 1 436 ? -20.944 -2.649 -0.289 1.00 96.44 436 GLU A CA 1
ATOM 3403 C C . GLU A 1 436 ? -20.239 -1.878 -1.402 1.00 96.44 436 GLU A C 1
ATOM 3405 O O . GLU A 1 436 ? -19.742 -0.778 -1.183 1.00 96.44 436 GLU A O 1
ATOM 3410 N N . ARG A 1 437 ? -20.167 -2.453 -2.604 1.00 96.00 437 ARG A N 1
ATOM 3411 C CA . ARG A 1 437 ? -19.588 -1.757 -3.756 1.00 96.00 437 ARG A CA 1
ATOM 3412 C C . ARG A 1 437 ? -20.630 -0.835 -4.373 1.00 96.00 437 ARG A C 1
ATOM 3414 O O . ARG A 1 437 ? -21.706 -1.292 -4.747 1.00 96.00 437 ARG A O 1
AT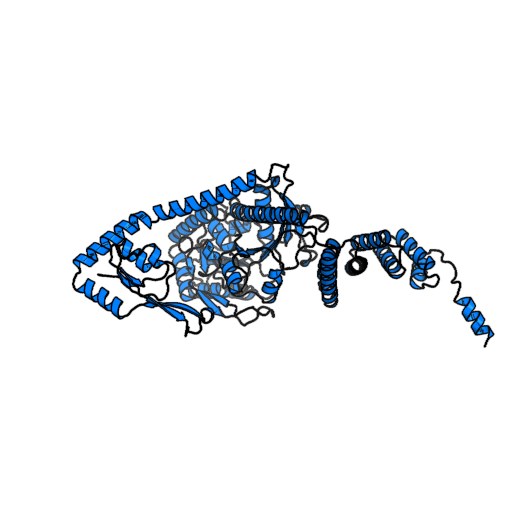OM 3421 N N . VAL A 1 438 ? -20.271 0.428 -4.541 1.00 95.25 438 VAL A N 1
ATOM 3422 C CA . VAL A 1 438 ? -21.044 1.423 -5.280 1.00 95.25 438 VAL A CA 1
ATOM 3423 C C . VAL A 1 438 ? -20.293 1.740 -6.564 1.00 95.25 438 VAL A C 1
ATOM 3425 O O . VAL A 1 438 ? -19.145 2.187 -6.525 1.00 95.25 438 VAL A O 1
ATOM 3428 N N . GLU A 1 439 ? -20.928 1.457 -7.702 1.00 93.88 439 GLU A N 1
ATOM 3429 C CA . GLU A 1 439 ? -20.366 1.744 -9.022 1.00 93.88 439 GLU A CA 1
ATOM 3430 C C . GLU A 1 439 ? -20.156 3.254 -9.206 1.00 93.88 439 GLU A C 1
ATOM 3432 O O . GLU A 1 439 ? -20.975 4.076 -8.791 1.00 93.88 439 GLU A O 1
ATOM 3437 N N . LEU A 1 440 ? -19.048 3.604 -9.848 1.00 87.88 440 LEU A N 1
ATOM 3438 C CA . LEU A 1 440 ? -18.769 4.946 -10.335 1.00 87.88 440 LEU A CA 1
ATOM 3439 C C . LEU A 1 440 ? -19.234 5.073 -11.785 1.00 87.88 440 LEU A C 1
ATOM 3441 O O . LEU A 1 440 ? -19.447 4.083 -12.491 1.00 87.88 440 LEU A O 1
ATOM 3445 N N . GLU A 1 441 ? -19.327 6.313 -12.251 1.00 75.81 441 GLU A N 1
ATOM 3446 C CA . GLU A 1 441 ? -19.423 6.587 -13.681 1.00 75.81 441 GLU A CA 1
ATOM 3447 C C . GLU A 1 441 ? -18.174 6.048 -14.413 1.00 75.81 441 GLU A C 1
ATOM 3449 O O . GLU A 1 441 ? -17.127 5.802 -13.812 1.00 75.81 441 GLU A O 1
ATOM 3454 N N . GLY A 1 442 ? -18.279 5.807 -15.724 1.00 76.69 442 GLY A N 1
ATOM 3455 C CA . GLY A 1 442 ? -17.229 5.148 -16.521 1.00 76.69 442 GLY A CA 1
ATOM 3456 C C . GLY A 1 442 ? -15.926 5.946 -16.705 1.00 76.69 442 GLY A C 1
ATOM 3457 O O . GLY A 1 442 ? -15.051 5.517 -17.460 1.00 76.69 442 GLY A O 1
ATOM 3458 N N . GLU A 1 443 ? -15.797 7.095 -16.046 1.00 81.56 443 GLU A N 1
ATOM 3459 C CA . GLU A 1 443 ? -14.636 7.978 -16.074 1.00 81.56 443 GLU A CA 1
ATOM 3460 C C . GLU A 1 443 ? -14.355 8.565 -14.685 1.00 81.56 443 GLU A C 1
ATOM 3462 O O . GLU A 1 443 ? -15.257 8.742 -13.867 1.00 81.56 443 GLU A O 1
ATOM 3467 N N . LEU A 1 444 ? -13.087 8.880 -14.421 1.00 80.81 444 LEU A N 1
ATOM 3468 C CA . LEU A 1 444 ? -12.644 9.552 -13.204 1.00 80.81 444 LEU A CA 1
ATOM 3469 C C . LEU A 1 444 ? -11.807 10.772 -13.594 1.00 80.81 444 LEU A C 1
ATOM 3471 O O . LEU A 1 444 ? -10.812 10.634 -14.296 1.00 80.81 444 LEU A O 1
ATOM 3475 N N . ASN A 1 445 ? -12.200 11.969 -13.149 1.00 75.31 445 ASN A N 1
ATOM 3476 C CA . ASN A 1 445 ? -11.534 13.235 -13.501 1.00 75.31 445 ASN A CA 1
ATOM 3477 C C . ASN A 1 445 ? -11.362 13.449 -15.023 1.00 75.31 445 ASN A C 1
ATOM 3479 O O . ASN A 1 445 ? -10.350 13.989 -15.466 1.00 75.31 445 ASN A O 1
ATOM 3483 N N . GLY A 1 446 ? -12.339 13.010 -15.825 1.00 77.31 446 GLY A N 1
ATOM 3484 C CA . GLY A 1 446 ? -12.286 13.076 -17.291 1.00 77.31 446 GLY A CA 1
ATOM 3485 C C . GLY A 1 446 ? -11.407 12.005 -17.947 1.00 77.31 446 GLY A C 1
ATOM 3486 O O . GLY A 1 446 ? -11.223 12.028 -19.163 1.00 77.31 446 GLY A O 1
ATOM 3487 N N . GLU A 1 447 ? -10.864 11.061 -17.171 1.00 79.56 447 GLU A N 1
ATOM 3488 C CA . GLU A 1 447 ? -10.105 9.928 -17.687 1.00 79.56 447 GLU A CA 1
ATOM 3489 C C . GLU A 1 447 ? -10.975 8.657 -17.739 1.00 79.56 447 GLU A C 1
ATOM 3491 O O . GLU A 1 447 ? -11.446 8.188 -16.698 1.00 79.56 447 GLU A O 1
ATOM 3496 N N . PRO A 1 448 ? -11.188 8.054 -18.924 1.00 88.44 448 PRO A N 1
ATOM 3497 C CA . PRO A 1 448 ? -11.970 6.829 -19.046 1.00 88.44 448 PRO A CA 1
ATOM 3498 C C . PRO A 1 448 ? -11.318 5.641 -18.332 1.00 88.44 448 PRO A C 1
ATOM 3500 O O . PRO A 1 448 ? -10.123 5.378 -18.501 1.00 88.44 448 PRO A O 1
ATOM 3503 N N . LEU A 1 449 ? -12.123 4.853 -17.621 1.00 91.69 449 LEU A N 1
ATOM 3504 C CA . LEU A 1 449 ? -11.690 3.611 -16.976 1.00 91.69 449 LEU A CA 1
ATOM 3505 C C . LEU A 1 449 ? -11.797 2.416 -17.941 1.00 91.69 449 LEU A C 1
ATOM 3507 O O . LEU A 1 449 ? -12.596 2.426 -18.883 1.00 91.69 449 LEU A O 1
ATOM 3511 N N . VAL A 1 450 ? -10.985 1.369 -17.746 1.00 91.19 450 VAL A N 1
ATOM 3512 C CA . VAL A 1 450 ? -11.051 0.146 -18.583 1.00 91.19 450 VAL A CA 1
ATOM 3513 C C . VAL A 1 450 ? -12.344 -0.648 -18.389 1.00 91.19 450 VAL A C 1
ATOM 3515 O O . VAL A 1 450 ? -12.761 -1.377 -19.285 1.00 91.19 450 VAL A O 1
ATOM 3518 N N . GLY A 1 451 ? -12.989 -0.476 -17.239 1.00 88.19 451 GLY A N 1
ATOM 3519 C CA . GLY A 1 451 ? -14.269 -1.068 -16.880 1.00 88.19 451 GLY A CA 1
ATOM 3520 C C . GLY A 1 451 ? -15.029 -0.141 -15.939 1.00 88.19 451 GLY A C 1
ATOM 3521 O O . GLY A 1 451 ? -14.620 0.996 -15.710 1.00 88.19 451 GLY A O 1
ATOM 3522 N N . LYS A 1 452 ? -16.138 -0.622 -15.377 1.00 88.75 452 LYS A N 1
ATOM 3523 C CA . LYS A 1 452 ? -16.877 0.141 -14.371 1.00 88.75 452 LYS A CA 1
ATOM 3524 C C . LYS A 1 452 ? -16.052 0.251 -13.088 1.00 88.75 452 LYS A C 1
ATOM 3526 O O . LYS A 1 452 ? -15.802 -0.758 -12.428 1.00 88.75 452 LYS A O 1
ATOM 3531 N N . GLY A 1 453 ? -15.635 1.469 -12.752 1.00 91.19 453 GLY A N 1
ATOM 3532 C CA . GLY A 1 453 ? -15.037 1.757 -11.454 1.00 91.19 453 GLY A CA 1
ATOM 3533 C C . GLY A 1 453 ? -16.052 1.563 -10.331 1.00 91.19 453 GLY A C 1
ATOM 3534 O O . GLY A 1 453 ? -17.261 1.545 -10.560 1.00 91.19 453 GLY A O 1
ATOM 3535 N N . TRP A 1 454 ? -15.568 1.414 -9.107 1.00 94.50 454 TRP A N 1
ATOM 3536 C CA . TRP A 1 454 ? -16.412 1.340 -7.917 1.00 94.50 454 TRP A CA 1
ATOM 3537 C C . TRP A 1 454 ? -15.621 1.769 -6.684 1.00 94.50 454 TRP A C 1
ATOM 3539 O O . TRP A 1 454 ? -14.392 1.697 -6.655 1.00 94.50 454 TRP A O 1
ATOM 3549 N N . LEU A 1 455 ? -16.342 2.209 -5.659 1.00 95.94 455 LEU A N 1
ATOM 3550 C CA . LEU A 1 455 ? -15.826 2.429 -4.311 1.00 95.94 455 LEU A CA 1
ATOM 3551 C C . LEU A 1 455 ? -16.628 1.590 -3.318 1.00 95.94 455 LEU A C 1
ATOM 3553 O O . LEU A 1 455 ? -17.709 1.098 -3.632 1.00 95.94 455 LEU A O 1
ATOM 3557 N N . LEU A 1 456 ? -16.097 1.414 -2.117 1.00 97.50 456 LEU A N 1
ATOM 3558 C CA . LEU A 1 456 ? -16.839 0.851 -0.998 1.00 97.50 456 LEU A CA 1
ATOM 3559 C C . LEU A 1 456 ? -17.748 1.927 -0.395 1.00 97.50 456 LEU A C 1
ATOM 3561 O O . LEU A 1 456 ? -17.340 3.075 -0.257 1.00 97.50 456 LEU A O 1
ATOM 3565 N N . GLU A 1 457 ? -18.950 1.559 0.026 1.00 97.69 457 GLU A N 1
ATOM 3566 C CA . GLU A 1 457 ? -19.806 2.377 0.882 1.00 97.69 457 GLU A CA 1
ATOM 3567 C C . GLU A 1 457 ? -19.948 1.679 2.240 1.00 97.69 457 GLU A C 1
ATOM 3569 O O . GLU A 1 457 ? -20.481 0.566 2.308 1.00 97.69 457 GLU A O 1
ATOM 3574 N N . PRO A 1 458 ? -19.461 2.286 3.336 1.00 98.12 458 PRO A N 1
ATOM 3575 C CA . PRO A 1 458 ? -19.612 1.715 4.668 1.00 98.12 458 PRO A CA 1
ATOM 3576 C C . PRO A 1 458 ? -21.085 1.655 5.102 1.00 98.12 458 PRO A C 1
ATOM 3578 O O . PRO A 1 458 ? -21.830 2.632 5.019 1.00 98.12 458 PRO A O 1
ATOM 3581 N N . CYS A 1 459 ? -21.508 0.515 5.646 1.00 98.44 459 CYS A N 1
ATOM 3582 C CA . CYS A 1 459 ? -22.856 0.313 6.162 1.00 98.44 459 CYS A CA 1
ATOM 3583 C C . CYS A 1 459 ? -23.079 1.158 7.423 1.00 98.44 459 CYS A C 1
ATOM 3585 O O . CYS A 1 459 ? -22.594 0.824 8.505 1.00 98.44 459 CYS A O 1
ATOM 3587 N N . MET A 1 460 ? -23.884 2.217 7.302 1.00 98.31 460 MET A N 1
ATOM 3588 C CA . MET A 1 460 ? -24.147 3.170 8.389 1.00 98.31 460 MET A CA 1
ATOM 3589 C C . MET A 1 460 ? -24.619 2.500 9.688 1.00 98.31 460 MET A C 1
ATOM 3591 O O . MET A 1 460 ? -24.117 2.811 10.763 1.00 98.31 460 MET A O 1
ATOM 3595 N N . LYS A 1 461 ? -25.555 1.544 9.602 1.00 98.44 461 LYS A N 1
ATOM 3596 C CA . LYS A 1 461 ? -26.086 0.844 10.785 1.00 98.44 461 LYS A CA 1
ATOM 3597 C C . LYS A 1 461 ? -24.992 0.076 11.526 1.00 98.44 461 LYS A C 1
ATOM 3599 O O . LYS A 1 461 ? -24.918 0.130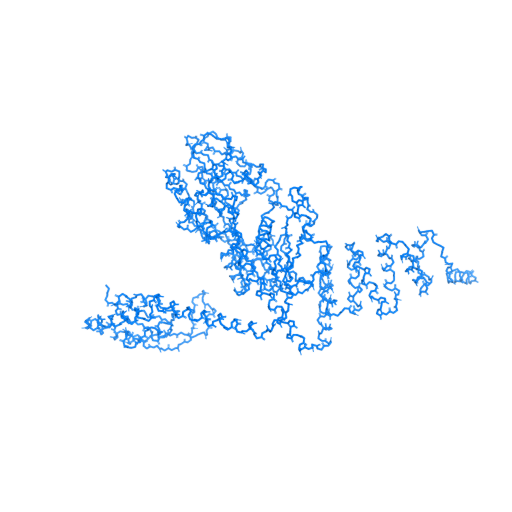 12.746 1.00 98.44 461 LYS A O 1
ATOM 3604 N N . ASP A 1 462 ? -24.168 -0.651 10.777 1.00 98.69 462 ASP A N 1
ATOM 3605 C CA . ASP A 1 462 ? -23.063 -1.429 11.331 1.00 98.69 462 ASP A CA 1
ATOM 3606 C C . ASP A 1 462 ? -21.994 -0.521 11.948 1.00 98.69 462 ASP A C 1
ATOM 3608 O O . ASP A 1 462 ? -21.462 -0.813 13.016 1.00 98.69 462 ASP A O 1
ATOM 3612 N N . PHE A 1 463 ? -21.732 0.609 11.295 1.00 98.69 463 PHE A N 1
ATOM 3613 C CA . PHE A 1 463 ? -20.775 1.596 11.759 1.00 98.69 463 PHE A CA 1
ATOM 3614 C C . PHE A 1 463 ? -21.206 2.262 13.075 1.00 98.69 463 PHE A C 1
ATOM 3616 O O . PHE A 1 463 ? -20.423 2.292 14.023 1.00 98.69 463 PHE A O 1
ATOM 3623 N N . VAL A 1 464 ? -22.461 2.715 13.174 1.00 98.81 464 VAL A N 1
ATOM 3624 C CA . VAL A 1 464 ? -23.044 3.269 14.413 1.00 98.81 464 VAL A CA 1
ATOM 3625 C C . VAL A 1 464 ? -22.940 2.266 15.562 1.00 98.81 464 VAL A C 1
ATOM 3627 O O . VAL A 1 464 ? -22.470 2.624 16.640 1.00 98.81 464 VAL A O 1
ATOM 3630 N N . SER A 1 465 ? -23.286 0.996 15.321 1.00 98.75 465 SER A N 1
ATOM 3631 C CA . SER A 1 465 ? -23.166 -0.050 16.343 1.00 98.75 465 SER A CA 1
ATOM 3632 C C . SER A 1 465 ? -21.725 -0.253 16.822 1.00 98.75 465 SER A C 1
ATOM 3634 O O . SER A 1 465 ? -21.516 -0.473 18.010 1.00 98.75 465 SER A O 1
ATOM 3636 N N . LYS A 1 466 ? -20.725 -0.147 15.937 1.00 98.75 466 LYS A N 1
ATOM 3637 C CA . LYS A 1 466 ? -19.305 -0.257 16.315 1.00 98.75 466 LYS A CA 1
ATOM 3638 C C . LYS A 1 466 ? -18.805 0.944 17.111 1.00 98.75 466 LYS A C 1
ATOM 3640 O O . LYS A 1 466 ? -18.084 0.750 18.084 1.00 98.75 466 LYS A O 1
ATOM 3645 N N . LEU A 1 467 ? -19.215 2.160 16.739 1.00 98.81 467 LEU A N 1
ATOM 3646 C CA . LEU A 1 467 ? -18.912 3.366 17.516 1.00 98.81 467 LEU A CA 1
ATOM 3647 C C . LEU A 1 467 ? -19.452 3.248 18.946 1.00 98.81 467 LEU A C 1
ATOM 3649 O O . LEU A 1 467 ? -18.720 3.493 19.899 1.00 98.81 467 LEU A O 1
ATOM 3653 N N . GLN A 1 468 ? -20.712 2.831 19.092 1.00 98.69 468 GLN A N 1
ATOM 3654 C CA . GLN A 1 468 ? -21.336 2.632 20.402 1.00 98.69 468 GLN A CA 1
ATOM 3655 C C . GLN A 1 468 ? -20.642 1.518 21.191 1.00 98.69 468 GLN A C 1
ATOM 3657 O O . GLN A 1 468 ? -20.275 1.725 22.340 1.00 98.69 468 GLN A O 1
ATOM 3662 N N . TRP A 1 469 ? -20.372 0.373 20.554 1.00 98.69 469 TRP A N 1
ATOM 3663 C CA . TRP A 1 469 ? -19.701 -0.753 21.205 1.00 98.69 469 TRP A CA 1
ATOM 3664 C C . TRP A 1 469 ? -18.349 -0.364 21.802 1.00 98.69 469 TRP A C 1
ATOM 3666 O O . TRP A 1 469 ? -18.095 -0.646 22.969 1.00 98.69 469 TRP A O 1
ATOM 3676 N N . VAL A 1 470 ? -17.499 0.298 21.015 1.00 98.62 470 VAL A N 1
ATOM 3677 C CA . VAL A 1 470 ? -16.152 0.699 21.441 1.00 98.62 470 VAL A CA 1
ATOM 3678 C C . VAL A 1 470 ? -16.196 1.755 22.547 1.00 98.62 470 VAL A C 1
ATOM 3680 O O . VAL A 1 470 ? -15.384 1.702 23.468 1.00 98.62 470 VAL A O 1
ATOM 3683 N N . PHE A 1 471 ? -17.163 2.673 22.493 1.00 98.62 471 PHE A N 1
ATOM 3684 C CA . PHE A 1 471 ? -17.396 3.645 23.562 1.00 98.62 471 PHE A CA 1
ATOM 3685 C C . PHE A 1 471 ? -17.855 2.974 24.871 1.00 98.62 471 PHE A C 1
ATOM 3687 O O . PHE A 1 471 ? -17.363 3.326 25.943 1.00 98.62 471 PHE A O 1
ATOM 3694 N N . ASP A 1 472 ? -18.745 1.981 24.784 1.00 98.56 472 ASP A N 1
ATOM 3695 C CA . ASP A 1 472 ? -19.295 1.261 25.940 1.00 98.56 472 ASP A CA 1
ATOM 3696 C C . ASP A 1 472 ? -18.314 0.227 26.533 1.00 98.56 472 ASP A C 1
ATOM 3698 O O . ASP A 1 472 ? -18.395 -0.094 27.722 1.00 98.56 472 ASP A O 1
ATOM 3702 N N . HIS A 1 473 ? -17.362 -0.275 25.734 1.00 98.56 473 HIS A N 1
ATOM 3703 C CA . HIS A 1 473 ? -16.401 -1.326 26.109 1.00 98.56 473 HIS A CA 1
ATOM 3704 C C . HIS A 1 473 ? -14.933 -0.888 25.903 1.00 98.56 473 HIS A C 1
ATOM 3706 O O . HIS A 1 473 ? -14.170 -1.557 25.197 1.00 98.56 473 HIS A O 1
ATOM 3712 N N . PRO A 1 474 ? -14.482 0.210 26.540 1.00 97.88 474 PRO A N 1
ATOM 3713 C CA . PRO A 1 474 ? -13.163 0.797 26.285 1.00 97.88 474 PRO A CA 1
ATOM 3714 C C . PRO A 1 474 ? -11.995 -0.128 26.653 1.00 97.88 474 PRO A C 1
ATOM 3716 O O . PRO A 1 474 ? -10.944 -0.079 26.018 1.00 97.88 474 PRO A O 1
ATOM 3719 N N . ASP A 1 475 ? -12.158 -0.985 27.664 1.00 98.25 475 ASP A N 1
ATOM 3720 C CA . ASP A 1 475 ? -11.098 -1.908 28.086 1.00 98.25 475 ASP A CA 1
ATOM 3721 C C . ASP A 1 475 ? -10.920 -3.072 27.099 1.00 98.25 475 ASP A C 1
ATOM 3723 O O . ASP A 1 475 ? -9.791 -3.487 26.837 1.00 98.25 475 ASP A O 1
ATOM 3727 N N . GLU A 1 476 ? -12.016 -3.554 26.500 1.00 98.38 476 GLU A N 1
ATOM 3728 C CA . GLU A 1 476 ? -11.970 -4.540 25.413 1.00 98.38 476 GLU A CA 1
ATOM 3729 C C . GLU A 1 476 ? -11.289 -3.939 24.181 1.00 98.38 476 GLU A C 1
ATOM 3731 O O . GLU A 1 476 ? -10.360 -4.534 23.632 1.00 98.38 476 GLU A O 1
ATOM 3736 N N . ALA A 1 477 ? -11.700 -2.729 23.793 1.00 98.44 477 ALA A N 1
ATOM 3737 C CA . ALA A 1 477 ? -11.107 -2.027 22.668 1.00 98.44 477 ALA A CA 1
ATOM 3738 C C . ALA A 1 477 ? -9.604 -1.792 22.896 1.00 98.44 477 ALA A C 1
ATOM 3740 O O . ALA A 1 477 ? -8.796 -2.092 22.021 1.00 98.44 477 ALA A O 1
ATOM 3741 N N . ARG A 1 478 ? -9.190 -1.354 24.093 1.00 98.25 478 ARG A N 1
ATOM 3742 C CA . ARG A 1 478 ? -7.765 -1.190 24.427 1.00 98.25 478 ARG A CA 1
ATOM 3743 C C . ARG A 1 478 ? -6.992 -2.506 24.313 1.00 98.25 478 ARG A C 1
ATOM 3745 O O . ARG A 1 478 ? -5.885 -2.511 23.781 1.00 98.25 478 ARG A O 1
ATOM 3752 N N . ALA A 1 479 ? -7.557 -3.622 24.777 1.00 98.56 479 ALA A N 1
ATOM 3753 C CA . ALA A 1 479 ? -6.918 -4.930 24.644 1.00 98.56 479 ALA A CA 1
ATOM 3754 C C . ALA A 1 479 ? -6.734 -5.335 23.169 1.00 98.56 479 ALA A C 1
ATOM 3756 O O . ALA A 1 479 ? -5.670 -5.838 22.804 1.00 98.56 479 ALA A O 1
ATOM 3757 N N . LEU A 1 480 ? -7.729 -5.065 22.315 1.00 98.62 480 LEU A N 1
ATOM 3758 C CA . LEU A 1 480 ? -7.614 -5.271 20.870 1.00 98.62 480 LEU A CA 1
ATOM 3759 C C . LEU A 1 480 ? -6.527 -4.378 20.256 1.00 98.62 480 LEU A C 1
ATOM 3761 O O . LEU A 1 480 ? -5.721 -4.868 19.471 1.00 98.62 480 LEU A O 1
ATOM 3765 N N . GLY A 1 481 ? -6.465 -3.100 20.642 1.00 98.56 481 GLY A N 1
ATOM 3766 C CA . GLY A 1 481 ? -5.441 -2.160 20.181 1.00 98.56 481 GLY A CA 1
ATOM 3767 C C . GLY A 1 481 ? -4.021 -2.612 20.529 1.00 98.56 481 GLY A C 1
ATOM 3768 O O . GLY A 1 481 ? -3.153 -2.644 19.661 1.00 98.56 481 GLY A O 1
ATOM 3769 N N . LEU A 1 482 ? -3.785 -3.072 21.762 1.00 98.44 482 LEU A N 1
ATOM 3770 C CA . LEU A 1 482 ? -2.485 -3.624 22.169 1.00 98.44 482 LEU A CA 1
ATOM 3771 C C . LEU A 1 482 ? -2.121 -4.901 21.398 1.00 98.44 482 LEU A C 1
ATOM 3773 O O . LEU A 1 482 ? -0.965 -5.085 21.018 1.00 98.44 482 LEU A O 1
ATOM 3777 N N . LYS A 1 483 ? -3.102 -5.769 21.123 1.00 98.44 483 LYS A N 1
ATOM 3778 C CA . LYS A 1 483 ? -2.903 -6.945 20.265 1.00 98.44 483 LYS A CA 1
ATOM 3779 C C . LYS A 1 483 ? -2.551 -6.540 18.827 1.00 98.44 483 LYS A C 1
ATOM 3781 O O . LYS A 1 483 ? -1.654 -7.125 18.224 1.00 98.44 483 LYS A O 1
ATOM 3786 N N . ALA A 1 484 ? -3.237 -5.538 18.282 1.00 98.25 484 ALA A N 1
ATOM 3787 C CA . ALA A 1 484 ? -2.974 -4.992 16.955 1.00 98.25 484 ALA A CA 1
ATOM 3788 C C . ALA A 1 484 ? -1.584 -4.342 16.858 1.00 98.25 484 ALA A C 1
ATOM 3790 O O . ALA A 1 484 ? -0.924 -4.486 15.832 1.00 98.25 484 ALA A O 1
ATOM 3791 N N . SER A 1 485 ? -1.112 -3.700 17.932 1.00 98.56 485 SER A N 1
ATOM 3792 C CA . SER A 1 485 ? 0.245 -3.148 18.031 1.00 98.56 485 SER A CA 1
ATOM 3793 C C . SER A 1 485 ? 1.303 -4.230 17.881 1.00 98.56 485 SER A C 1
ATOM 3795 O O . SER A 1 485 ? 2.166 -4.111 17.015 1.00 98.56 485 SER A O 1
ATOM 3797 N N . GLN A 1 486 ? 1.190 -5.331 18.630 1.00 96.88 486 GLN A N 1
ATOM 3798 C CA . GLN A 1 486 ? 2.111 -6.467 18.498 1.00 96.88 486 GLN A CA 1
ATOM 3799 C C . GLN A 1 486 ? 2.160 -6.979 17.053 1.00 96.88 486 GLN A C 1
ATOM 3801 O O . GLN A 1 486 ? 3.240 -7.121 16.488 1.00 96.88 486 GLN A O 1
ATOM 3806 N N . HIS A 1 487 ? 0.996 -7.155 16.420 1.00 95.62 487 HIS A N 1
ATOM 3807 C CA . HIS A 1 487 ? 0.923 -7.577 15.022 1.00 95.62 487 HIS A CA 1
ATOM 3808 C C . HIS A 1 487 ? 1.580 -6.580 14.051 1.00 95.62 487 HIS A C 1
ATOM 3810 O O . HIS A 1 487 ? 2.310 -6.990 13.147 1.00 95.62 487 HIS A O 1
ATOM 3816 N N . ALA A 1 488 ? 1.338 -5.277 14.227 1.00 96.88 488 ALA A N 1
ATOM 3817 C CA . ALA A 1 488 ? 1.922 -4.233 13.389 1.00 96.88 488 ALA A CA 1
ATOM 3818 C C . ALA A 1 488 ? 3.457 -4.215 13.491 1.00 96.88 488 ALA A C 1
ATOM 3820 O O . ALA A 1 488 ? 4.132 -4.216 12.462 1.00 96.88 488 ALA A O 1
ATOM 3821 N N . HIS A 1 489 ? 4.004 -4.279 14.708 1.00 94.81 489 HIS A N 1
ATOM 3822 C CA . HIS A 1 489 ? 5.452 -4.323 14.947 1.00 94.81 489 HIS A CA 1
ATOM 3823 C C . HIS A 1 489 ? 6.096 -5.606 14.411 1.00 94.81 489 HIS A C 1
ATOM 3825 O O . HIS A 1 489 ? 7.151 -5.556 13.795 1.00 94.81 489 HIS A O 1
ATOM 3831 N N . GLU A 1 490 ? 5.454 -6.764 14.568 1.00 90.12 490 GLU A N 1
ATOM 3832 C CA . GLU A 1 490 ? 6.023 -8.036 14.102 1.00 90.12 490 GLU A CA 1
ATOM 3833 C C . GLU A 1 490 ? 6.044 -8.174 12.572 1.00 90.12 490 GLU A C 1
ATOM 3835 O O . GLU A 1 490 ? 6.907 -8.865 12.028 1.00 90.12 490 GLU A O 1
ATOM 3840 N N . CYS A 1 491 ? 5.076 -7.575 11.870 1.00 90.50 491 CYS A N 1
ATOM 3841 C CA . CYS A 1 491 ? 4.805 -7.910 10.467 1.00 90.50 491 CYS A CA 1
ATOM 3842 C C . CYS A 1 491 ? 4.866 -6.729 9.487 1.00 90.50 491 CYS A C 1
ATOM 3844 O O . CYS A 1 491 ? 4.970 -6.963 8.279 1.00 90.50 491 CYS A O 1
ATOM 3846 N N . TRP A 1 492 ? 4.778 -5.483 9.957 1.00 95.50 492 TRP A N 1
ATOM 3847 C CA . TRP A 1 492 ? 4.452 -4.328 9.111 1.00 95.50 492 TRP A CA 1
ATOM 3848 C C . TRP A 1 492 ? 5.388 -3.134 9.310 1.00 95.50 492 TRP A C 1
ATOM 3850 O O . TRP A 1 492 ? 4.965 -1.984 9.226 1.00 95.50 492 TRP A O 1
ATOM 3860 N N . SER A 1 493 ? 6.679 -3.380 9.527 1.00 95.62 493 SER A N 1
ATOM 3861 C CA . SER A 1 493 ? 7.693 -2.323 9.561 1.00 95.62 493 SER A CA 1
ATOM 3862 C C . SER A 1 493 ? 8.270 -2.008 8.178 1.00 95.62 493 SER A C 1
ATOM 3864 O O . SER A 1 493 ? 8.223 -2.821 7.246 1.00 95.62 493 SER A O 1
ATOM 3866 N N . TRP A 1 494 ? 8.872 -0.824 8.030 1.00 96.62 494 TRP A N 1
ATOM 3867 C CA . TRP A 1 494 ? 9.584 -0.459 6.797 1.00 96.62 494 TRP A CA 1
ATOM 3868 C C . TRP A 1 494 ? 10.734 -1.414 6.460 1.00 96.62 494 TRP A C 1
ATOM 3870 O O . TRP A 1 494 ? 11.042 -1.598 5.284 1.00 96.62 494 TRP A O 1
ATOM 3880 N N . LYS A 1 495 ? 11.324 -2.082 7.461 1.00 93.44 495 LYS A N 1
ATOM 3881 C CA . LYS A 1 495 ? 12.352 -3.115 7.258 1.00 93.44 495 LYS A CA 1
ATOM 3882 C C . LYS A 1 495 ? 11.786 -4.322 6.511 1.00 93.44 495 LYS A C 1
ATOM 3884 O O . LYS A 1 495 ? 12.371 -4.741 5.518 1.00 93.44 495 LYS A O 1
ATOM 3889 N N . VAL A 1 496 ? 10.614 -4.817 6.918 1.00 90.62 496 VAL A N 1
ATOM 3890 C CA . VAL A 1 496 ? 9.930 -5.935 6.241 1.00 90.62 496 VAL A CA 1
ATOM 3891 C C . VAL A 1 496 ? 9.535 -5.556 4.807 1.00 90.62 496 VAL A C 1
ATOM 3893 O O . VAL A 1 496 ? 9.665 -6.360 3.879 1.00 90.62 496 VAL A O 1
ATOM 3896 N N . ALA A 1 497 ? 9.073 -4.321 4.592 1.00 95.44 497 ALA A N 1
ATOM 3897 C CA . ALA A 1 497 ? 8.800 -3.807 3.249 1.00 95.44 497 ALA A CA 1
ATOM 3898 C C . ALA A 1 497 ? 10.074 -3.745 2.383 1.00 95.44 497 ALA A C 1
ATOM 3900 O O . ALA A 1 497 ? 10.061 -4.177 1.226 1.00 95.44 497 ALA A O 1
ATOM 3901 N N . ALA A 1 498 ? 11.178 -3.261 2.958 1.00 95.38 498 ALA A N 1
ATOM 3902 C CA . ALA A 1 498 ? 12.474 -3.172 2.302 1.00 95.38 498 ALA A CA 1
ATOM 3903 C C . ALA A 1 498 ? 13.027 -4.550 1.920 1.00 95.38 498 ALA A C 1
ATOM 3905 O O . ALA A 1 498 ? 13.476 -4.703 0.791 1.00 95.38 498 ALA A O 1
ATOM 3906 N N . GLU A 1 499 ? 12.916 -5.570 2.775 1.00 90.50 499 GLU A N 1
ATOM 3907 C CA . GLU A 1 499 ? 13.330 -6.947 2.449 1.00 90.50 499 GLU A CA 1
ATOM 3908 C C . GLU A 1 499 ? 12.601 -7.492 1.207 1.00 90.50 499 GLU A C 1
ATOM 3910 O O . GLU A 1 499 ? 13.202 -8.110 0.324 1.00 90.50 499 GLU A O 1
ATOM 3915 N N . LYS A 1 500 ? 11.292 -7.229 1.085 1.00 92.69 500 LYS A N 1
ATOM 3916 C CA . LYS A 1 500 ? 10.513 -7.628 -0.101 1.00 92.69 500 LYS A CA 1
ATOM 3917 C C . LYS A 1 500 ? 10.964 -6.878 -1.352 1.00 92.69 500 LYS A C 1
ATOM 3919 O O . LYS A 1 500 ? 11.137 -7.499 -2.404 1.00 92.69 500 LYS A O 1
ATOM 3924 N N . ALA A 1 501 ? 11.147 -5.562 -1.248 1.00 96.06 501 ALA A N 1
ATOM 3925 C CA . ALA A 1 501 ? 11.611 -4.735 -2.358 1.00 96.06 501 ALA A CA 1
ATOM 3926 C C . ALA A 1 501 ? 13.029 -5.135 -2.797 1.00 96.06 501 ALA A C 1
ATOM 3928 O O . ALA A 1 501 ? 13.281 -5.294 -3.989 1.00 96.06 501 ALA A O 1
ATOM 3929 N N . GLU A 1 502 ? 13.927 -5.393 -1.849 1.00 94.00 502 GLU A N 1
ATOM 3930 C CA . GLU A 1 502 ? 15.292 -5.864 -2.073 1.00 94.00 502 GLU A CA 1
ATOM 3931 C C . GLU A 1 502 ? 15.318 -7.161 -2.885 1.00 94.00 502 GLU A C 1
ATOM 3933 O O . GLU A 1 502 ? 15.997 -7.231 -3.911 1.00 94.00 502 GLU A O 1
ATOM 3938 N N . LEU A 1 503 ? 14.530 -8.169 -2.493 1.00 90.12 503 LEU A N 1
ATOM 3939 C CA . LEU A 1 503 ? 14.440 -9.432 -3.232 1.00 90.12 503 LEU A CA 1
ATOM 3940 C C . LEU A 1 503 ? 14.012 -9.220 -4.693 1.00 90.12 503 LEU A C 1
ATOM 3942 O O . LEU A 1 503 ? 14.495 -9.922 -5.588 1.00 90.12 503 LEU A O 1
ATOM 3946 N N . ARG A 1 504 ? 13.125 -8.251 -4.957 1.00 94.88 504 ARG A N 1
ATOM 3947 C CA . ARG A 1 504 ? 12.737 -7.885 -6.328 1.00 94.88 504 ARG A CA 1
ATOM 3948 C C . ARG A 1 504 ? 13.844 -7.139 -7.062 1.00 94.88 504 ARG A C 1
ATOM 3950 O O . ARG A 1 504 ? 14.113 -7.475 -8.211 1.00 94.88 504 ARG A O 1
ATOM 3957 N N . LEU A 1 505 ? 14.518 -6.186 -6.418 1.00 94.88 505 LEU A N 1
ATOM 3958 C CA . LEU A 1 505 ? 15.646 -5.459 -7.012 1.00 94.88 505 LEU A CA 1
ATOM 3959 C C . LEU A 1 505 ? 16.790 -6.408 -7.393 1.00 94.88 505 LEU A C 1
ATOM 3961 O O . LEU A 1 505 ? 17.325 -6.302 -8.499 1.00 94.88 505 LEU A O 1
ATOM 3965 N N . GLU A 1 506 ? 17.131 -7.369 -6.530 1.00 91.25 506 GLU A N 1
ATOM 3966 C CA . GLU A 1 506 ? 18.120 -8.411 -6.831 1.00 91.25 506 GLU A CA 1
ATOM 3967 C C . GLU A 1 506 ? 17.678 -9.269 -8.024 1.00 91.25 506 GLU A C 1
ATOM 3969 O O . GLU A 1 506 ? 18.465 -9.511 -8.943 1.00 91.25 506 GLU A O 1
ATOM 3974 N N . TYR A 1 507 ? 16.417 -9.716 -8.026 1.00 89.38 507 TYR A N 1
ATOM 3975 C CA . TYR A 1 507 ? 15.860 -10.528 -9.106 1.00 89.38 507 TYR A CA 1
ATOM 3976 C C . TYR A 1 507 ? 15.903 -9.797 -10.453 1.00 89.38 507 TYR A C 1
ATOM 3978 O O . TYR A 1 507 ? 16.389 -10.356 -11.437 1.00 89.38 507 TYR A O 1
ATOM 3986 N N . LEU A 1 508 ? 15.436 -8.549 -10.495 1.00 92.88 508 LEU A N 1
ATOM 3987 C CA . LEU A 1 508 ? 15.401 -7.728 -11.703 1.00 92.88 508 LEU A CA 1
ATOM 3988 C C . LEU A 1 508 ? 16.807 -7.397 -12.203 1.00 92.88 508 LEU A C 1
ATOM 3990 O O . LEU A 1 508 ? 17.075 -7.532 -13.395 1.00 92.88 508 LEU A O 1
ATOM 3994 N N . SER A 1 509 ? 17.724 -7.051 -11.298 1.00 91.12 509 SER A N 1
ATOM 3995 C CA . SER A 1 509 ? 19.128 -6.823 -11.654 1.00 91.12 509 SER A CA 1
ATOM 3996 C C . SER A 1 509 ? 19.761 -8.057 -12.297 1.00 91.12 509 SER A C 1
ATOM 3998 O O . SER A 1 509 ? 20.490 -7.960 -13.280 1.00 91.12 509 SER A O 1
ATOM 4000 N N . GLU A 1 510 ? 19.478 -9.241 -11.754 1.00 87.94 510 GLU A N 1
ATOM 4001 C CA . GLU A 1 510 ? 19.978 -10.500 -12.297 1.00 87.94 510 GLU A CA 1
ATOM 4002 C C . GLU A 1 510 ? 19.396 -10.798 -13.689 1.00 87.94 510 GLU A C 1
ATOM 4004 O O . GLU A 1 510 ? 20.117 -11.313 -14.544 1.00 87.94 510 GLU A O 1
ATOM 4009 N N . GLN A 1 511 ? 18.131 -10.440 -13.953 1.00 86.00 511 GLN A N 1
ATOM 4010 C CA . GLN A 1 511 ? 17.563 -10.522 -15.306 1.00 86.00 511 GLN A CA 1
ATOM 4011 C C . GLN A 1 511 ? 18.327 -9.627 -16.287 1.00 86.00 511 GLN A C 1
ATOM 4013 O O . GLN A 1 511 ? 18.722 -10.106 -17.345 1.00 86.00 511 GLN A O 1
ATOM 4018 N N . VAL A 1 512 ? 18.618 -8.373 -15.916 1.00 86.31 512 VAL A N 1
ATOM 4019 C CA . VAL A 1 512 ? 19.398 -7.457 -16.772 1.00 86.31 512 VAL A CA 1
ATOM 4020 C C . VAL A 1 512 ? 20.756 -8.042 -17.125 1.00 86.31 512 VAL A C 1
ATOM 4022 O O . VAL A 1 512 ? 21.148 -8.033 -18.290 1.00 86.31 512 VAL A O 1
ATOM 4025 N N . ARG A 1 513 ? 21.482 -8.586 -16.142 1.00 83.44 513 ARG A N 1
ATOM 4026 C CA . ARG A 1 513 ? 22.802 -9.184 -16.394 1.00 83.44 513 ARG A CA 1
ATOM 4027 C C . ARG A 1 513 ? 22.721 -10.347 -17.381 1.00 83.44 513 ARG A C 1
ATOM 4029 O O . ARG A 1 513 ? 23.586 -10.461 -18.247 1.00 83.44 513 ARG A O 1
ATOM 4036 N N . ARG A 1 514 ? 21.686 -11.187 -17.273 1.00 78.25 514 ARG A N 1
ATOM 4037 C CA . ARG A 1 514 ? 21.457 -12.307 -18.200 1.00 78.25 514 ARG A CA 1
ATOM 4038 C C . ARG A 1 514 ? 21.148 -11.819 -19.606 1.00 78.25 514 ARG A C 1
ATOM 4040 O O . ARG A 1 514 ? 21.817 -12.248 -20.537 1.00 78.25 514 ARG A O 1
ATOM 4047 N N . GLU A 1 515 ? 20.227 -10.870 -19.742 1.00 79.06 515 GLU A N 1
ATOM 4048 C CA . GLU A 1 515 ? 19.866 -10.266 -21.030 1.00 79.06 515 GLU A CA 1
ATOM 4049 C C . GLU A 1 515 ? 21.086 -9.616 -21.700 1.00 79.06 515 GLU A C 1
ATOM 4051 O O . GLU A 1 515 ? 21.333 -9.807 -22.888 1.00 79.06 515 GLU A O 1
ATOM 4056 N N . GLN A 1 516 ? 21.920 -8.909 -20.933 1.00 74.00 516 GLN A N 1
ATOM 4057 C CA . GLN A 1 516 ? 23.172 -8.340 -21.436 1.00 74.00 516 GLN A CA 1
ATOM 4058 C C . GLN A 1 516 ? 24.181 -9.419 -21.854 1.00 74.00 516 GLN A C 1
ATOM 4060 O O . GLN A 1 516 ? 24.895 -9.236 -22.842 1.00 74.00 516 GLN A O 1
ATOM 4065 N N . GLN A 1 517 ? 24.274 -10.530 -21.120 1.00 71.31 517 GLN A N 1
ATOM 4066 C CA . GLN A 1 517 ? 25.169 -11.638 -21.457 1.00 71.31 517 GLN A CA 1
ATOM 4067 C C . GLN A 1 517 ? 24.713 -12.371 -22.728 1.00 71.31 517 GLN A C 1
ATOM 4069 O O . GLN A 1 517 ? 25.552 -12.684 -23.573 1.00 71.31 517 GLN A O 1
ATOM 4074 N N . GLU A 1 518 ? 23.410 -12.599 -22.887 1.00 69.25 518 GLU A N 1
ATOM 4075 C CA . GLU A 1 518 ? 22.802 -13.215 -24.072 1.00 69.25 518 GLU A CA 1
ATOM 4076 C C . GLU A 1 518 ? 22.931 -12.306 -25.307 1.00 69.25 518 GLU A C 1
ATOM 4078 O O . GLU A 1 518 ? 23.381 -12.751 -26.364 1.00 69.25 518 GLU A O 1
ATOM 4083 N N . ASN A 1 519 ? 22.666 -11.004 -25.166 1.00 63.41 519 ASN A N 1
ATOM 4084 C CA . ASN A 1 519 ? 22.807 -10.032 -26.258 1.00 63.41 519 ASN A CA 1
ATOM 4085 C C . ASN A 1 519 ? 24.267 -9.812 -26.686 1.00 63.41 519 ASN A C 1
ATOM 4087 O O . ASN A 1 519 ? 24.535 -9.546 -27.854 1.00 63.41 519 ASN A O 1
ATOM 4091 N N . ARG A 1 520 ? 25.249 -9.970 -25.786 1.00 59.50 520 ARG A N 1
ATOM 4092 C CA . ARG A 1 520 ? 26.675 -9.977 -26.178 1.00 59.50 520 ARG A CA 1
ATOM 4093 C C . ARG A 1 520 ? 27.045 -11.183 -27.044 1.00 59.50 520 ARG A C 1
ATOM 4095 O O . ARG A 1 520 ? 28.033 -11.114 -27.769 1.00 59.50 520 ARG A O 1
ATOM 4102 N N . GLN A 1 521 ? 26.287 -12.276 -26.959 1.00 51.91 521 GLN A N 1
ATOM 4103 C CA . GLN A 1 521 ? 26.492 -13.479 -27.771 1.00 51.91 521 GLN A CA 1
ATOM 4104 C C . GLN A 1 521 ? 25.726 -13.415 -29.102 1.00 51.91 521 GLN A C 1
ATOM 4106 O O . GLN A 1 521 ? 26.186 -13.987 -30.088 1.00 51.91 521 GLN A O 1
ATOM 4111 N N . ASN A 1 522 ? 24.632 -12.652 -29.156 1.00 47.12 522 ASN A N 1
ATOM 4112 C CA . ASN A 1 522 ? 23.843 -12.383 -30.356 1.00 47.12 522 ASN A CA 1
ATOM 4113 C C . ASN A 1 522 ? 24.010 -10.918 -30.786 1.00 47.12 522 ASN A C 1
ATOM 4115 O O . ASN A 1 522 ? 23.188 -10.066 -30.458 1.00 47.12 522 ASN A O 1
ATOM 4119 N N . ILE A 1 523 ? 25.077 -10.607 -31.530 1.00 50.31 523 ILE A N 1
ATOM 4120 C CA . ILE A 1 523 ? 25.235 -9.275 -32.132 1.00 50.31 523 ILE A CA 1
ATOM 4121 C C . ILE A 1 523 ? 24.085 -9.072 -33.123 1.00 50.31 523 ILE A C 1
ATOM 4123 O O . ILE A 1 523 ? 24.108 -9.629 -34.221 1.00 50.31 523 ILE A O 1
ATOM 4127 N N . GLU A 1 524 ? 23.081 -8.276 -32.754 1.00 51.84 524 GLU A N 1
ATOM 4128 C CA . GLU A 1 524 ? 22.023 -7.927 -33.699 1.00 51.84 524 GLU A CA 1
ATOM 4129 C C . GLU A 1 524 ? 22.611 -7.177 -34.911 1.00 51.84 524 GLU A C 1
ATOM 4131 O O . GLU A 1 524 ? 23.515 -6.342 -34.740 1.00 51.84 524 GLU A O 1
ATOM 4136 N N . PRO A 1 525 ? 22.122 -7.437 -36.139 1.00 55.59 525 PRO A N 1
ATOM 4137 C CA . PRO A 1 525 ? 22.558 -6.714 -37.327 1.00 55.59 525 PRO A CA 1
ATOM 4138 C C . PRO A 1 525 ? 22.304 -5.208 -37.186 1.00 55.59 525 PRO A C 1
ATOM 4140 O O . PRO A 1 525 ? 21.277 -4.782 -36.657 1.00 55.59 525 PRO A O 1
ATOM 4143 N N . ALA A 1 526 ? 23.219 -4.384 -37.701 1.00 51.38 526 ALA A N 1
ATOM 4144 C CA . ALA A 1 526 ? 23.107 -2.921 -37.657 1.00 51.38 526 ALA A CA 1
ATOM 4145 C C . ALA A 1 526 ? 21.789 -2.387 -38.260 1.00 51.38 526 ALA A C 1
ATOM 4147 O O . ALA A 1 526 ? 21.281 -1.358 -37.823 1.00 51.38 526 ALA A O 1
ATOM 4148 N N . GLU A 1 527 ? 21.203 -3.120 -39.206 1.00 46.47 527 GLU A N 1
ATOM 4149 C CA . GLU A 1 527 ? 19.935 -2.798 -39.869 1.00 46.47 527 GLU A CA 1
ATOM 4150 C C . GLU A 1 527 ? 18.725 -2.840 -38.916 1.00 46.47 527 GLU A C 1
ATOM 4152 O O . GLU A 1 527 ? 17.822 -2.013 -39.034 1.00 46.47 527 GLU A O 1
ATOM 4157 N N . VAL A 1 528 ? 18.724 -3.741 -37.924 1.00 53.34 528 VAL A N 1
ATOM 4158 C CA . VAL A 1 528 ? 17.641 -3.850 -36.927 1.00 53.34 528 VAL A CA 1
ATOM 4159 C C . VAL A 1 528 ? 17.718 -2.700 -35.920 1.00 53.34 528 VAL A C 1
ATOM 4161 O O . VAL A 1 528 ? 16.700 -2.075 -35.613 1.00 53.34 528 VAL A O 1
ATOM 4164 N N . ARG A 1 529 ? 18.936 -2.336 -35.488 1.00 49.12 529 ARG A N 1
ATOM 4165 C CA . ARG A 1 529 ? 19.180 -1.151 -34.645 1.00 49.12 529 ARG A CA 1
ATOM 4166 C C . ARG A 1 529 ? 18.758 0.143 -35.341 1.00 49.12 529 ARG A C 1
ATOM 4168 O O . ARG A 1 529 ? 18.110 0.982 -34.720 1.00 49.12 529 ARG A O 1
ATOM 4175 N N . GLN A 1 530 ? 19.064 0.274 -36.633 1.00 46.44 530 GLN A N 1
ATOM 4176 C CA . GLN A 1 530 ? 18.651 1.419 -37.446 1.00 46.44 530 GLN A CA 1
ATOM 4177 C C . GLN A 1 530 ? 17.122 1.524 -37.546 1.00 46.44 530 GLN A C 1
ATOM 4179 O O . GLN A 1 530 ? 16.566 2.604 -37.368 1.00 46.44 530 GLN A O 1
ATOM 4184 N N . ALA A 1 531 ? 16.423 0.411 -37.788 1.00 50.97 531 ALA A N 1
ATOM 4185 C CA . ALA A 1 531 ? 14.962 0.404 -37.882 1.00 50.97 531 ALA A CA 1
ATOM 4186 C C . ALA A 1 531 ? 14.283 0.777 -36.549 1.00 50.97 531 ALA A C 1
ATOM 4188 O O . ALA A 1 531 ? 13.289 1.506 -36.537 1.00 50.97 531 ALA A O 1
ATOM 4189 N N . ALA A 1 532 ? 14.833 0.317 -35.422 1.00 47.81 532 ALA A N 1
ATOM 4190 C CA . ALA A 1 532 ? 14.342 0.669 -34.093 1.00 47.81 532 ALA A CA 1
ATOM 4191 C C . ALA A 1 532 ? 14.595 2.150 -33.744 1.00 47.81 532 ALA A C 1
ATOM 4193 O O . ALA A 1 532 ? 13.704 2.796 -33.192 1.00 47.81 532 ALA A O 1
ATOM 4194 N N . SER A 1 533 ? 15.754 2.710 -34.125 1.00 47.00 533 SER A N 1
ATOM 4195 C CA . SER A 1 533 ? 16.062 4.131 -33.898 1.00 47.00 533 SER A CA 1
ATOM 4196 C C . SER A 1 533 ? 15.149 5.054 -34.714 1.00 47.00 533 SER A C 1
ATOM 4198 O O . SER A 1 533 ? 14.665 6.053 -34.189 1.00 47.00 533 SER A O 1
ATOM 4200 N N . VAL A 1 534 ? 14.848 4.700 -35.971 1.00 53.59 534 VAL A N 1
ATOM 4201 C CA . VAL A 1 534 ? 13.931 5.467 -36.836 1.00 53.59 534 VAL A CA 1
ATOM 4202 C C . VAL A 1 534 ? 12.517 5.490 -36.253 1.00 53.59 534 VAL A C 1
ATOM 4204 O O . VAL A 1 534 ? 11.909 6.552 -36.153 1.00 53.59 534 VAL A O 1
ATOM 4207 N N . LYS A 1 535 ? 12.015 4.344 -35.779 1.00 54.66 535 LYS A N 1
ATOM 4208 C CA . LYS A 1 535 ? 10.677 4.248 -35.178 1.00 54.66 535 LYS A CA 1
ATOM 4209 C C . LYS A 1 535 ? 10.547 5.051 -33.876 1.00 54.66 535 LYS A C 1
ATOM 4211 O O . LYS A 1 535 ? 9.493 5.620 -33.597 1.00 54.66 535 LYS A O 1
ATOM 4216 N N . ALA A 1 536 ? 11.610 5.101 -33.073 1.00 50.09 536 ALA A N 1
ATOM 4217 C CA . ALA A 1 536 ? 11.668 5.923 -31.865 1.00 50.09 536 ALA A CA 1
ATOM 4218 C C . ALA A 1 536 ? 11.646 7.431 -32.186 1.00 50.09 536 ALA A C 1
ATOM 4220 O O . ALA A 1 536 ? 10.964 8.198 -31.506 1.00 50.09 536 ALA A O 1
ATOM 4221 N N . LEU A 1 537 ? 12.316 7.839 -33.268 1.00 53.78 537 LEU A N 1
ATOM 4222 C CA . LEU A 1 537 ? 12.297 9.206 -33.800 1.00 53.78 537 LEU A CA 1
ATOM 4223 C C . LEU A 1 537 ? 10.910 9.630 -34.291 1.00 53.78 537 LEU A C 1
ATOM 4225 O O . LEU A 1 537 ? 10.446 10.711 -33.940 1.00 53.78 537 LEU A O 1
ATOM 4229 N N . GLU A 1 538 ? 10.222 8.779 -35.056 1.00 54.81 538 GLU A N 1
ATOM 4230 C CA . GLU A 1 538 ? 8.854 9.047 -35.529 1.00 54.81 538 GLU A CA 1
ATOM 4231 C C . GLU A 1 538 ? 7.885 9.275 -34.360 1.00 54.81 538 GLU A C 1
ATOM 4233 O O . GLU A 1 538 ? 7.060 10.191 -34.390 1.00 54.81 538 GLU A O 1
ATOM 4238 N N . LEU A 1 539 ? 8.027 8.479 -33.295 1.00 53.72 539 LEU A N 1
ATOM 4239 C CA . LEU A 1 539 ? 7.252 8.640 -32.068 1.00 53.72 539 LEU A CA 1
ATOM 4240 C C . LEU A 1 539 ? 7.566 9.975 -31.373 1.00 53.72 539 LEU A C 1
ATOM 4242 O O . LEU A 1 539 ? 6.650 10.668 -30.937 1.00 53.72 539 LEU A O 1
ATOM 4246 N N . ALA A 1 540 ? 8.845 10.350 -31.288 1.00 53.00 540 ALA A N 1
ATOM 4247 C CA . ALA A 1 540 ? 9.270 11.599 -30.665 1.00 53.00 540 ALA A CA 1
ATOM 4248 C C . ALA A 1 540 ? 8.721 12.838 -31.385 1.00 53.00 540 ALA A C 1
ATOM 4250 O O . ALA A 1 540 ? 8.256 13.775 -30.732 1.00 53.00 540 ALA A O 1
ATOM 4251 N N . VAL A 1 541 ? 8.736 12.820 -32.721 1.00 57.94 541 VAL A N 1
ATOM 4252 C CA . VAL A 1 541 ? 8.209 13.909 -33.552 1.00 57.94 541 VAL A CA 1
ATOM 4253 C C . VAL A 1 541 ? 6.724 14.120 -33.273 1.00 57.94 541 VAL A C 1
ATOM 4255 O O . VAL A 1 541 ? 6.331 15.233 -32.922 1.00 57.94 541 VAL A O 1
ATOM 4258 N N . GLY A 1 542 ? 5.921 13.051 -33.303 1.00 55.50 542 GLY A N 1
ATOM 4259 C CA . GLY A 1 542 ? 4.480 13.138 -33.036 1.00 55.50 542 GLY A CA 1
ATOM 4260 C C . GLY A 1 542 ? 4.120 13.563 -31.605 1.00 55.50 542 GLY A C 1
ATOM 4261 O O . GLY A 1 542 ? 3.045 14.117 -31.377 1.00 55.50 542 GLY A O 1
ATOM 4262 N N . ILE A 1 543 ? 5.009 13.333 -30.633 1.00 53.53 543 ILE A N 1
ATOM 4263 C CA . ILE A 1 543 ? 4.837 13.794 -29.247 1.00 53.53 543 ILE A CA 1
ATOM 4264 C C . ILE A 1 543 ? 5.141 15.294 -29.129 1.00 53.53 543 ILE A C 1
ATOM 4266 O O . ILE A 1 543 ? 4.413 16.012 -28.448 1.00 53.53 543 ILE A O 1
ATOM 4270 N N . SER A 1 544 ? 6.187 15.789 -29.799 1.00 52.34 544 SER A N 1
ATOM 4271 C CA . SER A 1 544 ? 6.612 17.195 -29.697 1.00 52.34 544 SER A CA 1
ATOM 4272 C C . SER A 1 544 ? 5.551 18.203 -30.168 1.00 52.34 544 SER A C 1
ATOM 4274 O O . SER A 1 544 ? 5.475 19.316 -29.648 1.00 52.34 544 SER A O 1
ATOM 4276 N N . GLU A 1 545 ? 4.679 17.795 -31.096 1.00 56.41 545 GLU A N 1
ATOM 4277 C CA . GLU A 1 545 ? 3.594 18.618 -31.646 1.00 56.41 545 GLU A CA 1
ATOM 4278 C C . GLU A 1 545 ? 2.457 18.883 -30.637 1.00 56.41 545 GLU A C 1
ATOM 4280 O O . GLU A 1 545 ? 1.583 19.713 -30.885 1.00 56.41 545 GLU A O 1
ATOM 4285 N N . GLN A 1 546 ? 2.467 18.213 -29.477 1.00 54.59 546 GLN A N 1
ATOM 4286 C CA . GLN A 1 546 ? 1.408 18.272 -28.460 1.00 54.59 546 GLN A CA 1
ATOM 4287 C C . GLN A 1 546 ? 1.647 19.332 -27.361 1.00 54.59 546 GLN A C 1
ATOM 4289 O O . GLN A 1 546 ? 0.884 19.397 -26.397 1.00 54.59 546 GLN A O 1
ATOM 4294 N N . GLY A 1 547 ? 2.671 20.186 -27.502 1.00 51.12 547 GLY A N 1
ATOM 4295 C CA . GLY A 1 547 ? 2.928 21.354 -26.639 1.00 51.12 547 GLY A CA 1
ATOM 4296 C C . GLY A 1 547 ? 4.161 21.241 -25.726 1.00 51.12 547 GLY A C 1
ATOM 4297 O O . GLY A 1 547 ? 4.820 20.207 -25.661 1.00 51.12 547 GLY A O 1
ATOM 4298 N N . GLU A 1 548 ? 4.483 22.315 -24.988 1.00 47.44 548 GLU A N 1
ATOM 4299 C CA . GLU A 1 548 ? 5.723 22.441 -24.188 1.00 47.44 548 GLU A CA 1
ATOM 4300 C C . GLU A 1 548 ? 5.933 21.322 -23.157 1.00 47.44 548 GLU A C 1
ATOM 4302 O O . GLU A 1 548 ? 7.061 20.863 -22.965 1.00 47.44 548 GLU A O 1
ATOM 4307 N N . SER A 1 549 ? 4.868 20.828 -22.509 1.00 48.31 549 SER A N 1
ATOM 4308 C CA . SER A 1 549 ? 5.012 19.714 -21.564 1.00 48.31 549 SER A CA 1
ATOM 4309 C C . SER A 1 549 ? 5.452 18.434 -22.267 1.00 48.31 549 SER A C 1
ATOM 4311 O O . SER A 1 549 ? 6.181 17.658 -21.661 1.00 48.31 549 SER A O 1
ATOM 4313 N N . ALA A 1 550 ? 5.054 18.235 -23.529 1.00 52.97 550 ALA A N 1
ATOM 4314 C CA . ALA A 1 550 ? 5.333 17.053 -24.339 1.00 52.97 550 ALA A CA 1
ATOM 4315 C C . ALA A 1 550 ? 6.775 17.024 -24.886 1.00 52.97 550 ALA A C 1
ATOM 4317 O O . ALA A 1 550 ? 7.320 15.949 -25.125 1.00 52.97 550 ALA A O 1
ATOM 4318 N N . ILE A 1 551 ? 7.455 18.174 -24.977 1.00 55.12 551 ILE A N 1
ATOM 4319 C CA . ILE A 1 551 ? 8.856 18.269 -25.434 1.00 55.12 551 ILE A CA 1
ATOM 4320 C C . ILE A 1 551 ? 9.800 17.454 -24.533 1.00 55.12 551 ILE A C 1
ATOM 4322 O O . ILE A 1 551 ? 10.680 16.752 -25.027 1.00 55.12 551 ILE A O 1
ATOM 4326 N N . LYS A 1 552 ? 9.563 17.439 -23.214 1.00 55.53 552 LYS A N 1
ATOM 4327 C CA . LYS A 1 552 ? 10.321 16.595 -22.266 1.00 55.53 552 LYS A CA 1
ATOM 4328 C C . LYS A 1 552 ? 10.134 15.093 -22.520 1.00 55.53 552 LYS A C 1
ATOM 4330 O O . LYS A 1 552 ? 11.023 14.305 -22.218 1.00 55.53 552 LYS A O 1
ATOM 4335 N N . TYR A 1 553 ? 8.985 14.698 -23.069 1.00 53.00 553 TYR A N 1
ATOM 4336 C CA . TYR A 1 553 ? 8.670 13.311 -23.420 1.00 53.00 553 TYR A CA 1
ATOM 4337 C C . TYR A 1 553 ? 9.310 12.931 -24.763 1.00 53.00 553 TYR A C 1
ATOM 4339 O O . TYR A 1 553 ? 9.818 11.820 -24.905 1.00 53.00 553 TYR A O 1
ATOM 4347 N N . ALA A 1 554 ? 9.357 13.870 -25.716 1.00 56.78 554 ALA A N 1
ATOM 4348 C CA . ALA A 1 554 ? 10.042 13.697 -26.994 1.00 56.78 554 ALA A CA 1
ATOM 4349 C C . ALA A 1 554 ? 11.561 13.509 -26.819 1.00 56.78 554 ALA A C 1
ATOM 4351 O O . ALA A 1 554 ? 12.134 12.651 -27.484 1.00 56.78 554 ALA A O 1
ATOM 4352 N N . ILE A 1 555 ? 12.198 14.224 -25.882 1.00 62.09 555 ILE A N 1
ATOM 4353 C CA . ILE A 1 555 ? 13.640 14.076 -25.593 1.00 62.09 555 ILE A CA 1
ATOM 4354 C C . ILE A 1 555 ? 13.982 12.637 -25.200 1.00 62.09 555 ILE A C 1
ATOM 4356 O O . ILE A 1 555 ? 14.870 12.050 -25.805 1.00 62.09 555 ILE A O 1
ATOM 4360 N N . ASN A 1 556 ? 13.200 12.014 -24.313 1.00 54.53 556 ASN A N 1
ATOM 4361 C CA . ASN A 1 556 ? 13.451 10.631 -23.898 1.00 54.53 556 ASN A CA 1
ATOM 4362 C C . ASN A 1 556 ? 13.371 9.627 -25.065 1.00 54.53 556 ASN A C 1
ATOM 4364 O O . ASN A 1 556 ? 14.125 8.660 -25.127 1.00 54.53 556 ASN A O 1
ATOM 4368 N N . ALA A 1 557 ? 12.448 9.826 -26.008 1.00 55.56 557 ALA A N 1
ATOM 4369 C CA . ALA A 1 557 ? 12.346 8.956 -27.180 1.00 55.56 557 ALA A CA 1
ATOM 4370 C C . ALA A 1 557 ? 13.552 9.125 -28.128 1.00 55.56 557 ALA A C 1
ATOM 4372 O O . ALA A 1 557 ? 14.031 8.149 -28.708 1.00 55.56 557 ALA A O 1
ATOM 4373 N N . VAL A 1 558 ? 14.077 10.345 -28.238 1.00 63.69 558 VAL A N 1
ATOM 4374 C CA . VAL A 1 558 ? 15.249 10.680 -29.058 1.00 63.69 558 VAL A CA 1
ATOM 4375 C C . VAL A 1 558 ? 16.544 10.189 -28.417 1.00 63.69 558 VAL A C 1
ATOM 4377 O O . VAL A 1 558 ? 17.393 9.637 -29.108 1.00 63.69 558 VAL A O 1
ATOM 4380 N N . ASP A 1 559 ? 16.666 10.291 -27.099 1.00 58.75 559 ASP A N 1
ATOM 4381 C CA . ASP A 1 559 ? 17.755 9.697 -26.323 1.00 58.75 559 ASP A CA 1
ATOM 4382 C C . ASP A 1 559 ? 17.819 8.181 -26.500 1.00 58.75 559 ASP A C 1
ATOM 4384 O O . ASP A 1 559 ? 18.893 7.607 -26.675 1.00 58.75 559 ASP A O 1
ATOM 4388 N N . TRP A 1 560 ? 16.664 7.510 -26.505 1.00 52.41 560 TRP A N 1
ATOM 4389 C CA . TRP A 1 560 ? 16.615 6.077 -26.779 1.00 52.41 560 TRP A CA 1
ATOM 4390 C C . TRP A 1 560 ? 17.051 5.756 -28.216 1.00 52.41 560 TRP A C 1
ATOM 4392 O O . TRP A 1 560 ? 17.790 4.795 -28.438 1.00 52.41 560 TRP A O 1
ATOM 4402 N N . ALA A 1 561 ? 16.670 6.588 -29.189 1.00 58.88 561 ALA A N 1
ATOM 4403 C CA . ALA A 1 561 ? 17.156 6.464 -30.560 1.00 58.88 561 ALA A CA 1
ATOM 4404 C C . ALA A 1 561 ? 18.686 6.659 -30.655 1.00 58.88 561 ALA A C 1
ATOM 4406 O O . ALA A 1 561 ? 19.339 5.883 -31.356 1.00 58.88 561 ALA A O 1
ATOM 4407 N N . LEU A 1 562 ? 19.267 7.605 -29.903 1.00 62.16 562 LEU A N 1
ATOM 4408 C CA . LEU A 1 562 ? 20.722 7.793 -29.803 1.00 62.16 562 LEU A CA 1
ATOM 4409 C C . LEU A 1 562 ? 21.409 6.635 -29.083 1.00 62.16 562 LEU A C 1
ATOM 4411 O O . LEU A 1 562 ? 22.499 6.237 -29.467 1.00 62.16 562 LEU A O 1
ATOM 4415 N N . HIS A 1 563 ? 20.785 6.031 -28.075 1.00 61.66 563 HIS A N 1
ATOM 4416 C CA . HIS A 1 563 ? 21.343 4.842 -27.435 1.00 61.66 563 HIS A CA 1
ATOM 4417 C C . HIS A 1 563 ? 21.479 3.671 -28.425 1.00 61.66 563 HIS A C 1
ATOM 4419 O O . HIS A 1 563 ? 22.473 2.945 -28.411 1.00 61.66 563 HIS A O 1
ATOM 4425 N N . LEU A 1 564 ? 20.484 3.496 -29.301 1.00 57.47 564 LEU A N 1
ATOM 4426 C CA . LEU A 1 564 ? 20.473 2.444 -30.321 1.00 57.47 564 LEU A CA 1
ATOM 4427 C C . LEU A 1 564 ? 21.433 2.737 -31.482 1.00 57.47 564 LEU A C 1
ATOM 4429 O O . LEU A 1 564 ? 22.063 1.811 -32.003 1.00 57.47 564 LEU A O 1
ATOM 4433 N N . ASN A 1 565 ? 21.537 4.004 -31.890 1.00 68.25 565 ASN A N 1
ATOM 4434 C CA . ASN A 1 565 ? 22.496 4.470 -32.885 1.00 68.25 565 ASN A CA 1
ATOM 4435 C C . ASN A 1 565 ? 23.056 5.863 -32.509 1.00 68.25 565 ASN A C 1
ATOM 4437 O O . ASN A 1 565 ? 22.485 6.879 -32.921 1.00 68.25 565 ASN A O 1
ATOM 4441 N N . PRO A 1 566 ? 24.191 5.912 -31.779 1.00 72.25 566 PRO A N 1
ATOM 4442 C CA . PRO A 1 566 ? 24.768 7.159 -31.255 1.00 72.25 566 PRO A CA 1
ATOM 4443 C C . PRO A 1 566 ? 25.203 8.155 -32.325 1.00 72.25 566 PRO A C 1
ATOM 4445 O O . PRO A 1 566 ? 25.284 9.352 -32.061 1.00 72.25 566 PRO A O 1
ATOM 4448 N N . ASP A 1 567 ? 25.457 7.657 -33.534 1.00 80.12 567 ASP A N 1
ATOM 4449 C CA . ASP A 1 567 ? 26.002 8.435 -34.642 1.00 80.12 567 ASP A CA 1
ATOM 4450 C C . ASP A 1 567 ? 24.934 8.761 -35.695 1.00 80.12 567 ASP A C 1
ATOM 4452 O O . ASP A 1 567 ? 25.232 9.210 -36.803 1.00 80.12 567 ASP A O 1
ATOM 4456 N N . ASN A 1 568 ? 23.655 8.543 -35.369 1.00 79.50 568 ASN A N 1
ATOM 4457 C CA . ASN A 1 568 ? 22.560 8.909 -36.250 1.00 79.50 568 ASN A CA 1
ATOM 4458 C C . ASN A 1 568 ? 22.385 10.436 -36.279 1.00 79.50 568 ASN A C 1
ATOM 4460 O O . ASN A 1 568 ? 21.809 11.040 -35.372 1.00 79.50 568 ASN A O 1
ATOM 4464 N N . ARG A 1 569 ? 22.844 11.047 -37.375 1.00 83.56 569 ARG A N 1
ATOM 4465 C CA . ARG A 1 569 ? 22.814 12.496 -37.620 1.00 83.56 569 ARG A CA 1
ATOM 4466 C C . ARG A 1 569 ? 21.443 13.135 -37.372 1.00 83.56 569 ARG A C 1
ATOM 4468 O O . ARG A 1 569 ? 21.348 14.110 -36.635 1.00 83.56 569 ARG A O 1
ATOM 4475 N N . GLN A 1 570 ? 20.377 12.560 -37.929 1.00 76.44 570 GLN A N 1
ATOM 4476 C CA . GLN A 1 570 ? 19.019 13.098 -37.786 1.00 76.44 570 GLN A CA 1
ATOM 4477 C C . GLN A 1 570 ? 18.539 13.049 -36.329 1.00 76.44 570 GLN A C 1
ATOM 4479 O O . GLN A 1 570 ? 17.869 13.966 -35.857 1.00 76.44 570 GLN A O 1
ATOM 4484 N N . THR A 1 571 ? 18.926 12.001 -35.597 1.00 73.56 571 THR A N 1
ATOM 4485 C CA . THR A 1 571 ? 18.623 11.871 -34.168 1.00 73.56 571 THR A CA 1
ATOM 4486 C C . THR A 1 571 ? 19.363 12.930 -33.355 1.00 73.56 571 THR A C 1
ATOM 4488 O O . THR A 1 571 ? 18.745 13.595 -32.530 1.00 73.56 571 THR A O 1
ATOM 4491 N N . LEU A 1 572 ? 20.657 13.140 -33.620 1.00 80.56 572 LEU A N 1
ATOM 4492 C CA . LEU A 1 572 ? 21.476 14.149 -32.940 1.00 80.56 572 LEU A CA 1
ATOM 4493 C C . LEU A 1 572 ? 20.969 15.577 -33.200 1.00 80.56 572 LEU A C 1
ATOM 4495 O O . LEU A 1 572 ? 20.898 16.376 -32.269 1.00 80.56 572 LEU A O 1
ATOM 4499 N N . GLN A 1 573 ? 20.565 15.890 -34.436 1.00 81.00 573 GLN A N 1
ATOM 4500 C CA . GLN A 1 573 ? 19.975 17.188 -34.796 1.00 81.00 573 GLN A CA 1
ATOM 4501 C C . GLN A 1 573 ? 18.677 17.443 -34.021 1.00 81.00 573 GLN A C 1
ATOM 4503 O O . GLN A 1 573 ? 18.484 18.512 -33.438 1.00 81.00 573 GLN A O 1
ATOM 4508 N N . TYR A 1 574 ? 17.799 16.441 -33.970 1.00 75.94 574 TYR A N 1
ATOM 4509 C CA . TYR A 1 574 ? 16.522 16.551 -33.274 1.00 75.94 574 TYR A CA 1
ATOM 4510 C C . TYR A 1 574 ? 16.703 16.610 -31.748 1.00 75.94 574 TYR A C 1
ATOM 4512 O O . TYR A 1 574 ? 16.040 17.397 -31.072 1.00 75.94 574 TYR A O 1
ATOM 4520 N N . HIS A 1 575 ? 17.669 15.856 -31.212 1.00 81.44 575 HIS A N 1
ATOM 4521 C CA . HIS A 1 575 ? 18.065 15.900 -29.805 1.00 81.44 575 HIS A CA 1
ATOM 4522 C C . HIS A 1 575 ? 18.573 17.290 -29.407 1.00 81.44 575 HIS A C 1
ATOM 4524 O O . HIS A 1 575 ? 18.134 17.856 -28.402 1.00 81.44 575 HIS A O 1
ATOM 4530 N N . ALA A 1 576 ? 19.451 17.879 -30.225 1.00 79.62 576 ALA A N 1
ATOM 4531 C CA . ALA A 1 576 ? 19.983 19.215 -29.998 1.00 79.62 576 ALA A CA 1
ATOM 4532 C C . ALA A 1 576 ? 18.876 20.279 -30.031 1.00 79.62 576 ALA A C 1
ATOM 4534 O O . ALA A 1 576 ? 18.807 21.141 -29.152 1.00 79.62 576 ALA A O 1
ATOM 4535 N N . TRP A 1 577 ? 17.974 20.190 -31.013 1.00 81.25 577 TRP A N 1
ATOM 4536 C CA . TRP A 1 577 ? 16.850 21.110 -31.160 1.00 81.25 577 TRP A CA 1
ATOM 4537 C C . TRP A 1 577 ? 15.894 21.064 -29.961 1.00 81.25 577 TRP A C 1
ATOM 4539 O O . TRP A 1 577 ? 15.584 22.115 -29.398 1.00 81.25 577 TRP A O 1
ATOM 4549 N N . LEU A 1 578 ? 15.473 19.872 -29.523 1.00 72.12 578 LEU A N 1
ATOM 4550 C CA . LEU A 1 578 ? 14.566 19.721 -28.381 1.00 72.12 578 LEU A CA 1
ATOM 4551 C C . LEU A 1 578 ? 15.186 20.252 -27.080 1.00 72.12 578 LEU A C 1
ATOM 4553 O O . LEU A 1 578 ? 14.514 20.946 -26.318 1.00 72.12 578 LEU A O 1
ATOM 4557 N N . ASN A 1 579 ? 16.472 19.976 -26.834 1.00 75.31 579 ASN A N 1
ATOM 4558 C CA . ASN A 1 579 ? 17.166 20.468 -25.641 1.00 75.31 579 ASN A CA 1
ATOM 4559 C C . ASN A 1 579 ? 17.314 21.998 -25.634 1.00 75.31 579 ASN A C 1
ATOM 4561 O O . ASN A 1 579 ? 17.213 22.608 -24.571 1.00 75.31 579 ASN A O 1
ATOM 4565 N N . VAL A 1 580 ? 17.466 22.639 -26.800 1.00 75.88 580 VAL A N 1
ATOM 4566 C CA . VAL A 1 580 ? 17.425 24.109 -26.925 1.00 75.88 580 VAL A CA 1
ATOM 4567 C C . VAL A 1 580 ? 16.052 24.677 -26.539 1.00 75.88 580 VAL A C 1
ATOM 4569 O O . VAL A 1 580 ? 16.005 25.730 -25.905 1.00 75.88 580 VAL A O 1
ATOM 4572 N N . GLN A 1 581 ? 14.944 24.002 -26.877 1.00 73.31 581 GLN A N 1
ATOM 4573 C CA . GLN A 1 581 ? 13.587 24.481 -26.554 1.00 73.31 581 GLN A CA 1
ATOM 4574 C C . GLN A 1 581 ? 13.306 24.515 -25.047 1.00 73.31 581 GLN A C 1
ATOM 4576 O O . GLN A 1 581 ? 12.563 25.373 -24.585 1.00 73.31 581 GLN A O 1
ATOM 4581 N N . ILE A 1 582 ? 13.905 23.601 -24.279 1.00 70.38 582 ILE A N 1
ATOM 4582 C CA . ILE A 1 582 ? 13.729 23.520 -22.819 1.00 70.38 582 ILE A CA 1
ATOM 4583 C C . ILE A 1 582 ? 14.941 24.036 -22.034 1.00 70.38 582 ILE A C 1
ATOM 4585 O O . ILE A 1 582 ? 15.122 23.681 -20.871 1.00 70.38 582 ILE A O 1
ATOM 4589 N N . GLU A 1 583 ? 15.777 24.851 -22.680 1.00 78.06 583 GLU A N 1
ATOM 4590 C CA . GLU A 1 583 ? 16.918 25.547 -22.072 1.00 78.06 583 GLU A CA 1
ATOM 4591 C C . GLU A 1 583 ? 17.998 24.624 -21.470 1.00 78.06 583 GLU A C 1
ATOM 4593 O O . GLU A 1 583 ? 18.740 24.991 -20.557 1.00 78.06 583 GLU A O 1
ATOM 4598 N N . ARG A 1 584 ? 18.137 23.408 -22.008 1.00 74.81 584 ARG A N 1
ATOM 4599 C CA . ARG A 1 584 ? 19.172 22.432 -21.633 1.00 74.81 584 ARG A CA 1
ATOM 4600 C C . ARG A 1 584 ? 20.415 22.580 -22.503 1.00 74.81 584 ARG A C 1
ATOM 4602 O O . ARG A 1 584 ? 20.742 21.732 -23.332 1.00 74.81 584 ARG A O 1
ATOM 4609 N N . TRP A 1 585 ? 21.123 23.683 -22.294 1.00 81.31 585 TRP A N 1
ATOM 4610 C CA . TRP A 1 585 ? 22.205 24.123 -23.177 1.00 81.31 585 TRP A CA 1
ATOM 4611 C C . TRP A 1 585 ? 23.386 23.146 -23.289 1.00 81.31 585 TRP A C 1
ATOM 4613 O O . TRP A 1 585 ? 23.942 22.997 -24.374 1.00 81.31 585 TRP A O 1
ATOM 4623 N N . GLU A 1 586 ? 23.759 22.459 -22.204 1.00 77.25 586 GLU A N 1
ATOM 4624 C CA . GLU A 1 586 ? 24.889 21.514 -22.218 1.00 77.25 586 GLU A CA 1
ATOM 4625 C C . GLU A 1 586 ? 24.597 20.276 -23.077 1.00 77.25 586 GLU A C 1
ATOM 4627 O O . GLU A 1 586 ? 25.392 19.919 -23.939 1.00 77.25 586 GLU A O 1
ATOM 4632 N N . ALA A 1 587 ? 23.415 19.676 -22.916 1.00 72.38 587 ALA A N 1
ATOM 4633 C CA . ALA A 1 587 ? 23.003 18.495 -23.679 1.00 72.38 587 ALA A CA 1
ATOM 4634 C C . ALA A 1 587 ? 22.844 18.808 -25.179 1.00 72.38 587 ALA A C 1
ATOM 4636 O O . ALA A 1 587 ? 23.245 18.029 -26.050 1.00 72.38 587 ALA A O 1
ATOM 4637 N N . ALA A 1 588 ? 22.312 19.994 -25.498 1.00 80.19 588 ALA A N 1
ATOM 4638 C CA . ALA A 1 588 ? 22.270 20.474 -26.874 1.00 80.19 588 ALA A CA 1
ATOM 4639 C C . ALA A 1 588 ? 23.681 20.644 -27.462 1.00 80.19 588 ALA A C 1
ATOM 4641 O O . ALA A 1 588 ? 23.937 20.225 -28.591 1.00 80.19 588 ALA A O 1
ATOM 4642 N N . ARG A 1 589 ? 24.617 21.205 -26.687 1.00 86.44 589 ARG A N 1
ATOM 4643 C CA . ARG A 1 589 ? 26.015 21.378 -27.096 1.00 86.44 589 ARG A CA 1
ATOM 4644 C C . ARG A 1 589 ? 26.718 20.049 -27.351 1.00 86.44 589 ARG A C 1
ATOM 4646 O O . ARG A 1 589 ? 27.405 19.932 -28.361 1.00 86.44 589 ARG A O 1
ATOM 4653 N N . GLU A 1 590 ? 26.571 19.065 -26.469 1.00 85.06 590 GLU A N 1
ATOM 4654 C CA . GLU A 1 590 ? 27.161 17.732 -26.661 1.00 85.06 590 GLU A CA 1
ATOM 4655 C C . GLU A 1 590 ? 26.704 17.106 -27.983 1.00 85.06 590 GLU A C 1
ATOM 4657 O O . GLU A 1 590 ? 27.518 16.571 -28.736 1.00 85.06 590 GLU A O 1
ATOM 4662 N N . SER A 1 591 ? 25.427 17.281 -28.318 1.00 84.25 591 SER A N 1
ATOM 4663 C CA . SER A 1 591 ? 24.844 16.800 -29.573 1.00 84.25 591 SER A CA 1
ATOM 4664 C C . SER A 1 591 ? 25.447 17.487 -30.800 1.00 84.25 591 SER A C 1
ATOM 4666 O O . SER A 1 591 ? 25.814 16.812 -31.761 1.00 84.25 591 SER A O 1
ATOM 4668 N N . TYR A 1 592 ? 25.608 18.816 -30.765 1.00 89.31 592 TYR A N 1
ATOM 4669 C CA . TYR A 1 592 ? 26.262 19.558 -31.850 1.00 89.31 592 TYR A CA 1
ATOM 4670 C C . TYR A 1 592 ? 27.747 19.208 -31.984 1.00 89.31 592 TYR A C 1
ATOM 4672 O O . TYR A 1 592 ? 28.223 19.009 -33.098 1.00 89.31 592 TYR A O 1
ATOM 4680 N N . ASN A 1 593 ? 28.478 19.062 -30.874 1.00 88.56 593 ASN A N 1
ATOM 4681 C CA . ASN A 1 593 ? 29.874 18.626 -30.922 1.00 88.56 593 ASN A CA 1
ATOM 4682 C C . ASN A 1 593 ? 29.980 17.243 -31.577 1.00 88.56 593 ASN A C 1
ATOM 4684 O O . ASN A 1 593 ? 30.811 17.054 -32.461 1.00 88.56 593 ASN A O 1
ATOM 4688 N N . ARG A 1 594 ? 29.097 16.303 -31.207 1.00 87.19 594 ARG A N 1
ATOM 4689 C CA . ARG A 1 594 ? 29.081 14.972 -31.819 1.00 87.19 594 ARG A CA 1
ATOM 4690 C C . ARG A 1 594 ? 28.755 15.034 -33.313 1.00 87.19 594 ARG A C 1
ATOM 4692 O O . ARG A 1 594 ? 29.414 14.358 -34.093 1.00 87.19 594 ARG A O 1
ATOM 4699 N N . LEU A 1 595 ? 27.812 15.882 -33.733 1.00 86.50 595 LEU A N 1
ATOM 4700 C CA . LEU A 1 595 ? 27.521 16.121 -35.156 1.00 86.50 595 LEU A CA 1
ATOM 4701 C C . LEU A 1 595 ? 28.755 16.599 -35.935 1.00 86.50 595 LEU A C 1
ATOM 4703 O O . LEU A 1 595 ? 28.990 16.127 -37.046 1.00 86.50 595 LEU A O 1
ATOM 4707 N N . PHE A 1 596 ? 29.546 17.499 -35.347 1.00 89.12 596 PHE A N 1
ATOM 4708 C CA . PHE A 1 596 ? 30.760 18.051 -35.961 1.00 89.12 596 PHE A CA 1
ATOM 4709 C C . PHE A 1 596 ? 31.958 17.090 -35.940 1.00 89.12 596 PHE A C 1
ATOM 4711 O O . PHE A 1 596 ? 32.886 17.246 -36.732 1.00 89.12 596 PHE A O 1
ATOM 4718 N N . GLU A 1 597 ? 31.959 16.101 -35.045 1.00 86.19 597 GLU A N 1
ATOM 4719 C CA . GLU A 1 597 ? 32.938 15.009 -35.051 1.00 86.19 597 GLU A CA 1
ATOM 4720 C C . GLU A 1 597 ? 32.654 13.976 -36.146 1.00 86.19 597 GLU A C 1
ATOM 4722 O O . GLU A 1 597 ? 33.588 13.361 -36.662 1.00 86.19 597 GLU A O 1
ATOM 4727 N N . LEU A 1 598 ? 31.375 13.764 -36.473 1.00 81.06 598 LEU A N 1
ATOM 4728 C CA . LEU A 1 598 ? 30.948 12.773 -37.461 1.00 81.06 598 LEU A CA 1
ATOM 4729 C C . LEU A 1 598 ? 31.176 13.253 -38.892 1.00 81.06 598 LEU A C 1
ATOM 4731 O O . LEU A 1 598 ? 31.695 12.496 -39.707 1.00 81.06 598 LEU A O 1
ATOM 4735 N N . ASP A 1 599 ? 30.826 14.508 -39.176 1.00 76.75 599 ASP A N 1
ATOM 4736 C CA . ASP A 1 599 ? 30.932 15.116 -40.499 1.00 76.75 599 ASP A CA 1
ATOM 4737 C C . ASP A 1 599 ? 31.396 16.577 -40.410 1.00 76.75 599 ASP A C 1
ATOM 4739 O O . ASP A 1 599 ? 31.319 17.224 -39.366 1.00 76.75 599 ASP A O 1
ATOM 4743 N N . GLN A 1 600 ? 31.835 17.136 -41.544 1.00 78.12 600 GLN A N 1
ATOM 4744 C CA . GLN A 1 600 ? 32.118 18.571 -41.654 1.00 78.12 600 GLN A CA 1
ATOM 4745 C C . GLN A 1 600 ? 30.889 19.403 -41.226 1.00 78.12 600 GLN A C 1
ATOM 4747 O O . GLN A 1 600 ? 29.788 19.122 -41.715 1.00 78.12 600 GLN A O 1
ATOM 4752 N N . PRO A 1 601 ? 31.057 20.438 -40.375 1.00 82.19 601 PRO A N 1
ATOM 4753 C CA . PRO A 1 601 ? 29.955 21.281 -39.924 1.00 82.19 601 PRO A CA 1
ATOM 4754 C C . PRO A 1 601 ? 29.153 21.869 -41.088 1.00 82.19 601 PRO A C 1
ATOM 4756 O O . PRO A 1 601 ? 29.707 22.522 -41.974 1.00 82.19 601 PRO A O 1
ATOM 4759 N N . GLN A 1 602 ? 27.839 21.642 -41.081 1.00 83.06 602 GLN A N 1
ATOM 4760 C CA . GLN A 1 602 ? 26.931 22.160 -42.101 1.00 83.06 602 GLN A CA 1
ATOM 4761 C C . GLN A 1 602 ? 26.248 23.443 -41.626 1.00 83.06 602 GLN A C 1
ATOM 4763 O O . GLN A 1 602 ? 26.071 23.674 -40.428 1.00 83.06 602 GLN A O 1
ATOM 4768 N N . LEU A 1 603 ? 25.833 24.280 -42.582 1.00 78.56 603 LEU A N 1
ATOM 4769 C CA . LEU A 1 603 ? 25.167 25.559 -42.311 1.00 78.56 603 LEU A CA 1
ATOM 4770 C C . LEU A 1 603 ? 23.924 25.393 -41.414 1.00 78.56 603 LEU A C 1
ATOM 4772 O O . LEU A 1 603 ? 23.687 26.213 -40.529 1.00 78.56 603 LEU A O 1
ATOM 4776 N N . GLU A 1 604 ? 23.169 24.312 -41.631 1.00 79.62 604 GLU A N 1
ATOM 4777 C CA . GLU A 1 604 ? 21.951 23.958 -40.890 1.00 79.62 604 GLU A CA 1
ATOM 4778 C C . GLU A 1 604 ? 22.186 23.636 -39.406 1.00 79.62 604 GLU A C 1
ATOM 4780 O O . GLU A 1 604 ? 21.296 23.878 -38.596 1.00 79.62 604 GLU A O 1
ATOM 4785 N N . ASP A 1 605 ? 23.385 23.180 -39.031 1.00 85.06 605 ASP A N 1
ATOM 4786 C CA . ASP A 1 605 ? 23.740 22.841 -37.645 1.00 85.06 605 ASP A CA 1
ATOM 4787 C C . ASP A 1 605 ? 24.476 23.990 -36.942 1.00 85.06 605 ASP A C 1
ATOM 4789 O O . ASP A 1 605 ? 24.275 24.248 -35.753 1.00 85.06 605 ASP A O 1
ATOM 4793 N N . LEU A 1 606 ? 25.330 24.704 -37.683 1.00 85.94 606 LEU A N 1
ATOM 4794 C CA . LEU A 1 606 ? 26.179 25.771 -37.153 1.00 85.94 606 LEU A CA 1
ATOM 4795 C C . LEU A 1 606 ? 25.373 26.963 -36.635 1.00 85.94 606 LEU A C 1
ATOM 4797 O O . LEU A 1 606 ? 25.726 27.547 -35.609 1.00 85.94 606 LEU A O 1
ATOM 4801 N N . LEU A 1 607 ? 24.291 27.334 -37.325 1.00 80.88 607 LEU A N 1
ATOM 4802 C CA . LEU A 1 607 ? 23.484 28.487 -36.931 1.00 80.88 607 LEU A CA 1
ATOM 4803 C C . LEU A 1 607 ? 22.711 28.224 -35.616 1.00 80.88 607 LEU A C 1
ATOM 4805 O O . LEU A 1 607 ? 22.833 29.042 -34.697 1.00 80.88 607 LEU A O 1
ATOM 4809 N N . PRO A 1 608 ? 21.996 27.092 -35.445 1.00 83.50 608 PRO A N 1
ATOM 4810 C CA . PRO A 1 608 ? 21.433 26.697 -34.152 1.00 83.50 608 PRO A CA 1
ATOM 4811 C C . PRO A 1 608 ? 22.478 26.496 -33.044 1.00 83.50 608 PRO A C 1
ATOM 4813 O O . PRO A 1 608 ? 22.24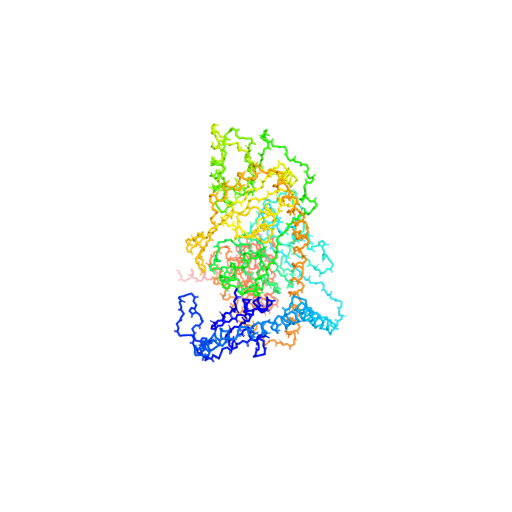4 26.926 -31.913 1.00 83.50 608 PRO A O 1
ATOM 4816 N N . ALA A 1 609 ? 23.643 25.909 -33.348 1.00 87.62 609 ALA A N 1
ATOM 4817 C CA . ALA A 1 609 ? 24.727 25.730 -32.377 1.00 87.62 609 ALA A CA 1
ATOM 4818 C C . ALA A 1 609 ? 25.279 27.073 -31.867 1.00 87.62 609 ALA A C 1
ATOM 4820 O O . ALA A 1 609 ? 25.533 27.231 -30.671 1.00 87.62 609 ALA A O 1
ATOM 4821 N N . ALA A 1 610 ? 25.416 28.074 -32.743 1.00 84.88 610 ALA A N 1
ATOM 4822 C CA . ALA A 1 610 ? 25.825 29.426 -32.363 1.00 84.88 610 ALA A CA 1
ATOM 4823 C C . ALA A 1 610 ? 24.812 30.093 -31.415 1.00 84.88 610 ALA A C 1
ATOM 4825 O O . ALA A 1 610 ? 25.195 30.689 -30.408 1.00 84.88 610 ALA A O 1
ATOM 4826 N N . VAL A 1 611 ? 23.512 29.941 -31.696 1.00 83.62 611 VAL A N 1
ATOM 4827 C CA . VAL A 1 611 ? 22.432 30.447 -30.832 1.00 83.62 611 VAL A CA 1
ATOM 4828 C C . VAL A 1 611 ? 22.423 29.732 -29.478 1.00 83.62 611 VAL A C 1
ATOM 4830 O O . VAL A 1 611 ? 22.246 30.387 -28.450 1.00 83.62 611 VAL A O 1
ATOM 4833 N N . CYS A 1 612 ? 22.647 28.415 -29.461 1.00 86.06 612 CYS A N 1
ATOM 4834 C CA . CYS A 1 612 ? 22.759 27.627 -28.236 1.00 86.06 612 CYS A CA 1
ATOM 4835 C C . CYS A 1 612 ? 23.906 28.131 -27.347 1.00 86.06 612 CYS A C 1
ATOM 4837 O O . CYS A 1 612 ? 23.688 28.404 -26.170 1.00 86.06 612 CYS A O 1
ATOM 4839 N N . GLU A 1 613 ? 25.108 28.316 -27.904 1.00 87.75 613 GLU A N 1
ATOM 4840 C CA . GLU A 1 613 ? 26.261 28.827 -27.149 1.00 87.75 613 GLU A CA 1
ATOM 4841 C C . GLU A 1 613 ? 26.033 30.244 -26.626 1.00 87.75 613 GLU A C 1
ATOM 4843 O O . GLU A 1 613 ? 26.367 30.543 -25.480 1.00 87.75 613 GLU A O 1
ATOM 4848 N N . TYR A 1 614 ? 25.412 31.105 -27.431 1.00 85.38 614 TYR A N 1
ATOM 4849 C CA . TYR A 1 614 ? 25.096 32.465 -27.017 1.00 85.38 614 TYR A CA 1
ATOM 4850 C C . TYR A 1 614 ? 24.113 32.495 -25.840 1.00 85.38 614 TYR A C 1
ATOM 4852 O O . TYR A 1 614 ? 24.378 33.147 -24.831 1.00 85.38 614 TYR A O 1
ATOM 4860 N N . LYS A 1 615 ? 23.011 31.735 -25.925 1.00 80.06 615 LYS A N 1
ATOM 4861 C CA . LYS A 1 615 ? 22.030 31.622 -24.832 1.00 80.06 615 LYS A CA 1
ATOM 4862 C C . LYS A 1 615 ? 22.601 30.949 -23.582 1.00 80.06 615 LYS A C 1
ATOM 4864 O O . LYS A 1 615 ? 22.177 31.273 -22.479 1.00 80.06 615 LYS A O 1
ATOM 4869 N N . ALA A 1 616 ? 23.597 30.078 -23.744 1.00 79.00 616 ALA A N 1
ATOM 4870 C CA . ALA A 1 616 ? 24.348 29.480 -22.643 1.00 79.00 616 ALA A CA 1
ATOM 4871 C C . ALA A 1 616 ? 25.350 30.443 -21.971 1.00 79.00 616 ALA A C 1
ATOM 4873 O O . ALA A 1 616 ? 25.993 30.058 -20.997 1.00 79.00 616 ALA A O 1
ATOM 4874 N N . GLY A 1 617 ? 25.522 31.666 -22.491 1.00 84.44 617 GLY A N 1
ATOM 4875 C CA . GLY A 1 617 ? 26.485 32.653 -21.989 1.00 84.44 617 GLY A CA 1
ATOM 4876 C C . GLY A 1 617 ? 27.908 32.510 -22.546 1.00 84.44 617 GLY A C 1
ATOM 4877 O O . GLY A 1 617 ? 28.814 33.207 -22.093 1.00 84.44 617 GLY A O 1
ATOM 4878 N N . ASN A 1 618 ? 28.126 31.649 -23.545 1.00 87.12 618 ASN A N 1
ATOM 4879 C CA . ASN A 1 618 ? 29.431 31.385 -24.156 1.00 87.12 618 ASN A CA 1
ATOM 4880 C C . ASN A 1 618 ? 29.647 32.203 -25.439 1.00 87.12 618 ASN A C 1
ATOM 4882 O O . ASN A 1 618 ? 29.802 31.654 -26.535 1.00 87.12 618 ASN A O 1
ATOM 4886 N N . SER A 1 619 ? 29.706 33.530 -25.310 1.00 86.81 619 SER A N 1
ATOM 4887 C CA . SER A 1 619 ? 29.819 34.447 -26.455 1.00 86.81 619 SER A CA 1
ATOM 4888 C C . SER A 1 619 ? 31.004 34.140 -27.380 1.00 86.81 619 SER A C 1
ATOM 4890 O O . SER A 1 619 ? 30.858 34.217 -28.595 1.00 86.81 619 SER A O 1
ATOM 4892 N N . SER A 1 620 ? 32.153 33.711 -26.845 1.00 88.88 620 SER A N 1
ATOM 4893 C CA . SER A 1 620 ? 33.338 33.393 -27.656 1.00 88.88 620 SER A CA 1
ATOM 4894 C C . SER A 1 620 ? 33.111 32.233 -28.635 1.00 88.88 620 SER A C 1
ATOM 4896 O O . SER A 1 620 ? 33.517 32.324 -29.791 1.00 88.88 620 SER A O 1
ATOM 4898 N N . ARG A 1 621 ? 32.431 31.158 -28.201 1.00 87.44 621 ARG A N 1
ATOM 4899 C CA . ARG A 1 621 ? 32.107 30.012 -29.075 1.00 87.44 621 ARG A CA 1
ATOM 4900 C C . ARG A 1 621 ? 30.987 30.350 -30.054 1.00 87.44 621 ARG A C 1
ATOM 4902 O O . ARG A 1 621 ? 31.029 29.922 -31.201 1.00 87.44 621 ARG A O 1
ATOM 4909 N N . ALA A 1 622 ? 30.017 31.162 -29.631 1.00 87.19 622 ALA A N 1
ATOM 4910 C CA . ALA A 1 622 ? 28.974 31.653 -30.527 1.00 87.19 622 ALA A CA 1
ATOM 4911 C C . ALA A 1 622 ? 29.564 32.474 -31.689 1.00 87.19 622 ALA A C 1
ATOM 4913 O O . ALA A 1 622 ? 29.217 32.243 -32.847 1.00 87.19 622 ALA A O 1
ATOM 4914 N N . ILE A 1 623 ? 30.521 33.365 -31.393 1.00 89.56 623 ILE A N 1
ATOM 4915 C CA . ILE A 1 623 ? 31.266 34.150 -32.390 1.00 89.56 623 ILE A CA 1
ATOM 4916 C C . ILE A 1 623 ? 32.025 33.239 -33.359 1.00 89.56 623 ILE A C 1
ATOM 4918 O O . ILE A 1 623 ? 31.990 33.468 -34.569 1.00 89.56 623 ILE A O 1
ATOM 4922 N N . GLU A 1 624 ? 32.686 32.196 -32.854 1.00 90.69 624 GLU A N 1
ATOM 4923 C CA . GLU A 1 624 ? 33.380 31.213 -33.689 1.00 90.69 624 GLU A CA 1
ATOM 4924 C C . GLU A 1 624 ? 32.421 30.521 -34.667 1.00 90.69 624 GLU A C 1
ATOM 4926 O O . GLU A 1 624 ? 32.665 30.538 -35.876 1.00 90.69 624 GLU A O 1
ATOM 4931 N N . HIS A 1 625 ? 31.295 29.998 -34.174 1.00 90.44 625 HIS A N 1
ATOM 4932 C CA . HIS A 1 625 ? 30.291 29.354 -35.020 1.00 90.44 625 HIS A CA 1
ATOM 4933 C C . HIS A 1 625 ? 29.685 30.330 -36.047 1.00 90.44 625 HIS A C 1
ATOM 4935 O O . HIS A 1 625 ? 29.576 29.977 -37.219 1.00 90.44 625 HIS A O 1
ATOM 4941 N N . TRP A 1 626 ? 29.357 31.578 -35.685 1.00 89.00 626 TRP A N 1
ATOM 4942 C CA . TRP A 1 626 ? 28.845 32.567 -36.652 1.00 89.00 626 TRP A CA 1
ATOM 4943 C C . TRP A 1 626 ? 29.873 32.964 -37.720 1.00 89.00 626 TRP A C 1
ATOM 4945 O O . TRP A 1 626 ? 29.507 33.190 -38.874 1.00 89.00 626 TRP A O 1
ATOM 4955 N N . ARG A 1 627 ? 31.167 33.012 -37.388 1.00 87.56 627 ARG A N 1
ATOM 4956 C CA . ARG A 1 627 ? 32.229 33.232 -38.387 1.00 87.56 627 ARG A CA 1
ATOM 4957 C C . ARG A 1 627 ? 32.386 32.036 -39.325 1.00 87.56 627 ARG A C 1
ATOM 4959 O O . ARG A 1 627 ? 32.614 32.224 -40.521 1.00 87.56 627 ARG A O 1
ATOM 4966 N N . GLN A 1 628 ? 32.226 30.818 -38.813 1.00 88.50 628 GLN A N 1
ATOM 4967 C CA . GLN A 1 628 ? 32.174 29.617 -39.648 1.00 88.50 628 GLN A CA 1
ATOM 4968 C C . GLN A 1 628 ? 30.938 29.628 -40.563 1.00 88.50 628 GLN A C 1
ATOM 4970 O O . GLN A 1 628 ? 31.077 29.354 -41.754 1.00 88.50 628 GLN A O 1
ATOM 4975 N N . VAL A 1 629 ? 29.769 30.062 -40.068 1.00 87.31 629 VAL A N 1
ATOM 4976 C CA . VAL A 1 629 ? 28.566 30.291 -40.894 1.00 87.31 629 VAL A CA 1
ATOM 4977 C C . VAL A 1 629 ? 28.874 31.238 -42.052 1.00 87.31 629 VAL A C 1
ATOM 4979 O O . VAL A 1 629 ? 28.615 30.883 -43.194 1.00 87.31 629 VAL A O 1
ATOM 4982 N N . LEU A 1 630 ? 29.503 32.388 -41.793 1.00 84.12 630 LEU A N 1
ATOM 4983 C CA . LEU A 1 630 ? 29.872 33.355 -42.839 1.00 84.12 630 LEU A CA 1
ATOM 4984 C C . LEU A 1 630 ? 30.980 32.865 -43.787 1.00 84.12 630 LEU A C 1
ATOM 4986 O O . LEU A 1 630 ? 31.178 33.440 -44.855 1.00 84.12 630 LEU A O 1
ATOM 4990 N N . THR A 1 631 ? 31.705 31.807 -43.423 1.00 86.00 631 THR A N 1
ATOM 4991 C CA . THR A 1 631 ? 32.669 31.154 -44.321 1.00 86.00 631 THR A CA 1
ATOM 4992 C C . THR A 1 631 ? 31.955 30.247 -45.328 1.00 86.00 631 THR A C 1
ATOM 4994 O O . THR A 1 631 ? 32.391 30.140 -46.473 1.00 86.00 631 THR A O 1
ATOM 4997 N N . LEU A 1 632 ? 30.849 29.618 -44.915 1.00 83.44 632 LEU A N 1
ATOM 4998 C CA . LEU A 1 632 ? 30.016 28.756 -45.761 1.00 83.44 632 LEU A CA 1
ATOM 4999 C C . LEU A 1 632 ? 28.965 29.545 -46.559 1.00 83.44 632 LEU A C 1
ATOM 5001 O O . LEU A 1 632 ? 28.705 29.227 -47.716 1.00 83.44 632 LEU A O 1
ATOM 5005 N N . ASP A 1 633 ? 28.390 30.580 -45.949 1.00 82.81 633 ASP A N 1
ATOM 5006 C CA . ASP A 1 633 ? 27.396 31.490 -46.518 1.00 82.81 633 ASP A CA 1
ATOM 5007 C C . ASP A 1 633 ? 27.749 32.947 -46.157 1.00 82.81 633 ASP A C 1
ATOM 5009 O O . ASP A 1 633 ? 27.282 33.484 -45.147 1.00 82.81 633 ASP A O 1
ATOM 5013 N N . PRO A 1 634 ? 28.588 33.614 -46.973 1.00 80.25 634 PRO A N 1
ATOM 5014 C CA . PRO A 1 634 ? 29.036 34.981 -46.713 1.00 80.25 634 PRO A CA 1
ATOM 5015 C C . PRO A 1 634 ? 27.920 36.023 -46.631 1.00 80.25 634 PRO A C 1
ATOM 5017 O O . PRO A 1 634 ? 28.162 37.105 -46.096 1.00 80.25 634 PRO A O 1
ATOM 5020 N N . ASP A 1 635 ? 26.725 35.726 -47.151 1.00 78.69 635 ASP A N 1
ATOM 5021 C CA . ASP A 1 635 ? 25.575 36.630 -47.176 1.00 78.69 635 ASP A CA 1
ATOM 5022 C C . ASP A 1 635 ? 24.567 36.351 -46.039 1.00 78.69 635 ASP A C 1
ATOM 5024 O O . ASP A 1 635 ? 23.533 37.014 -45.970 1.00 78.69 635 ASP A O 1
ATOM 5028 N N . ASN A 1 636 ? 24.886 35.452 -45.094 1.00 83.19 636 ASN A N 1
ATOM 5029 C CA . ASN A 1 636 ? 23.996 35.085 -43.991 1.00 83.19 636 ASN A CA 1
ATOM 5030 C C . ASN A 1 636 ? 23.707 36.259 -43.032 1.00 83.19 636 ASN A C 1
ATOM 5032 O O . ASN A 1 636 ? 24.519 36.616 -42.170 1.00 83.19 636 ASN A O 1
ATOM 5036 N N . GLU A 1 637 ? 22.521 36.856 -43.159 1.00 79.56 637 GLU A N 1
ATOM 5037 C CA . GLU A 1 637 ? 22.130 38.045 -42.391 1.00 79.56 637 GLU A CA 1
ATOM 5038 C C . GLU A 1 637 ? 22.032 37.782 -40.883 1.00 79.56 637 GLU A C 1
ATOM 5040 O O . GLU A 1 637 ? 22.385 38.650 -40.085 1.00 79.56 637 GLU A O 1
ATOM 5045 N N . VAL A 1 638 ? 21.607 36.581 -40.474 1.00 79.06 638 VAL A N 1
ATOM 5046 C CA . VAL A 1 638 ? 21.428 36.228 -39.056 1.00 79.06 638 VAL A CA 1
ATOM 5047 C C . VAL A 1 638 ? 22.774 36.197 -38.333 1.00 79.06 638 VAL A C 1
ATOM 5049 O O . VAL A 1 638 ? 22.928 36.837 -37.293 1.00 79.06 638 VAL A O 1
ATOM 5052 N N . ALA A 1 639 ? 23.771 35.510 -38.897 1.00 81.88 639 ALA A N 1
ATOM 5053 C CA . ALA A 1 639 ? 25.114 35.462 -38.320 1.00 81.88 639 ALA A CA 1
ATOM 5054 C C . ALA A 1 639 ? 25.777 36.848 -38.283 1.00 81.88 639 ALA A C 1
ATOM 5056 O O . ALA A 1 639 ? 26.390 37.212 -37.279 1.00 81.88 639 ALA A O 1
ATOM 5057 N N . ARG A 1 640 ? 25.606 37.656 -39.339 1.00 80.19 640 ARG A N 1
ATOM 5058 C CA . ARG A 1 640 ? 26.152 39.020 -39.404 1.00 80.19 640 ARG A CA 1
ATOM 5059 C C . ARG A 1 640 ? 25.535 39.939 -38.350 1.00 80.19 640 ARG A C 1
ATOM 5061 O O . ARG A 1 640 ? 26.272 40.610 -37.635 1.00 80.19 640 ARG A O 1
ATOM 5068 N N . ASN A 1 641 ? 24.208 39.952 -38.234 1.00 81.00 641 ASN A N 1
ATOM 5069 C CA . ASN A 1 641 ? 23.507 40.799 -37.268 1.00 81.00 641 ASN A CA 1
ATOM 5070 C C . ASN A 1 641 ? 23.861 40.422 -35.825 1.00 81.00 641 ASN A C 1
ATOM 5072 O O . ASN A 1 641 ? 24.084 41.308 -35.003 1.00 81.00 641 ASN A O 1
ATOM 5076 N N . ASN A 1 642 ? 23.987 39.124 -35.532 1.00 83.88 642 ASN A N 1
ATOM 5077 C CA . ASN A 1 642 ? 24.397 38.658 -34.208 1.00 83.88 642 ASN A CA 1
ATOM 5078 C C . ASN A 1 642 ? 25.846 39.050 -33.875 1.00 83.88 642 ASN A C 1
ATOM 5080 O O . ASN A 1 642 ? 26.101 39.522 -32.771 1.00 83.88 642 ASN A O 1
ATOM 5084 N N . LEU A 1 643 ? 26.783 38.939 -34.825 1.00 82.56 643 LEU A N 1
ATOM 5085 C CA . LEU A 1 643 ? 28.166 39.395 -34.633 1.00 82.56 643 LEU A CA 1
ATOM 5086 C C . LEU A 1 643 ? 28.246 40.915 -34.408 1.00 82.56 643 LEU A C 1
ATOM 5088 O O . LEU A 1 643 ? 28.890 41.360 -33.462 1.00 82.56 643 LEU A O 1
ATOM 5092 N N . LEU A 1 644 ? 27.532 41.709 -35.212 1.00 80.81 644 LEU A N 1
ATOM 5093 C CA . LEU A 1 644 ? 27.473 43.167 -35.045 1.00 80.81 644 LEU A CA 1
ATOM 5094 C C . LEU A 1 644 ? 26.855 43.579 -33.702 1.00 80.81 644 LEU A C 1
ATOM 5096 O O . LEU A 1 644 ? 27.297 44.553 -33.104 1.00 80.81 644 LEU A O 1
ATOM 5100 N N . SER A 1 645 ? 25.867 42.828 -33.201 1.00 81.44 645 SER A N 1
ATOM 5101 C CA . SER A 1 645 ? 25.262 43.071 -31.881 1.00 81.44 645 SER A CA 1
ATOM 5102 C C . SER A 1 645 ? 26.215 42.827 -30.703 1.00 81.44 645 SER A C 1
ATOM 5104 O O . SER A 1 645 ? 25.915 43.231 -29.581 1.00 81.44 645 SER A O 1
ATOM 5106 N N . LEU A 1 646 ? 27.355 42.178 -30.959 1.00 84.31 646 LEU A N 1
ATOM 5107 C CA . LEU A 1 646 ? 28.416 41.886 -29.995 1.00 84.31 646 LEU A CA 1
ATOM 5108 C C . LEU A 1 646 ? 29.696 42.689 -30.270 1.00 84.31 646 LEU A C 1
ATOM 5110 O O . LEU A 1 646 ? 30.759 42.311 -29.787 1.00 84.31 646 LEU A O 1
ATOM 5114 N N . ASP A 1 647 ? 29.594 43.773 -31.047 1.00 82.56 647 ASP A N 1
ATOM 5115 C CA . ASP A 1 647 ? 30.707 44.646 -31.445 1.00 82.56 647 ASP A CA 1
ATOM 5116 C C . ASP A 1 647 ? 31.839 43.928 -32.221 1.00 82.56 647 ASP A C 1
ATOM 5118 O O . ASP A 1 647 ? 32.967 44.419 -32.307 1.00 82.56 647 ASP A O 1
ATOM 5122 N N . GLU A 1 648 ? 31.551 42.777 -32.839 1.00 84.69 648 GLU A N 1
ATOM 5123 C CA . GLU A 1 648 ? 32.516 42.036 -33.655 1.00 84.69 648 GLU A CA 1
ATOM 5124 C C . GLU A 1 648 ? 32.586 42.586 -35.087 1.00 84.69 648 GLU A C 1
ATOM 5126 O O . GLU A 1 648 ? 31.570 42.805 -35.752 1.00 84.69 648 GLU A O 1
ATOM 5131 N N . SER A 1 649 ? 33.804 42.769 -35.612 1.00 74.12 649 SER A N 1
ATOM 5132 C CA . SER A 1 649 ? 34.000 43.244 -36.985 1.00 74.12 649 SER A CA 1
ATOM 5133 C C . SER A 1 649 ? 33.622 42.163 -38.001 1.00 74.12 649 SER A C 1
ATOM 5135 O O . SER A 1 649 ? 34.225 41.085 -38.008 1.00 74.12 649 SER A O 1
ATOM 5137 N N . VAL A 1 650 ? 32.691 42.465 -38.906 1.00 69.88 650 VAL A N 1
ATOM 5138 C CA . VAL A 1 650 ? 32.289 41.566 -39.998 1.00 69.88 650 VAL A CA 1
ATOM 5139 C C . VAL A 1 650 ? 32.696 42.167 -41.344 1.00 69.88 650 VAL A C 1
ATOM 5141 O O . VAL A 1 650 ? 32.564 43.371 -41.551 1.00 69.88 650 VAL A O 1
ATOM 5144 N N . ALA A 1 651 ? 33.212 41.346 -42.262 1.00 62.34 651 ALA A N 1
ATOM 5145 C CA . ALA A 1 651 ? 33.554 41.799 -43.609 1.00 62.34 651 ALA A CA 1
ATOM 5146 C C . ALA A 1 651 ? 32.297 42.230 -44.393 1.00 62.34 651 ALA A C 1
ATOM 5148 O O . ALA A 1 651 ? 31.245 41.594 -44.294 1.00 62.34 651 ALA A O 1
ATOM 5149 N N . GLU A 1 652 ? 32.422 43.296 -45.189 1.00 55.28 652 GLU A N 1
ATOM 5150 C CA . GLU A 1 652 ? 31.351 43.810 -46.053 1.00 55.28 652 GLU A CA 1
ATOM 5151 C C . GLU A 1 652 ? 30.890 42.741 -47.072 1.00 55.28 652 GLU A C 1
ATOM 5153 O O . GLU A 1 652 ? 31.739 42.101 -47.709 1.00 55.28 652 GLU A O 1
ATOM 5158 N N . PRO A 1 653 ? 29.568 42.532 -47.259 1.00 53.84 653 PRO A N 1
ATOM 5159 C CA . PRO A 1 653 ? 29.031 41.530 -48.178 1.00 53.84 653 PRO A CA 1
ATOM 5160 C C . PRO A 1 653 ? 29.572 41.713 -49.595 1.00 53.84 653 PRO A C 1
ATOM 5162 O O . PRO A 1 653 ? 29.470 42.782 -50.199 1.00 53.84 653 PRO A O 1
ATOM 5165 N N . THR A 1 654 ? 30.095 40.639 -50.185 1.00 55.97 654 THR A N 1
ATOM 5166 C CA . THR A 1 654 ? 30.734 40.712 -51.506 1.00 55.97 654 THR A CA 1
ATOM 5167 C C . THR A 1 654 ? 29.720 40.821 -52.657 1.00 55.97 654 THR A C 1
ATOM 5169 O O . THR A 1 654 ? 30.112 41.092 -53.796 1.00 55.97 654 THR A O 1
ATOM 5172 N N . ARG A 1 655 ? 28.410 40.637 -52.410 1.00 51.34 655 ARG A N 1
ATOM 5173 C CA . ARG A 1 655 ? 27.421 40.486 -53.495 1.00 51.34 655 ARG A CA 1
ATOM 5174 C C . ARG A 1 655 ? 26.185 41.380 -53.491 1.00 51.34 655 ARG A C 1
ATOM 5176 O O . ARG A 1 655 ? 25.543 41.450 -54.536 1.00 51.34 655 ARG A O 1
ATOM 5183 N N . PHE A 1 656 ? 25.890 42.137 -52.437 1.00 46.75 656 PHE A N 1
ATOM 5184 C CA . PHE A 1 656 ? 24.661 42.946 -52.422 1.00 46.75 656 PHE A CA 1
ATOM 5185 C C . PHE A 1 656 ? 24.834 44.335 -53.070 1.00 46.75 656 PHE A C 1
ATOM 5187 O O . PHE A 1 656 ? 24.072 44.717 -53.959 1.00 46.75 656 PHE A O 1
ATOM 5194 N N . LEU A 1 657 ? 25.909 45.062 -52.737 1.00 47.06 657 LEU A N 1
ATOM 5195 C CA . LEU A 1 657 ? 26.192 46.381 -53.329 1.00 47.06 657 LEU A CA 1
ATOM 5196 C C . LEU A 1 657 ? 26.568 46.303 -54.817 1.00 47.06 657 LEU A C 1
ATOM 5198 O O . LEU A 1 657 ? 26.167 47.168 -55.593 1.00 47.06 657 LEU A O 1
ATOM 5202 N N . SER A 1 658 ? 27.271 45.249 -55.248 1.00 48.78 658 SER A N 1
ATOM 5203 C CA . SER A 1 658 ? 27.685 45.096 -56.652 1.00 48.78 658 SER A CA 1
ATOM 5204 C C . SER A 1 658 ? 26.529 44.723 -57.590 1.00 48.78 658 SER A C 1
ATOM 5206 O O . SER A 1 658 ? 26.563 45.082 -58.769 1.00 48.78 658 SER A O 1
ATOM 5208 N N . GLN A 1 659 ? 25.485 44.052 -57.087 1.00 48.94 659 GLN A N 1
ATOM 5209 C CA . GLN A 1 659 ? 24.266 43.765 -57.850 1.00 48.94 659 GLN A CA 1
ATOM 5210 C C . GLN A 1 659 ? 23.303 44.958 -57.874 1.00 48.94 659 GLN A C 1
ATOM 5212 O O . GLN A 1 659 ? 22.752 45.246 -58.935 1.00 48.94 659 GLN A O 1
ATOM 5217 N N . ILE A 1 660 ? 23.176 45.719 -56.779 1.00 52.53 660 ILE A N 1
ATOM 5218 C CA . ILE A 1 660 ? 22.395 46.968 -56.763 1.00 52.53 660 ILE A CA 1
ATOM 5219 C C . ILE A 1 660 ? 23.052 48.042 -57.639 1.00 52.53 660 ILE A C 1
ATOM 5221 O O . ILE A 1 660 ? 22.357 48.694 -58.409 1.00 52.53 660 ILE A O 1
ATOM 5225 N N . GLN A 1 661 ? 24.381 48.188 -57.618 1.00 52.22 661 GLN A N 1
ATOM 5226 C CA . GLN A 1 661 ? 25.089 49.120 -58.508 1.00 52.22 661 GLN A CA 1
ATOM 5227 C C . GLN A 1 661 ? 25.012 48.707 -59.986 1.00 52.22 661 GLN A C 1
ATOM 5229 O O . GLN A 1 661 ? 24.950 49.574 -60.854 1.00 52.22 661 GLN A O 1
ATOM 5234 N N . LYS A 1 662 ? 24.963 47.402 -60.294 1.00 50.06 662 LYS A N 1
ATOM 5235 C CA . LYS A 1 662 ? 24.712 46.917 -61.663 1.00 50.06 662 LYS A CA 1
ATOM 5236 C C . LYS A 1 662 ? 23.258 47.098 -62.103 1.00 50.06 662 LYS A C 1
ATOM 5238 O O . LYS A 1 662 ? 23.036 47.394 -63.270 1.00 50.06 662 LYS A O 1
ATOM 5243 N N . ALA A 1 663 ? 22.287 46.954 -61.202 1.00 43.78 663 ALA A N 1
ATOM 5244 C CA . ALA A 1 663 ? 20.873 47.189 -61.497 1.00 43.78 663 ALA A CA 1
ATOM 5245 C C . ALA A 1 663 ? 20.542 48.690 -61.622 1.00 43.78 663 ALA A C 1
ATOM 5247 O O . ALA A 1 663 ? 19.768 49.072 -62.493 1.00 43.78 663 ALA A O 1
ATOM 5248 N N . ALA A 1 664 ? 21.186 49.548 -60.824 1.00 43.91 664 ALA A N 1
ATOM 5249 C CA . ALA A 1 664 ? 21.046 51.005 -60.879 1.00 43.91 664 ALA A CA 1
ATOM 5250 C C . ALA A 1 664 ? 21.796 51.664 -62.054 1.00 43.91 664 ALA A C 1
ATOM 5252 O O . ALA A 1 664 ? 21.585 52.840 -62.310 1.00 43.91 664 ALA A O 1
ATOM 5253 N N . ALA A 1 665 ? 22.665 50.930 -62.759 1.00 45.72 665 ALA A N 1
ATOM 5254 C CA . ALA A 1 665 ? 23.309 51.378 -64.000 1.00 45.72 665 ALA A CA 1
ATOM 5255 C C . ALA A 1 665 ? 22.547 50.946 -65.274 1.00 45.72 665 ALA A C 1
ATOM 5257 O O . ALA A 1 665 ? 22.967 51.281 -66.381 1.00 45.72 665 ALA A O 1
ATOM 5258 N N . VAL A 1 666 ? 21.469 50.165 -65.123 1.00 54.59 666 VAL A N 1
ATOM 5259 C CA . VAL A 1 666 ? 20.584 49.696 -66.211 1.00 54.59 666 VAL A CA 1
ATOM 5260 C C . VAL A 1 666 ? 19.205 50.390 -66.170 1.00 54.59 666 VAL A C 1
ATOM 5262 O O . VAL A 1 666 ? 18.427 50.263 -67.114 1.00 54.59 666 VAL A O 1
ATOM 5265 N N . LEU A 1 667 ? 18.928 51.170 -65.121 1.00 37.66 667 LEU A N 1
ATOM 5266 C CA . LEU A 1 667 ? 17.883 52.202 -65.067 1.00 37.66 667 LEU A CA 1
ATOM 5267 C C . LEU A 1 667 ? 18.518 53.570 -65.323 1.00 37.66 667 LEU A C 1
ATOM 5269 O O . LEU A 1 667 ? 17.828 54.417 -65.934 1.00 37.66 667 LEU A O 1
#

Radius of gyration: 34.08 Å; Cα contacts (8 Å, |Δi|>4): 1145; chains: 1; bounding box: 63×104×95 Å

Mean predicted aligned error: 16.46 Å

Solvent-accessible surface area (backbone atoms only — not comparable to full-atom values): 35282 Å² total; per-residue (Å²): 136,84,61,48,80,52,84,50,47,69,40,81,58,37,66,71,59,52,54,36,20,57,73,30,36,24,39,37,30,33,62,53,50,38,38,49,79,83,45,44,83,82,35,32,46,63,21,54,53,48,82,41,66,43,85,80,58,67,89,89,44,59,88,49,59,76,40,76,37,40,45,56,37,66,66,52,46,52,50,52,57,48,50,40,70,77,36,54,70,59,33,50,51,32,1,49,47,20,19,54,51,34,58,64,61,66,29,73,65,49,44,47,52,56,52,50,50,53,49,51,53,51,50,49,57,54,50,54,54,54,65,70,58,64,93,61,90,73,74,60,45,29,38,29,41,34,16,42,59,57,55,91,48,70,59,13,51,52,46,48,48,37,49,50,32,35,47,73,76,36,63,88,54,47,43,81,42,38,34,69,40,80,86,66,57,90,66,86,56,54,77,92,45,47,67,62,62,68,64,41,54,89,63,81,82,77,61,66,23,30,31,35,40,35,35,47,75,78,79,77,52,74,62,64,63,59,47,58,38,32,33,38,44,60,72,54,39,48,56,29,43,44,44,67,54,62,60,32,50,72,54,41,63,33,40,35,18,39,15,72,47,28,42,51,28,44,40,77,49,70,44,60,68,91,34,48,41,73,44,44,72,50,42,57,69,88,68,39,38,57,85,46,70,51,40,90,67,102,67,88,50,79,40,29,40,32,34,73,48,47,43,30,76,48,44,14,50,69,58,48,52,54,35,49,61,71,68,44,34,47,86,47,62,40,30,41,37,36,40,37,61,21,87,84,40,101,46,55,93,58,49,46,64,66,59,52,61,52,48,61,69,39,85,65,42,38,46,57,48,78,41,75,64,91,69,53,75,68,48,51,46,7,46,42,44,53,38,60,30,38,49,46,49,30,24,41,47,33,43,50,64,63,59,53,47,26,18,22,20,26,20,19,38,38,32,35,41,92,43,20,40,49,84,74,48,34,83,89,33,26,51,58,22,54,51,45,82,43,75,47,64,58,48,58,98,88,40,48,32,67,44,69,17,26,34,40,44,56,37,61,71,56,40,32,53,50,56,50,49,44,68,77,36,51,69,61,36,42,53,37,2,46,55,18,13,55,51,32,61,77,68,33,25,24,57,58,25,18,55,55,47,47,57,49,54,54,51,45,33,52,49,41,54,48,54,55,54,53,46,72,73,52,75,73,59,71,68,58,37,50,54,53,21,51,54,28,39,56,52,17,55,68,35,40,78,72,39,80,80,28,38,69,56,16,45,48,30,25,48,37,17,29,72,57,37,75,81,40,60,73,46,35,53,51,43,20,52,52,25,54,76,72,70,37,44,67,65,17,46,54,29,49,53,51,49,48,71,75,40,82,80,46,69,84,55,33,56,58,48,18,53,44,30,41,77,65,69,38,54,72,58,15,51,51,30,31,52,51,39,41,71,78,37,66,78,46,60,67,43,50,53,56,37,50,77,67,78,44,90,73,84,80,59,89,61,60,63,64,50,50,56,54,52,64,72,76,108

Foldseek 3Di:
DLAAEAEDQEDAQPVVQLVCLLVLFEYEYAPDYNVVVLDDPQQHQHFYWDKDADPDDDPVPVVSHRPITTDGDPVSSVVVVVVCVVPSVVRSVSSVVSNVSCVVCPDPVNVVVVVVVVVVVVVVVVVVVVVVPDDDPDDAAEEEEEEAQQDPDPLNVQSVLLVVLLCVVDVPRYDYAYAYHPVVPDDPGDPVCVVVVVRHDPDPQPRLHQEYEYTYPPDDLDDFLSDHAYEYEDFDWFLFAFPVVLVSCVSHQAYEAAFPQSLVRCVVNPHDSVRYHHLHAADDLVQQAQPQAAADAPDPQPAEEEEAEAQAVQQPVVLVQVLQQVQDWCPHSYEYEYAHPQCPDPNNPRHCVVVLVVLCPDRTHHHYHYHDDDDDSSNVSSNLNNHLAYEGAGFTDRACVVCLSSLLNLHEYEYAPPYNPCRQAPPQQHNHFDWDWDWDPQADPNGGGSDTTTTIDGDSVSSSVVVNVCSVCSVVRSVSSPVSSVSSSVAGHSNNSSVSVVVVSVVSSVVSVVVVVVCVVVVDDLVVLQVQLVVLQVVLVVQPVVDDVSLVVSLSSLSSSCVSPVLPLVSLQSNLVSCVSVLVLVSNLVSLVSNCVNDPDDLSSLQSNLVSCVSVVNPVVSLVSLVVNCVVPVPPPSSVVSCVVVVHDHDDRPPDVVVVVVVVVVD

Nearest PDB structures (foldseek):
  2vyi-assembly2_B  TM=8.491E-01  e=4.260E-05  Homo sapiens
  6fdp-assembly1_A  TM=8.832E-01  e=6.126E-05  Homo sapiens
  6hpg-assembly1_A  TM=8.647E-01  e=1.142E-04  Arabidopsis thaliana
  6fdt-assembly1_A  TM=8.252E-01  e=6.452E-05  Homo sapiens
  7kw7-assembly1_E  TM=6.331E-01  e=5.416E-04  Homo sapiens

pLDDT: mean 84.47, std 15.63, range [37.66, 98.88]

Sequence (667 aa):
MDCLVGISRGEGWGRPQHEAMMMGLPVIASNWSGNTEFMSPTNSLLVDCEIIPVQQVENEMAFMAGHNWAQPSEGHTREFMRGLFENPSQGRHLGQIARKEMQGDFSPEPVSKIVMEHLHNAQDRVRSRRKTLGSSQASLSRVRWEGSFLDYGSLSHVNRNLVEALQSNCNEKFEWSLNQSAIQGAVNTPDSLGDWKSRMSRNIEVFNADVTVRHGWPPCWMRPVTGGKFVTVQPWEFGALPKSWVGGLNQVDEAWVPSSYVKKIYEASGVPADKVVVIPNGIDESEFHPDVPPLPLKTNKRFKFLFVGGTIGRKGPDVLLKAFLQSFSANDDVCLVIKDFGGKSFYEGQTLGETIRKLRKHPEAPEIEYLDSELSPEEMVGLYTACDCLVHPYRGEGFGLPVLEAMACGLPVICTGGGATDDFATDEYAYRIRSERVELEGELNGEPLVGKGWLLEPCMKDFVSKLQWVFDHPDEARALGLKASQHAHECWSWKVAAEKAELRLEYLSEQVRREQQENRQNIEPAEVRQAASVKALELAVGISEQGESAIKYAINAVDWALHLNPDNRQTLQYHAWLNVQIERWEAARESYNRLFELDQPQLEDLLPAAVCEYKAGNSSRAIEHWRQVLTLDPDNEVARNNLLSLDESVAEPTRFLSQIQKAAAVL

Secondary structure (DSSP, 8-state):
---EEE--S--SS-HHHHHHHHTT--EEEESSSGGGGT--TTTSEEE-EEEEE-----GGGGGGTT-EEEEE-HHHHHHHHHHHHH-HHHHHHHHHHHHHHHHHHSSHHHHHHHHHHHHHHHHHHHHHHHHHS----PPPEEEEEEE--SSSSHHHHHHHHHHHHHHHHHTTTEEEEEEE-TTS-S----GGGHHHHHHB-S-TTT---SEEEEE-SS---PPPTT-SEEEEE----SSS-BHHHHHHGGG-SEEEESSHHHHHHHHHTT--TTTEEE----B-TTTS-TTSPPPPPS---SEEEEEES---GGG-HHHHHHHHHHH--TTSSEEEEEE--GGGSTTTTSSSHHHHHHHTT-TTSPEEEEE-S---HHHHHHHHHT-SEEEE--S--SS-HHHHHHHHTT--EEEETTSGGGGT--TTTSEEEPEEEEEPPSEETTEEBSS--EEEEE-HHHHHHHHHHHHH-HHHHHHHHHHHHHHHHHH-BHHHHHHHHHHHHHHHHHHHHHHHHHHHHS---HHHHHHHHHHHHHHHHHHHTT-HHHHHHHHHHHHHHHHH-TT-HHHHHHHHHHHHHTT-HHHHHHHHHHHHHHSPPPHHHHHHHHHHHHHTT-HHHHHHHHHHHHHH-TT-HHHHHHHHTTT---PPPSSHHHHHHHHTTT-